Protein 8QLN (pdb70)

InterPro domains:
  IPR007611 Herpesvirus tegument protein U30 [PF04523] (9-924)
  IPR034738 Inner tegument protein [MF_04043] (1-966)

Organism: Human cytomegalovirus (strain AD169) (NCBI:txid10360)

Secondary structure (DSSP, 8-state):
----HHHHHHHHHHTTTSHHHHHHHHHHHHHS-EEGGG--HHHHHHHHHHS-SSSTTHHHHHHTHHHHHHTTEE-TTSSSHHHHHHHHHHHHHHHHHTT----S-STTSHHHHHHHHHHHHHHHHHHHHHHHHT---HHHHHHHHHHHHHHHTGGGTTSHHHHHHHHHHHHHHHHHHTT---HHHH--TT--HHHHHHHHHHHHHH-GGG-TTHHHHHHHHHHHT---TTTSB---TTGGGSHHHHHHHHHT-TT--S-SS---PPBP--HHHHHHHS-GGGGGG-HHHHHHHHHT---TT---HHHHHHHHHHHHHHSS--SS-B-HHHHHHHHHHHHHTT--HHHHHHHHHHHHS----HHHHHHHHHHHHHHHHHHHHHHHHTT--SSHHHHHHHHHHHHS------S-HHHHHHHHHT----S---BS----HHHHHHH-SS--HHHHHHHHHHHHHHHS--

Foldseek 3Di:
DADQLVVLLVVLLVCQVPLVVNVVSCVSCLLAAHELVNLALVSLVSSLVSHHCDDQCNVVCNQQVQLVNQLGYAQVPDPDSLVSL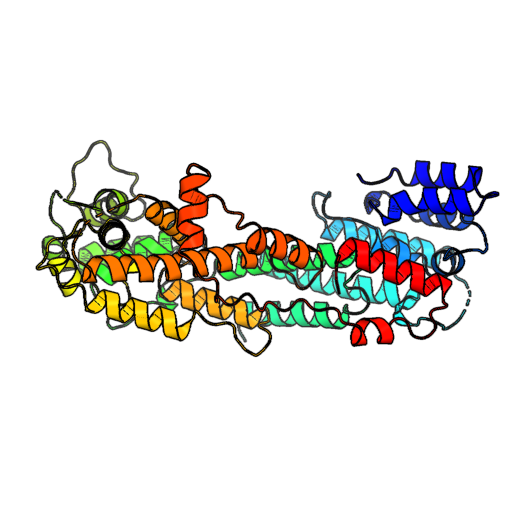VVSLVRLVVNCVVDPDDPQFVCRGSVNVSVLSVVLSVLLVVLVVVVVVLCVDPLVVNQVSLVVNCVSCLLSCSRNSNVVSLLVSQLSSLVSLLLQQELVVLDDPPAFLVSVLLSLLLCCVRNVSRHVVSQVVQLCCLVPPDDCQVLQWDLDALQVVQQLSQQCSQVSGSPDDNDPPDDGITGDLQQVSCVPGPQLLQQLSRRRVLLCLLQVVHDPPRDCVSNVVNLVVLCVPFQAADPDAQEPVNLSVVSNVCVSSVDDQVSLQVSQQSNLDYHDDVVSVVSNLSSLQNSLLSNLSNQLSSSDGLHLSSLVVNCCCPVVVDDDHDDDPVSVVVSVVSYDHRGHPSHNHDDDVVNVCVSNRSPDPSRVVVVVVSVCSRNVDD

Nearest PDB structures (foldseek):
  8qln-assembly1_A  TM=1.002E+00  e=4.188E-65  Human herpesvirus 5 strain AD169
  8tep-assembly1_B  TM=9.445E-01  e=3.075E-45  Human herpesvirus 5 strain AD169
  8tep-assembly1_D  TM=9.243E-01  e=1.851E-41  Human herpesvirus 5 strain AD169
  5vyl-assembly1_A  TM=5.502E-01  e=4.647E-05  Human alphaherpesvirus 1 strain 17
  6w2v-assembly2_B  TM=3.371E-01  e=4.623E+00  synthetic construct

B-factor: mean 73.21, std 14.6, range [46.6, 142.29]

Structure (mmCIF, N/CA/C/O backbone):
data_8QLN
#
_entry.id   8QLN
#
_cell.length_a   64.960
_cell.length_b   64.960
_cell.length_c   265.670
_cell.angle_alpha   90.000
_cell.angle_beta   90.000
_cell.angle_gamma   90.000
#
_symmetry.space_group_name_H-M   'P 43 21 2'
#
loop_
_entity.id
_entity.type
_entity.pdbx_description
1 polymer 'Inner tegument protein'
2 non-polymer 6-tungstotellurate(VI)
3 water water
#
loop_
_atom_site.group_PDB
_atom_site.id
_atom_site.type_symbol
_atom_site.label_atom_id
_atom_site.label_alt_id
_atom_site.label_comp_id
_atom_site.label_asym_id
_atom_site.label_entity_id
_atom_site.label_seq_id
_atom_site.pdbx_PDB_ins_code
_atom_site.Cartn_x
_atom_site.Cartn_y
_atom_site.Cartn_z
_atom_site.occupancy
_atom_site.B_iso_or_equiv
_atom_site.auth_seq_id
_atom_site.auth_comp_id
_atom_site.auth_asym_id
_atom_site.auth_atom_id
_atom_site.pdbx_PDB_model_num
ATOM 1 N N . SER A 1 32 ? 49.73779 -10.94940 64.91568 1.000 74.54263 5 SER A N 1
ATOM 2 C CA . SER A 1 32 ? 50.83774 -11.19745 65.84174 1.000 84.27386 5 SER A CA 1
ATOM 3 C C . SER A 1 32 ? 51.26699 -12.65939 65.80164 1.000 78.31231 5 SER A C 1
ATOM 4 O O . SER A 1 32 ? 52.35907 -13.00830 66.25399 1.000 71.11237 5 SER A O 1
ATOM 7 N N . THR A 1 33 ? 50.39818 -13.51112 65.26253 1.000 72.40346 6 THR A N 1
ATOM 8 C CA . THR A 1 33 ? 50.70664 -14.93031 65.17102 1.000 66.91596 6 THR A CA 1
ATOM 9 C C . THR A 1 33 ? 51.78875 -15.16882 64.12639 1.000 63.07246 6 THR A C 1
ATOM 10 O O . THR A 1 33 ? 51.81153 -14.52949 63.07109 1.000 64.05744 6 THR A O 1
ATOM 14 N N . VAL A 1 34 ? 52.68890 -16.09977 64.42703 1.000 66.15287 7 VAL A N 1
ATOM 15 C CA . VAL A 1 34 ? 53.83076 -16.34441 63.55870 1.000 61.12666 7 VAL A CA 1
ATOM 16 C C . VAL A 1 34 ? 53.39967 -17.14714 62.33612 1.000 66.20235 7 VAL A C 1
ATOM 17 O O . VAL A 1 34 ? 52.37658 -17.83694 62.33049 1.000 66.91028 7 VAL A O 1
ATOM 21 N N . ASP A 1 35 ? 54.19679 -17.03849 61.27765 1.000 69.74558 8 ASP A N 1
ATOM 22 C CA . ASP A 1 35 ? 54.15097 -17.99479 60.17893 1.000 66.43654 8 ASP A CA 1
ATOM 23 C C . ASP A 1 35 ? 54.96812 -19.20615 60.60710 1.000 67.94447 8 ASP A C 1
ATOM 24 O O . ASP A 1 35 ? 56.20212 -19.14710 60.64373 1.000 64.70856 8 ASP A O 1
ATOM 29 N N . PHE A 1 36 ? 54.28071 -20.29787 60.95196 1.000 66.21618 9 PHE A N 1
ATOM 30 C CA . PHE A 1 36 ? 54.95685 -21.43952 61.56085 1.000 64.97136 9 PHE A CA 1
ATOM 31 C C . PHE A 1 36 ? 56.02631 -22.00657 60.63642 1.000 63.57839 9 PHE A C 1
ATOM 32 O O . PHE A 1 36 ? 57.15802 -22.26289 61.06271 1.000 58.64558 9 PHE A O 1
ATOM 40 N N . LYS A 1 37 ? 55.68712 -22.19976 59.35954 1.000 70.32448 10 LYS A N 1
ATOM 41 C CA . LYS A 1 37 ? 56.64395 -22.77868 58.42191 1.000 66.47785 10 LYS A CA 1
ATOM 42 C C . LYS A 1 37 ? 57.83464 -21.85429 58.19867 1.000 69.21163 10 LYS A C 1
ATOM 43 O O . LYS A 1 37 ? 58.97849 -22.31814 58.11916 1.000 70.91865 10 LYS A O 1
ATOM 49 N N . LYS A 1 38 ? 57.59104 -20.54484 58.09922 1.000 70.65410 11 LYS A N 1
ATOM 50 C CA . LYS A 1 38 ? 58.70065 -19.60402 57.98127 1.000 69.73144 11 LYS A CA 1
ATOM 51 C C . LYS A 1 38 ? 59.56154 -19.61490 59.23831 1.000 70.37055 11 LYS A C 1
ATOM 52 O O . LYS A 1 38 ? 60.79340 -19.53782 59.15785 1.000 68.72890 11 LYS A O 1
ATOM 58 N N . LEU A 1 39 ? 58.92878 -19.71814 60.41042 1.000 69.78825 12 LEU A N 1
ATOM 59 C CA . LEU A 1 39 ? 59.68185 -19.80216 61.65789 1.000 65.48848 12 LEU A CA 1
ATOM 60 C C . LEU A 1 39 ? 60.52659 -21.06897 61.70216 1.000 70.01264 12 LEU A C 1
ATOM 61 O O . LEU A 1 39 ? 61.63889 -21.06448 62.24315 1.000 64.26033 12 LEU A O 1
ATOM 66 N N . ILE A 1 40 ? 60.01300 -22.16482 61.13819 1.000 70.18580 13 ILE A N 1
ATOM 67 C CA . ILE A 1 40 ? 60.77521 -23.40886 61.09426 1.000 69.25333 13 ILE A CA 1
ATOM 68 C C . ILE A 1 40 ? 61.96016 -23.27636 60.14463 1.000 68.99689 13 ILE A C 1
ATOM 69 O O . ILE A 1 40 ? 63.05757 -23.77375 60.42631 1.000 70.23209 13 ILE A O 1
ATOM 74 N N . GLU A 1 41 ? 61.76273 -22.59896 59.01076 1.000 68.03944 14 GLU A N 1
ATOM 75 C CA . GLU A 1 41 ? 62.85674 -22.39432 58.06546 1.000 69.09365 14 GLU A CA 1
ATOM 76 C C . GLU A 1 41 ? 63.97197 -21.56715 58.69057 1.000 69.90945 14 GLU A C 1
ATOM 77 O O . GLU A 1 41 ? 65.15345 -21.91677 58.58865 1.000 72.74028 14 GLU A O 1
ATOM 83 N N . GLN A 1 42 ? 63.61202 -20.45765 59.34021 1.000 71.02201 15 GLN A N 1
ATOM 84 C CA . GLN A 1 42 ? 64.60855 -19.64751 60.03111 1.000 71.87547 15 GLN A CA 1
ATOM 85 C C . GLN A 1 42 ? 65.25752 -20.41845 61.17073 1.000 71.75656 15 GLN A C 1
ATOM 86 O O . GLN A 1 42 ? 66.42404 -20.17612 61.50055 1.000 73.15806 15 GLN A O 1
ATOM 92 N N . LEU A 1 43 ? 64.52284 -21.35460 61.77376 1.000 71.71339 16 LEU A N 1
ATOM 93 C CA . LEU A 1 43 ? 65.04751 -22.10153 62.91145 1.000 72.15949 16 LEU A CA 1
ATOM 94 C C . LEU A 1 43 ? 66.19846 -23.01036 62.49441 1.000 76.27307 16 LEU A C 1
ATOM 95 O O . LEU A 1 43 ? 67.24949 -23.03485 63.14512 1.000 74.84673 16 LEU A O 1
ATOM 100 N N . ARG A 1 44 ? 66.02127 -23.76592 61.40707 1.000 76.66645 17 ARG A N 1
ATOM 101 C CA . ARG A 1 44 ? 67.07104 -24.68707 60.98217 1.000 79.50813 17 ARG A CA 1
ATOM 102 C C . ARG A 1 44 ? 68.24001 -23.95579 60.33463 1.000 77.28658 17 ARG A C 1
ATOM 103 O O . ARG A 1 44 ? 69.37781 -24.43529 60.39718 1.000 79.49371 17 ARG A O 1
ATOM 111 N N . ALA A 1 45 ? 67.98689 -22.80271 59.71279 1.000 73.58831 18 ALA A N 1
ATOM 112 C CA . ALA A 1 45 ? 69.07503 -22.00836 59.15738 1.000 68.57165 18 ALA A CA 1
ATOM 113 C C . ALA A 1 45 ? 69.93139 -21.36951 60.24232 1.000 78.63299 18 ALA A C 1
ATOM 114 O O . ALA A 1 45 ? 71.08176 -21.00663 59.97361 1.000 82.49106 18 ALA A O 1
ATOM 116 N N . ARG A 1 46 ? 69.39915 -21.22880 61.45795 1.000 80.81497 19 ARG A N 1
ATOM 117 C CA . ARG A 1 46 ? 70.12648 -20.66074 62.58602 1.000 79.27972 19 ARG A CA 1
ATOM 118 C C . ARG A 1 46 ? 70.37186 -21.68644 63.68724 1.000 78.96200 19 ARG A C 1
ATOM 119 O O . ARG A 1 46 ? 70.69752 -21.31038 64.81745 1.000 79.86725 19 ARG A O 1
ATOM 127 N N . ALA A 1 47 ? 70.22143 -22.97776 63.37839 1.000 79.97286 20 ALA A N 1
ATOM 128 C CA . ALA A 1 47 ? 70.34441 -24.01687 64.39515 1.000 81.56062 20 ALA A CA 1
ATOM 129 C C . ALA A 1 47 ? 71.76130 -24.14401 64.93933 1.000 84.94111 20 ALA A C 1
ATOM 130 O O . ALA A 1 47 ? 71.95076 -24.75621 65.99617 1.000 83.13125 20 ALA A O 1
ATOM 132 N N . THR A 1 48 ? 72.75771 -23.59207 64.24378 1.000 84.41372 21 THR A N 1
ATOM 133 C CA . THR A 1 48 ? 74.12155 -23.61492 64.76318 1.000 86.84095 21 THR A CA 1
ATOM 134 C C . THR A 1 48 ? 74.25100 -22.72552 65.99354 1.000 84.03542 21 THR A C 1
ATOM 135 O O . THR A 1 48 ? 74.82668 -23.13199 67.00979 1.000 86.89552 21 THR A O 1
ATOM 139 N N . ASP A 1 49 ? 73.71904 -21.50778 65.91947 1.000 81.77525 22 ASP A N 1
ATOM 140 C CA . ASP A 1 49 ? 73.72977 -20.57848 67.04682 1.000 80.42245 22 ASP A CA 1
ATOM 141 C C . ASP A 1 49 ? 72.48094 -20.84149 67.87977 1.000 77.34948 22 ASP A C 1
ATOM 142 O O . ASP A 1 49 ? 71.36945 -20.47548 67.48818 1.000 75.23808 22 ASP A O 1
ATOM 147 N N . LYS A 1 50 ? 72.66531 -21.48616 69.03583 1.000 77.19731 23 LYS A N 1
ATOM 148 C CA . LYS A 1 50 ? 71.53000 -21.80696 69.89428 1.000 74.69406 23 LYS A CA 1
ATOM 149 C C . LYS A 1 50 ? 70.87526 -20.55187 70.45790 1.000 75.82507 23 LYS A C 1
ATOM 150 O O . LYS A 1 50 ? 69.67491 -20.56126 70.75483 1.000 72.65923 23 LYS A O 1
ATOM 156 N N . ALA A 1 51 ? 71.64055 -19.46899 70.61164 1.000 77.69850 24 ALA A N 1
ATOM 157 C CA . ALA A 1 51 ? 71.07462 -18.22600 71.12541 1.000 75.95242 24 ALA A CA 1
ATOM 158 C C . ALA A 1 51 ? 70.10349 -17.60977 70.12544 1.000 75.86096 24 ALA A C 1
ATOM 159 O O . ALA A 1 51 ? 68.96292 -17.28179 70.47308 1.000 73.90579 24 ALA A O 1
ATOM 161 N N . GLU A 1 52 ? 70.53851 -17.44225 68.87431 1.000 75.86510 25 GLU A N 1
ATOM 162 C CA . GLU A 1 52 ? 69.65522 -16.89002 67.85485 1.000 77.24780 25 GLU A CA 1
ATOM 163 C C . GLU A 1 52 ? 68.51050 -17.83607 67.51712 1.000 75.10812 25 GLU A C 1
ATOM 164 O O . GLU A 1 52 ? 67.46017 -17.37921 67.05323 1.000 68.83802 25 GLU A O 1
ATOM 170 N N . ALA A 1 53 ? 68.68957 -19.14077 67.73785 1.000 67.22645 26 ALA A N 1
ATOM 171 C CA . ALA A 1 53 ? 67.57508 -20.06955 67.59984 1.000 60.12828 26 ALA A CA 1
ATOM 172 C C . ALA A 1 53 ? 66.58723 -19.92123 68.74884 1.000 71.02680 26 ALA A C 1
ATOM 173 O O . ALA A 1 53 ? 65.39681 -20.21296 68.58555 1.000 63.77079 26 ALA A O 1
ATOM 175 N N . LEU A 1 54 ? 67.06013 -19.47352 69.91420 1.000 69.04987 27 LEU A N 1
ATOM 176 C CA . LEU A 1 54 ? 66.15507 -19.20821 71.02674 1.000 66.51346 27 LEU A CA 1
ATOM 177 C C . LEU A 1 54 ? 65.32370 -17.95698 70.77053 1.000 69.09440 27 LEU A C 1
ATOM 178 O O . LEU A 1 54 ? 64.13199 -17.91852 71.09882 1.000 65.50169 27 LEU A O 1
ATOM 183 N N . ASN A 1 55 ? 65.93332 -16.92482 70.18062 1.000 63.97906 28 ASN A N 1
ATOM 184 C CA . ASN A 1 55 ? 65.18525 -15.71666 69.85046 1.000 70.34752 28 ASN A CA 1
ATOM 185 C C . ASN A 1 55 ? 64.17004 -15.97072 68.74413 1.000 68.28386 28 ASN A C 1
ATOM 186 O O . ASN A 1 55 ? 63.10851 -15.33852 68.72188 1.000 70.19505 28 ASN A O 1
ATOM 191 N N . THR A 1 56 ? 64.47550 -16.88599 67.82218 1.000 71.56784 29 THR A N 1
ATOM 192 C CA . THR A 1 56 ? 63.54290 -17.18937 66.74195 1.000 67.13654 29 THR A CA 1
ATOM 193 C C . THR A 1 56 ? 62.31527 -17.92595 67.26334 1.000 67.55408 29 THR A C 1
ATOM 194 O O . THR A 1 56 ? 61.18379 -17.60921 66.87781 1.000 67.34484 29 THR A O 1
ATOM 198 N N . VAL A 1 57 ? 62.51549 -18.90728 68.14663 1.000 66.28178 30 VAL A N 1
ATOM 199 C CA . VAL A 1 57 ? 61.39358 -19.64558 68.71418 1.000 63.73410 30 VAL A CA 1
ATOM 200 C C . VAL A 1 57 ? 60.63058 -18.83486 69.75105 1.000 70.33196 30 VAL A C 1
ATOM 201 O O . VAL A 1 57 ? 59.51631 -19.21713 70.12794 1.000 67.44993 30 VAL A O 1
ATOM 205 N N . SER A 1 58 ? 61.19609 -17.71697 70.21635 1.000 69.63477 31 SER A N 1
ATOM 206 C CA . SER A 1 58 ? 60.49481 -16.86854 71.17171 1.000 68.14588 31 SER A CA 1
ATOM 207 C C . SER A 1 58 ? 59.36442 -16.08782 70.51857 1.000 68.71168 31 SER A C 1
ATOM 208 O O . SER A 1 58 ? 58.41873 -15.69774 71.21044 1.000 67.32966 31 SER A O 1
ATOM 211 N N . GLN A 1 59 ? 59.44751 -15.83953 69.20797 1.000 68.98933 32 GLN A N 1
ATOM 212 C CA . GLN A 1 59 ? 58.33730 -15.20832 68.50391 1.000 65.37600 32 GLN A CA 1
ATOM 213 C C . GLN A 1 59 ? 57.07778 -16.05593 68.59854 1.000 64.91357 32 GLN A C 1
ATOM 214 O O . GLN A 1 59 ? 55.96555 -15.51782 68.64237 1.000 61.28540 32 GLN A O 1
ATOM 220 N N . LEU A 1 60 ? 57.23579 -17.38074 68.63494 1.000 60.93587 33 LEU A N 1
ATOM 221 C CA . LEU A 1 60 ? 56.09391 -18.26871 68.81837 1.000 62.58837 33 LEU A CA 1
ATOM 222 C C . LEU A 1 60 ? 55.57565 -18.21265 70.25030 1.000 63.60667 33 LEU A C 1
ATOM 223 O O . LEU A 1 60 ? 54.36058 -18.22409 70.47834 1.000 65.99485 33 LEU A O 1
ATOM 228 N N . GLU A 1 61 ? 56.48157 -18.14689 71.22733 1.000 61.70399 34 GLU A N 1
ATOM 229 C CA . GLU A 1 61 ? 56.06530 -18.14761 72.62581 1.000 66.74295 34 GLU A CA 1
ATOM 230 C C . GLU A 1 61 ? 55.47757 -16.80206 73.03169 1.000 65.65145 34 GLU A C 1
ATOM 231 O O . GLU A 1 61 ? 54.48856 -16.74889 73.77214 1.000 68.44498 34 GLU A O 1
ATOM 237 N N . ILE A 1 62 ? 56.07208 -15.70528 72.56156 1.000 67.92266 35 ILE A N 1
ATOM 238 C CA . ILE A 1 62 ? 55.53527 -14.37978 72.85888 1.000 67.37720 35 ILE A CA 1
ATOM 239 C C . ILE A 1 62 ? 54.20797 -14.17767 72.13977 1.000 69.72520 35 ILE A C 1
ATOM 240 O O . ILE A 1 62 ? 53.17834 -13.89065 72.76163 1.000 66.87215 35 ILE A O 1
ATOM 245 N N . GLY A 1 63 ? 54.21406 -14.32644 70.81877 1.000 70.14428 36 GLY A N 1
ATOM 246 C CA . GLY A 1 63 ? 52.98126 -14.31470 70.06174 1.000 65.46397 36 GLY A CA 1
ATOM 247 C C . GLY A 1 63 ? 52.25151 -15.63276 70.20446 1.000 73.02543 36 GLY A C 1
ATOM 248 O O . GLY A 1 63 ? 51.99150 -16.08657 71.32368 1.000 76.63014 36 GLY A O 1
ATOM 249 N N . ALA A 1 64 ? 51.92905 -16.26367 69.08076 1.000 65.45433 37 ALA A N 1
ATOM 250 C CA . ALA A 1 64 ? 51.26408 -17.55967 69.08795 1.000 62.95899 37 ALA A CA 1
ATOM 251 C C . ALA A 1 64 ? 51.36639 -18.14981 67.68994 1.000 58.01602 37 ALA A C 1
ATOM 252 O O . ALA A 1 64 ? 51.83447 -17.49911 66.75231 1.000 59.53008 37 ALA A O 1
ATOM 254 N N . VAL A 1 65 ? 50.92656 -19.39742 67.56399 1.000 52.98197 38 VAL A N 1
ATOM 255 C CA . VAL A 1 65 ? 50.77634 -20.05394 66.27296 1.000 55.58843 38 VAL A CA 1
ATOM 256 C C . VAL A 1 65 ? 49.30689 -20.40411 66.09205 1.000 55.43038 38 VAL A C 1
ATOM 257 O O . VAL A 1 65 ? 48.63934 -20.83057 67.04122 1.000 53.93700 38 VAL A O 1
ATOM 261 N N . ASP A 1 66 ? 48.79368 -20.18764 64.88352 1.000 61.28389 39 ASP A N 1
ATOM 262 C CA . ASP A 1 66 ? 47.43730 -20.61807 64.57730 1.000 63.05260 39 ASP A CA 1
ATOM 263 C C . ASP A 1 66 ? 47.35789 -22.13717 64.62620 1.000 63.25925 39 ASP A C 1
ATOM 264 O O . ASP A 1 66 ? 48.23247 -22.83324 64.10178 1.000 65.56569 39 ASP A O 1
ATOM 269 N N . ALA A 1 67 ? 46.30774 -22.64995 65.27245 1.000 56.75983 40 ALA A N 1
ATOM 270 C CA . ALA A 1 67 ? 46.14482 -24.09507 65.38852 1.000 64.55388 40 ALA A CA 1
ATOM 271 C C . ALA A 1 67 ? 46.04346 -24.76185 64.02310 1.000 65.04225 40 ALA A C 1
ATOM 272 O O . ALA A 1 67 ? 46.40704 -25.93486 63.87865 1.000 68.43319 40 ALA A O 1
ATOM 274 N N . GLN A 1 68 ? 45.55977 -24.03368 63.01147 1.000 66.53659 41 GLN A N 1
ATOM 275 C CA . GLN A 1 68 ? 45.47493 -24.59580 61.66711 1.000 69.56653 41 GLN A CA 1
ATOM 276 C C . GLN A 1 68 ? 46.85501 -24.83249 61.06465 1.000 69.30182 41 GLN A C 1
ATOM 277 O O . GLN A 1 68 ? 47.01259 -25.70888 60.20719 1.000 71.93992 41 GLN A O 1
ATOM 283 N N . ASP A 1 69 ? 47.86101 -24.07097 61.49657 1.000 65.02276 42 ASP A N 1
ATOM 284 C CA . ASP A 1 69 ? 49.21500 -24.22051 60.97895 1.000 66.74196 42 ASP A CA 1
ATOM 285 C C . ASP A 1 69 ? 49.98348 -25.36916 61.62313 1.000 65.47665 42 ASP A C 1
ATOM 286 O O . ASP A 1 69 ? 51.06000 -25.72114 61.12250 1.000 68.59492 42 ASP A O 1
ATOM 291 N N . VAL A 1 70 ? 49.46553 -25.95680 62.70667 1.000 63.20610 43 VAL A N 1
ATOM 292 C CA . VAL A 1 70 ? 50.14878 -27.04509 63.40364 1.000 64.25093 43 VAL A CA 1
ATOM 293 C C . VAL A 1 70 ? 49.71853 -28.39111 62.82136 1.000 68.63243 43 VAL A C 1
ATOM 294 O O . VAL A 1 70 ? 48.91615 -29.11742 63.42366 1.000 70.57925 43 VAL A O 1
ATOM 298 N N . THR A 1 71 ? 50.25710 -28.74075 61.65441 1.000 66.37207 44 THR A N 1
ATOM 299 C CA . THR A 1 71 ? 49.98554 -30.02141 61.01650 1.000 67.87715 44 THR A CA 1
ATOM 300 C C . THR A 1 71 ? 50.99820 -31.06490 61.47970 1.000 70.75074 44 THR A C 1
ATOM 301 O O . THR A 1 71 ? 52.02499 -30.74520 62.08164 1.000 69.53860 44 THR A O 1
ATOM 305 N N . ALA A 1 72 ? 50.69724 -32.33395 61.18733 1.000 66.58469 45 ALA A N 1
ATOM 306 C CA . ALA A 1 72 ? 51.60278 -33.41009 61.57975 1.000 69.19059 45 ALA A CA 1
ATOM 307 C C . ALA A 1 72 ? 52.96716 -33.25201 60.92207 1.000 70.88660 45 ALA A C 1
ATOM 308 O O . ALA A 1 72 ? 54.00182 -33.48207 61.55878 1.000 73.08674 45 ALA A O 1
ATOM 310 N N . SER A 1 73 ? 52.98990 -32.85785 59.64737 1.000 68.19475 46 SER A N 1
ATOM 311 C CA . SER A 1 73 ? 54.26044 -32.64281 58.96242 1.000 75.72348 46 SER A CA 1
ATOM 312 C C . SER A 1 73 ? 55.02049 -31.46365 59.56000 1.000 74.31140 46 SER A C 1
ATOM 313 O O . SER A 1 73 ? 56.24803 -31.51834 59.70674 1.000 71.09771 46 SER A O 1
ATOM 316 N N . ALA A 1 74 ? 54.30800 -30.38983 59.91311 1.000 68.77588 47 ALA A N 1
ATOM 317 C CA . ALA A 1 74 ? 54.96763 -29.21512 60.47331 1.000 74.42599 47 ALA A CA 1
ATOM 318 C C . ALA A 1 74 ? 55.58605 -29.50663 61.83490 1.000 70.02589 47 ALA A C 1
ATOM 319 O O . ALA A 1 74 ? 56.62159 -28.92495 62.17849 1.000 67.49617 47 ALA A O 1
ATOM 321 N N . VAL A 1 75 ? 54.97474 -30.39781 62.61905 1.000 65.83505 48 VAL A N 1
ATOM 322 C CA . VAL A 1 75 ? 55.53148 -30.73702 63.92530 1.000 69.90374 48 VAL A CA 1
ATOM 323 C C . VAL A 1 75 ? 56.83370 -31.51235 63.76699 1.000 72.54567 48 VAL A C 1
ATOM 324 O O . VAL A 1 75 ? 57.79588 -31.29317 64.51345 1.000 74.02368 48 VAL A O 1
ATOM 328 N N . ARG A 1 76 ? 56.89035 -32.42349 62.79057 1.000 76.08744 49 ARG A N 1
ATOM 329 C CA . ARG A 1 76 ? 58.09917 -33.21799 62.58967 1.000 75.67109 49 ARG A CA 1
ATOM 330 C C . ARG A 1 76 ? 59.28936 -32.34071 62.22262 1.000 69.76032 49 ARG A C 1
ATOM 331 O O . ARG A 1 76 ? 60.41082 -32.57863 62.68588 1.000 69.12242 49 ARG A O 1
ATOM 339 N N . ALA A 1 77 ? 59.06823 -31.31956 61.39400 1.000 71.09924 50 ALA A N 1
ATOM 340 C CA . ALA A 1 77 ? 60.16985 -30.45434 60.99078 1.000 69.07436 50 ALA A CA 1
ATOM 341 C C . ALA A 1 77 ? 60.54522 -29.45619 62.07550 1.000 69.42815 50 ALA A C 1
ATOM 342 O O . ALA A 1 77 ? 61.72036 -29.09115 62.19055 1.000 77.07014 50 ALA A O 1
ATOM 344 N N . PHE A 1 78 ? 59.57214 -28.99867 62.86774 1.000 69.93483 51 PHE A N 1
ATOM 345 C CA . PHE A 1 78 ? 59.88659 -28.08857 63.96403 1.000 70.07576 51 PHE A CA 1
ATOM 346 C C . PHE A 1 78 ? 60.80287 -28.75395 64.98201 1.000 69.16278 51 PHE A C 1
ATOM 347 O O . PHE A 1 78 ? 61.73904 -28.12564 65.48946 1.000 70.62794 51 PHE A O 1
ATOM 355 N N . VAL A 1 79 ? 60.55264 -30.02887 65.28823 1.000 68.13171 52 VAL A N 1
ATOM 356 C CA . VAL A 1 79 ? 61.42669 -30.75758 66.20196 1.000 72.10361 52 VAL A CA 1
ATOM 357 C C . VAL A 1 79 ? 62.79105 -30.99093 65.56349 1.000 76.80390 52 VAL A C 1
ATOM 358 O O . VAL A 1 79 ? 63.83085 -30.85903 66.22129 1.000 75.52189 52 VAL A O 1
ATOM 362 N N . GLY A 1 80 ? 62.81193 -31.33500 64.27329 1.000 70.48203 53 GLY A N 1
ATOM 363 C CA . GLY A 1 80 ? 64.07649 -31.56007 63.59485 1.000 76.62834 53 GLY A CA 1
ATOM 364 C C . GLY A 1 80 ? 64.92007 -30.30849 63.46111 1.000 75.51525 53 GLY A C 1
ATOM 365 O O . GLY A 1 80 ? 66.15241 -30.38211 63.48847 1.000 80.34418 53 GLY A O 1
ATOM 366 N N . ALA A 1 81 ? 64.27806 -29.14736 63.31832 1.000 67.10097 54 ALA A N 1
ATOM 367 C CA . ALA A 1 81 ? 65.00604 -27.89064 63.20102 1.000 70.21403 54 ALA A CA 1
ATOM 368 C C . ALA A 1 81 ? 65.53318 -27.38639 64.53796 1.000 70.17260 54 ALA A C 1
ATOM 369 O O . ALA A 1 81 ? 66.44806 -26.55587 64.55394 1.000 68.33150 54 ALA A O 1
ATOM 371 N N . LEU A 1 82 ? 64.98313 -27.86401 65.64905 1.000 70.12393 55 LEU A N 1
ATOM 372 C CA . LEU A 1 82 ? 65.43672 -27.41295 66.95488 1.000 71.23069 55 LEU A CA 1
ATOM 373 C C . LEU A 1 82 ? 66.82378 -27.97366 67.25853 1.000 75.02766 55 LEU A C 1
ATOM 374 O O . LEU A 1 82 ? 67.13006 -29.11085 66.88619 1.000 80.50190 55 LEU A O 1
ATOM 379 N N . PRO A 1 83 ? 67.68434 -27.20136 67.92088 1.000 77.38454 56 PRO A N 1
ATOM 380 C CA . PRO A 1 83 ? 68.94356 -27.76580 68.41548 1.000 76.28541 56 PRO A CA 1
ATOM 381 C C . PRO A 1 83 ? 68.67863 -28.92129 69.36843 1.000 78.92523 56 PRO A C 1
ATOM 382 O O . PRO A 1 83 ? 67.67414 -28.94948 70.08316 1.000 79.48161 56 PRO A O 1
ATOM 386 N N . SER A 1 84 ? 69.59748 -29.88945 69.36541 1.000 84.92833 57 SER A N 1
ATOM 387 C CA . SER A 1 84 ? 69.40426 -31.09240 70.16843 1.000 84.97269 57 SER A CA 1
ATOM 388 C C . SER A 1 84 ? 69.46186 -30.79690 71.66234 1.000 84.16780 57 SER A C 1
ATOM 389 O O . SER A 1 84 ? 68.80046 -31.48107 72.45182 1.000 85.23513 57 SER A O 1
ATOM 392 N N . SER A 1 85 ? 70.23170 -29.78972 72.06933 1.000 79.91885 58 SER A N 1
ATOM 393 C CA . SER A 1 85 ? 70.37423 -29.44660 73.47595 1.000 83.00576 58 SER A CA 1
ATOM 394 C C . SER A 1 85 ? 70.50246 -27.93634 73.61729 1.000 80.08691 58 SER A C 1
ATOM 395 O O . SER A 1 85 ? 70.68785 -27.20926 72.63753 1.000 80.93801 58 SER A O 1
ATOM 398 N N . GLY A 1 86 ? 70.40117 -27.47081 74.85100 1.000 75.37627 59 GLY A N 1
ATOM 399 C CA . GLY A 1 86 ? 70.53019 -26.05579 75.15594 1.000 79.75939 59 GLY A CA 1
ATOM 400 C C . GLY A 1 86 ? 69.19372 -25.44216 75.53517 1.000 77.86681 59 GLY A C 1
ATOM 401 O O . GLY A 1 86 ? 68.16928 -25.67793 74.88206 1.000 75.07316 59 GLY A O 1
ATOM 402 N N . TYR A 1 87 ? 69.20555 -24.64490 76.60429 1.000 74.01049 60 TYR A N 1
ATOM 403 C CA . TYR A 1 87 ? 68.02842 -23.92561 77.11266 1.000 72.03536 60 TYR A CA 1
ATOM 404 C C . TYR A 1 87 ? 66.91625 -24.94686 77.35426 1.000 72.65045 60 TYR A C 1
ATOM 405 O O . TYR A 1 87 ? 67.16216 -25.96728 78.01203 1.000 75.63168 60 TYR A O 1
ATOM 414 N N . HIS A 1 88 ? 65.70299 -24.72349 76.85046 1.000 76.64721 61 HIS A N 1
ATOM 415 C CA . HIS A 1 88 ? 64.59032 -25.64712 77.01631 1.000 76.28886 61 HIS A CA 1
ATOM 416 C C . HIS A 1 88 ? 64.31553 -26.45697 75.75373 1.000 76.76604 61 HIS A C 1
ATOM 417 O O . HIS A 1 88 ? 63.23444 -27.04105 75.62291 1.000 77.24832 61 HIS A O 1
ATOM 424 N N . PHE A 1 89 ? 65.27446 -26.50456 74.82386 1.000 74.32272 62 PHE A N 1
ATOM 425 C CA . PHE A 1 89 ? 65.07377 -27.25239 73.58657 1.000 73.53054 62 PHE A CA 1
ATOM 426 C C . PHE A 1 89 ? 64.86533 -28.73697 73.85291 1.000 76.79223 62 PHE A C 1
ATOM 427 O O . PHE A 1 89 ? 64.11355 -29.39728 73.12608 1.000 74.62571 62 PHE A O 1
ATOM 435 N N . GLY A 1 90 ? 65.51906 -29.27963 74.88159 1.000 73.22819 63 GLY A N 1
ATOM 436 C CA . GLY A 1 90 ? 65.28258 -30.66789 75.23987 1.000 75.62420 63 GLY A CA 1
ATOM 437 C C . GLY A 1 90 ? 63.87219 -30.90035 75.74520 1.000 76.16175 63 GLY A C 1
ATOM 438 O O . GLY A 1 90 ? 63.25533 -31.92618 75.44368 1.000 70.91698 63 GLY A O 1
ATOM 439 N N . PHE A 1 91 ? 63.34158 -29.95043 76.51889 1.000 77.33664 64 PHE A N 1
ATOM 440 C CA . PHE A 1 91 ? 61.95844 -30.04991 76.97176 1.000 78.29336 64 PHE A CA 1
ATOM 441 C C . PHE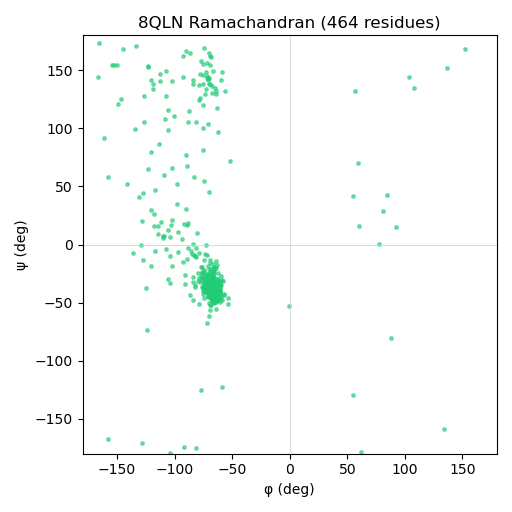 A 1 91 ? 60.98855 -29.95603 75.80134 1.000 76.44464 64 PHE A C 1
ATOM 442 O O . PHE A 1 91 ? 59.99288 -30.68830 75.75219 1.000 74.01608 64 PHE A O 1
ATOM 450 N N . VAL A 1 92 ? 61.26272 -29.06185 74.84942 1.000 71.18713 65 VAL A N 1
ATOM 451 C CA . VAL A 1 92 ? 60.38110 -28.91571 73.69628 1.000 71.77194 65 VAL A CA 1
ATOM 452 C C . VAL A 1 92 ? 60.43820 -30.15900 72.81873 1.000 78.13372 65 VAL A C 1
ATOM 453 O O . VAL A 1 92 ? 59.41495 -30.60741 72.28923 1.000 74.49785 65 VAL A O 1
ATOM 457 N N . ARG A 1 93 ? 61.63009 -30.73701 72.65168 1.000 80.40587 66 ARG A N 1
ATOM 458 C CA . ARG A 1 93 ? 61.76189 -31.94257 71.83918 1.000 79.05343 66 ARG A CA 1
ATOM 459 C C . ARG A 1 93 ? 61.02924 -33.11747 72.47346 1.000 80.20134 66 ARG A C 1
ATOM 460 O O . ARG A 1 93 ? 60.24116 -33.80236 71.81062 1.000 83.40477 66 ARG A O 1
ATOM 468 N N . GLN A 1 94 ? 61.27495 -33.36383 73.76156 1.000 77.29474 67 GLN A N 1
ATOM 469 C CA . GLN A 1 94 ? 60.64990 -34.50078 74.42891 1.000 81.28293 67 GLN A CA 1
ATOM 470 C C . GLN A 1 94 ? 59.14578 -34.30010 74.58428 1.000 80.23184 67 GLN A C 1
ATOM 471 O O . GLN A 1 94 ? 58.36942 -35.25243 74.43815 1.000 79.03935 67 GLN A O 1
ATOM 477 N N . ASN A 1 95 ? 58.71416 -33.07027 74.87284 1.000 79.51599 68 ASN A N 1
ATOM 478 C CA . ASN A 1 95 ? 57.30558 -32.79684 75.13864 1.000 79.15861 68 ASN A CA 1
ATOM 479 C C . ASN A 1 95 ? 56.77074 -31.73140 74.18861 1.000 79.33969 68 ASN A C 1
ATOM 480 O O . ASN A 1 95 ? 56.39346 -30.63559 74.61513 1.000 72.98473 68 ASN A O 1
ATOM 485 N N . VAL A 1 96 ? 56.72709 -32.05330 72.89433 1.000 72.25173 69 VAL A N 1
ATOM 486 C CA . VAL A 1 96 ? 56.33570 -31.06789 71.89341 1.000 73.20174 69 VAL A CA 1
ATOM 487 C C . VAL A 1 96 ? 54.82938 -30.84013 71.90612 1.000 67.68703 69 VAL A C 1
ATOM 488 O O . VAL A 1 96 ? 54.35968 -29.75181 71.55330 1.000 64.83258 69 VAL A O 1
ATOM 492 N N . VAL A 1 97 ? 54.04970 -31.84060 72.32198 1.000 63.11454 70 VAL A N 1
ATOM 493 C CA . VAL A 1 97 ? 52.59616 -31.69459 72.33369 1.000 65.17396 70 VAL A CA 1
ATOM 494 C C . VAL A 1 97 ? 52.18023 -30.62391 73.33379 1.000 66.18193 70 VAL A C 1
ATOM 495 O O . VAL A 1 97 ? 51.37043 -29.74133 73.02660 1.000 67.68462 70 VAL A O 1
ATOM 499 N N . PHE A 1 98 ? 52.72975 -30.68834 74.54835 1.000 67.30227 71 PHE A N 1
ATOM 500 C CA . PHE A 1 98 ? 52.42822 -29.67553 75.55386 1.000 67.04828 71 PHE A CA 1
ATOM 501 C C . PHE A 1 98 ? 52.93786 -28.30592 75.12542 1.000 67.37669 71 PHE A C 1
ATOM 502 O O . PHE A 1 98 ? 52.27529 -27.28753 75.35623 1.000 65.39316 71 PHE A O 1
ATOM 510 N N . TYR A 1 99 ? 54.11430 -28.26268 74.49748 1.000 65.75000 72 TYR A N 1
ATOM 511 C CA . TYR A 1 99 ? 54.70910 -26.98531 74.11987 1.000 61.23969 72 TYR A CA 1
ATOM 512 C C . TYR A 1 99 ? 53.88069 -26.27792 73.05470 1.000 68.58862 72 TYR A C 1
ATOM 513 O O . TYR A 1 99 ? 53.67498 -25.06089 73.12859 1.000 60.68364 72 TYR A O 1
ATOM 522 N N . LEU A 1 100 ? 53.39850 -27.02024 72.05545 1.000 62.44994 73 LEU A N 1
ATOM 523 C CA . LEU A 1 100 ? 52.60019 -26.40088 71.00252 1.000 59.59434 73 LEU A CA 1
ATOM 524 C C . LEU A 1 100 ? 51.19930 -26.05749 71.49544 1.000 64.64862 73 LEU A C 1
ATOM 525 O O . LEU A 1 100 ? 50.62598 -25.04091 71.08769 1.000 63.88236 73 LEU A O 1
ATOM 530 N N . LEU A 1 101 ? 50.62978 -26.89006 72.37114 1.000 67.51671 74 LEU A N 1
ATOM 531 C CA . LEU A 1 101 ? 49.32343 -26.57420 72.94360 1.000 65.70987 74 LEU A CA 1
ATOM 532 C C . LEU A 1 101 ? 49.38052 -25.31015 73.79160 1.000 62.70706 74 LEU A C 1
ATOM 533 O O . LEU A 1 101 ? 48.42168 -24.52967 73.82206 1.000 62.22877 74 LEU A O 1
ATOM 538 N N . SER A 1 102 ? 50.49777 -25.08851 74.48547 1.000 56.80165 75 SER A N 1
ATOM 539 C CA . SER A 1 102 ? 50.62722 -23.91485 75.33912 1.000 60.95015 75 SER A CA 1
ATOM 540 C C . SER A 1 102 ? 50.78055 -22.62192 74.55042 1.000 60.53418 75 SER A C 1
ATOM 541 O O . SER A 1 102 ? 50.72288 -21.54278 75.15123 1.000 58.42130 75 SER A O 1
ATOM 544 N N . HIS A 1 103 ? 50.96627 -22.69971 73.23027 1.000 58.92808 76 HIS A N 1
ATOM 545 C CA . HIS A 1 103 ? 51.13839 -21.51314 72.40724 1.000 56.17648 76 HIS A CA 1
ATOM 546 C C . HIS A 1 103 ? 50.22700 -21.47601 71.18771 1.000 57.46592 76 HIS A C 1
ATOM 547 O O . HIS A 1 103 ? 50.28437 -20.50364 70.42750 1.000 60.22691 76 HIS A O 1
ATOM 554 N N . ALA A 1 104 ? 49.39512 -22.49267 70.97634 1.000 48.64073 77 ALA A N 1
ATOM 555 C CA . ALA A 1 104 ? 48.46923 -22.49140 69.85280 1.000 52.27755 77 ALA A CA 1
ATOM 556 C C . ALA A 1 104 ? 47.19743 -21.73451 70.20946 1.000 60.27802 77 ALA A C 1
ATOM 557 O O . ALA A 1 104 ? 46.66980 -21.86444 71.31732 1.000 65.25181 77 ALA A O 1
ATOM 559 N N . THR A 1 105 ? 46.70816 -20.93912 69.26269 1.000 53.82389 78 THR A N 1
ATOM 560 C CA . THR A 1 105 ? 45.48855 -20.16686 69.43767 1.000 57.17915 78 THR A CA 1
ATOM 561 C C . THR A 1 105 ? 44.39993 -20.69306 68.50993 1.000 58.26998 78 THR A C 1
ATOM 562 O O . THR A 1 105 ? 44.67616 -21.16647 67.40359 1.000 57.88437 78 THR A O 1
ATOM 566 N N . VAL A 1 106 ? 43.15480 -20.61680 68.97841 1.000 59.65763 79 VAL A N 1
ATOM 567 C CA . VAL A 1 106 ? 42.01521 -21.12745 68.22365 1.000 64.46340 79 VAL A CA 1
ATOM 568 C C . VAL A 1 106 ? 40.95208 -20.04534 68.09641 1.000 66.78392 79 VAL A C 1
ATOM 569 O O . VAL A 1 106 ? 40.01559 -20.17511 67.30038 1.000 73.75934 79 VAL A O 1
ATOM 573 N N . GLN A 1 107 ? 41.08709 -18.96981 68.87762 1.000 72.58663 80 GLN A N 1
ATOM 574 C CA . GLN A 1 107 ? 40.06507 -17.92901 68.88346 1.000 77.99856 80 GLN A CA 1
ATOM 575 C C . GLN A 1 107 ? 39.95482 -17.20677 67.54531 1.000 81.16516 80 GLN A C 1
ATOM 576 O O . GLN A 1 107 ? 38.91776 -16.59562 67.27362 1.000 89.59959 80 GLN A O 1
ATOM 582 N N . THR A 1 108 ? 40.98303 -17.26588 66.69927 1.000 75.40485 81 THR A N 1
ATOM 583 C CA . THR A 1 108 ? 40.92793 -16.58290 65.41118 1.000 75.24233 81 THR A CA 1
ATOM 584 C C . THR A 1 108 ? 40.36347 -17.50292 64.33867 1.000 82.78932 81 THR A C 1
ATOM 585 O O . THR A 1 108 ? 40.72619 -17.39827 63.16289 1.000 84.81751 81 THR A O 1
ATOM 589 N N . ALA A 1 109 ? 39.47896 -18.40847 64.73779 1.000 79.41033 82 ALA A N 1
ATOM 590 C CA . ALA A 1 109 ? 38.83560 -19.33710 63.82568 1.000 75.48819 82 ALA A CA 1
ATOM 591 C C . ALA A 1 109 ? 37.32604 -19.17863 63.92795 1.000 78.41403 82 ALA A C 1
ATOM 592 O O . ALA A 1 109 ? 36.79882 -18.74921 64.95915 1.000 80.47183 82 ALA A O 1
ATOM 594 N N . ARG A 1 110 ? 36.63417 -19.52200 62.83972 1.000 83.06415 83 ARG A N 1
ATOM 595 C CA . ARG A 1 110 ? 35.18130 -19.39898 62.82146 1.000 89.79709 83 ARG A CA 1
ATOM 596 C C . ARG A 1 110 ? 34.53102 -20.31740 63.84694 1.000 84.61460 83 ARG A C 1
ATOM 597 O O . ARG A 1 110 ? 33.49811 -19.96625 64.42848 1.000 88.02179 83 ARG A O 1
ATOM 605 N N . ASP A 1 111 ? 35.11683 -21.48924 64.08430 1.000 78.99938 84 ASP A N 1
ATOM 606 C CA . ASP A 1 111 ? 34.68102 -22.39235 65.14742 1.000 79.42133 84 ASP A CA 1
ATOM 607 C C . ASP A 1 111 ? 35.91971 -22.88042 65.88349 1.000 71.86140 84 ASP A C 1
ATOM 608 O O . ASP A 1 111 ? 36.59777 -23.81219 65.41085 1.000 72.24162 84 ASP A O 1
ATOM 613 N N . PRO A 1 112 ? 36.25022 -22.28772 67.03279 1.000 72.87502 85 PRO A N 1
ATOM 614 C CA . PRO A 1 112 ? 37.47710 -22.69138 67.73948 1.000 70.93548 85 PRO A CA 1
ATOM 615 C C . PRO A 1 112 ? 37.45137 -24.12674 68.23172 1.000 67.33878 85 PRO A C 1
ATOM 616 O O . PRO A 1 112 ? 38.50136 -24.78196 68.25316 1.0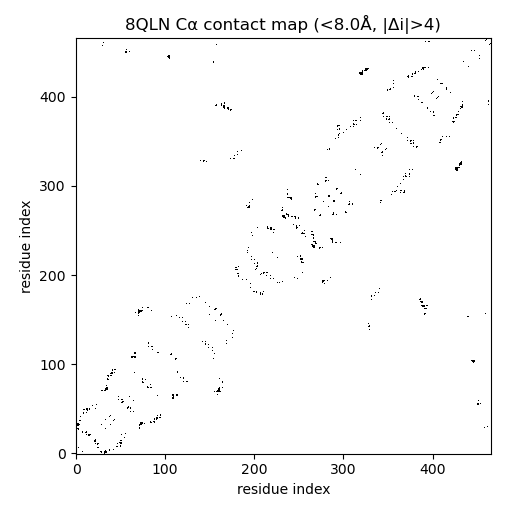00 64.84689 85 PRO A O 1
ATOM 620 N N . LEU A 1 113 ? 36.28423 -24.63712 68.63080 1.000 66.52317 86 LEU A N 1
ATOM 621 C CA . LEU A 1 113 ? 36.21076 -26.00975 69.12028 1.000 66.08706 86 LEU A CA 1
ATOM 622 C C . LEU A 1 113 ? 36.50998 -27.00747 68.00875 1.000 68.38778 86 LEU A C 1
ATOM 623 O O . LEU A 1 113 ? 37.24104 -27.98144 68.22127 1.000 67.17512 86 LEU A O 1
ATOM 628 N N . TYR A 1 114 ? 35.95403 -26.78009 66.81623 1.000 74.95360 87 TYR A N 1
ATOM 629 C CA . TYR A 1 114 ? 36.26807 -27.63047 65.67333 1.000 70.80844 87 TYR A CA 1
ATOM 630 C C . TYR A 1 114 ? 37.72349 -27.47807 65.25028 1.000 69.14213 87 TYR A C 1
ATOM 631 O O . TYR A 1 114 ? 38.33369 -28.44141 64.77291 1.000 74.73654 87 TYR A O 1
ATOM 640 N N . ALA A 1 115 ? 38.29648 -26.28461 65.42417 1.000 69.93977 88 ALA A N 1
ATOM 641 C CA . ALA A 1 115 ? 39.71162 -26.09334 65.12522 1.000 65.78794 88 ALA A CA 1
ATOM 642 C C . ALA A 1 115 ? 40.58978 -26.84032 66.12012 1.000 61.57264 88 ALA A C 1
ATOM 643 O O . ALA A 1 115 ? 41.61415 -27.41921 65.74048 1.000 63.28456 88 ALA A O 1
ATOM 645 N N . ALA A 1 116 ? 40.20473 -26.83985 67.39841 1.000 65.77122 89 ALA A N 1
ATOM 646 C CA . ALA A 1 116 ? 40.97030 -27.57321 68.40009 1.000 64.91796 89 ALA A CA 1
ATOM 647 C C . ALA A 1 116 ? 40.87577 -29.07806 68.18825 1.000 61.26766 89 ALA A C 1
ATOM 648 O O . ALA A 1 116 ? 41.84229 -29.80088 68.45522 1.000 61.78199 89 ALA A O 1
ATOM 650 N N . GLU A 1 117 ? 39.72716 -29.56612 67.71416 1.000 63.85729 90 GLU A N 1
ATOM 651 C CA . GLU A 1 117 ? 39.59259 -30.98809 67.41363 1.000 74.90423 90 GLU A CA 1
ATOM 652 C C . GLU A 1 117 ? 40.54563 -31.40233 66.30033 1.000 72.11029 90 GLU A C 1
ATOM 653 O O . GLU A 1 117 ? 41.21594 -32.43721 66.39313 1.000 72.53909 90 GLU A O 1
ATOM 659 N N . GLN A 1 118 ? 40.61654 -30.60316 65.23260 1.000 70.96064 91 GLN A N 1
ATOM 660 C CA . GLN A 1 118 ? 41.56165 -30.89306 64.15997 1.000 74.09664 91 GLN A CA 1
ATOM 661 C C . GLN A 1 118 ? 43.00226 -30.75423 64.63286 1.000 66.77235 91 GLN A C 1
ATOM 662 O O . GLN A 1 118 ? 43.87716 -31.49776 64.17466 1.000 71.26243 91 GLN A O 1
ATOM 668 N N . LEU A 1 119 ? 43.26690 -29.81448 65.54395 1.000 69.20298 92 LEU A N 1
ATOM 669 C CA . LEU A 1 119 ? 44.59041 -29.72590 66.15194 1.000 65.49499 92 LEU A CA 1
ATOM 670 C C . LEU A 1 119 ? 44.93292 -31.00678 66.90161 1.000 69.87622 92 LEU A C 1
ATOM 671 O O . LEU A 1 119 ? 46.07795 -31.47322 66.86093 1.000 71.10405 92 LEU A O 1
ATOM 676 N N . HIS A 1 120 ? 43.94785 -31.59244 67.58843 1.000 71.01104 93 HIS A N 1
ATOM 677 C CA . HIS A 1 120 ? 44.17470 -32.85441 68.28555 1.000 72.33847 93 HIS A CA 1
ATOM 678 C C . HIS A 1 120 ? 44.47831 -33.98026 67.30525 1.000 67.29408 93 HIS A C 1
ATOM 679 O O . HIS A 1 120 ? 45.31832 -34.84397 67.58286 1.000 70.17789 93 HIS A O 1
ATOM 686 N N . GLU A 1 121 ? 43.80580 -33.98593 66.15097 1.000 70.63335 94 GLU A N 1
ATOM 687 C CA . GLU A 1 121 ? 44.05727 -35.01939 65.15056 1.000 73.25510 94 GLU A CA 1
ATOM 688 C C . GLU A 1 121 ? 45.48239 -34.93911 64.61822 1.000 69.88816 94 GLU A C 1
ATOM 689 O O . GLU A 1 121 ? 46.15614 -35.96521 64.47007 1.000 72.36736 94 GLU A O 1
ATOM 695 N N . GLN A 1 122 ? 45.95836 -33.72641 64.32416 1.000 71.22613 95 GLN A N 1
ATOM 696 C CA . GLN A 1 122 ? 47.31448 -33.56580 63.80820 1.000 71.64385 95 GLN A CA 1
ATOM 697 C C . GLN A 1 122 ? 48.35359 -33.95802 64.85069 1.000 69.78360 95 GLN A C 1
ATOM 698 O O . GLN A 1 122 ? 49.36727 -34.58444 64.51984 1.000 72.36746 95 GLN A O 1
ATOM 704 N N . LEU A 1 123 ? 48.12304 -33.59466 66.11409 1.000 66.37907 96 LEU A N 1
ATOM 705 C CA . LEU A 1 123 ? 49.01727 -34.03359 67.17863 1.000 68.70697 96 LEU A CA 1
ATOM 706 C C . LEU A 1 123 ? 48.90496 -35.53428 67.41527 1.000 73.45039 96 LEU A C 1
ATOM 707 O O . LEU A 1 123 ? 49.87126 -36.16484 67.85973 1.000 73.91314 96 LEU A O 1
ATOM 712 N N . ASP A 1 124 ? 47.74135 -36.12145 67.12443 1.000 70.37900 97 ASP A N 1
ATOM 713 C CA . ASP A 1 124 ? 47.58696 -37.56751 67.23877 1.000 75.93294 97 ASP A CA 1
ATOM 714 C C . ASP A 1 124 ? 48.26590 -38.29132 66.08140 1.000 78.69564 97 ASP A C 1
ATOM 715 O O . ASP A 1 124 ? 48.89472 -39.33628 66.28368 1.000 79.02584 97 ASP A O 1
ATOM 720 N N . ARG A 1 125 ? 48.14897 -37.75194 64.86440 1.000 73.15642 98 ARG A N 1
ATOM 721 C CA . ARG A 1 125 ? 48.85858 -38.33054 63.72773 1.000 74.72088 98 ARG A CA 1
ATOM 722 C C . ARG A 1 125 ? 50.36666 -38.26233 63.92835 1.000 78.26130 98 ARG A C 1
ATOM 723 O O . ARG A 1 125 ? 51.09292 -39.19172 63.55775 1.000 83.08845 98 ARG A O 1
ATOM 731 N N . PHE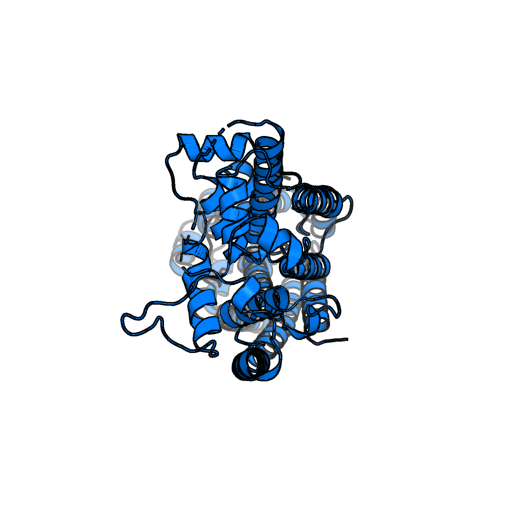 A 1 126 ? 50.85578 -37.16671 64.51373 1.000 74.57784 99 PHE A N 1
ATOM 732 C CA . PHE A 1 126 ? 52.29140 -37.01941 64.72783 1.000 72.58823 99 PHE A CA 1
ATOM 733 C C . PHE A 1 126 ? 52.81714 -38.05960 65.70862 1.000 72.79332 99 PHE A C 1
ATOM 734 O O . PHE A 1 126 ? 53.89760 -38.62547 65.50503 1.000 78.96803 99 PHE A O 1
ATOM 742 N N . LEU A 1 127 ? 52.06936 -38.32294 66.78173 1.000 76.11685 100 LEU A N 1
ATOM 743 C CA . LEU A 1 127 ? 52.53927 -39.26565 67.79139 1.000 79.79320 100 LEU A CA 1
ATOM 744 C C . LEU A 1 127 ? 52.51761 -40.69662 67.26940 1.000 84.90788 100 LEU A C 1
ATOM 745 O O . LEU A 1 127 ? 53.42545 -41.48375 67.56334 1.000 87.75097 100 LEU A O 1
ATOM 750 N N . ARG A 1 128 ? 51.49371 -41.05141 66.49079 1.000 82.48809 101 ARG A N 1
ATOM 751 C CA . ARG A 1 128 ? 51.39733 -42.41124 65.97253 1.000 87.52426 101 ARG A CA 1
ATOM 752 C C . ARG A 1 128 ? 52.38410 -42.65526 64.83645 1.000 93.38990 101 ARG A C 1
ATOM 753 O O . ARG A 1 128 ? 52.95450 -43.74683 64.73267 1.000 101.57831 101 ARG A O 1
ATOM 761 N N . HIS A 1 129 ? 52.60567 -41.66004 63.98063 1.000 91.12728 102 HIS A N 1
ATOM 762 C CA . HIS A 1 129 ? 53.56513 -41.79793 62.89193 1.000 89.92278 102 HIS A CA 1
ATOM 763 C C . HIS A 1 129 ? 55.00369 -41.58258 63.34107 1.000 91.42509 102 HIS A C 1
ATOM 764 O O . HIS A 1 129 ? 55.89612 -41.49304 62.49318 1.000 95.78685 102 HIS A O 1
ATOM 771 N N . GLN A 1 130 ? 55.24722 -41.49571 64.64321 1.000 94.87408 103 GLN A N 1
ATOM 772 C CA . GLN A 1 130 ? 56.58546 -41.31645 65.19192 1.000 102.32286 103 GLN A CA 1
ATOM 773 C C . GLN A 1 130 ? 56.57608 -41.80165 66.64127 1.000 111.97283 103 GLN A C 1
ATOM 774 O O . GLN A 1 130 ? 56.87444 -41.06963 67.58175 1.000 116.88263 103 GLN A O 1
ATOM 780 N N . HIS A 1 131 ? 56.21080 -43.06738 66.82903 1.000 112.71043 104 HIS A N 1
ATOM 781 C CA . HIS A 1 131 ? 56.19100 -43.65612 68.16020 1.000 117.32680 104 HIS A CA 1
ATOM 782 C C . HIS A 1 131 ? 57.60879 -43.95293 68.63133 1.000 122.10347 104 HIS A C 1
ATOM 783 O O . HIS A 1 131 ? 58.44349 -44.44089 67.86472 1.000 116.89254 104 HIS A O 1
ATOM 790 N N . ASP A 1 132 ? 57.87290 -43.65044 69.90188 1.000 127.13568 105 ASP A N 1
ATOM 791 C CA . ASP A 1 132 ? 59.18882 -43.83955 70.51584 1.000 128.53648 105 ASP A CA 1
ATOM 792 C C . ASP A 1 132 ? 60.28473 -43.10205 69.74951 1.000 125.29244 105 ASP A C 1
ATOM 793 O O . ASP A 1 132 ? 60.49613 -41.90410 69.94582 1.000 117.11846 105 ASP A O 1
ATOM 798 N N . GLU A 1 137 ? 61.76129 -40.71765 79.49025 1.000 107.49073 110 GLU A N 1
ATOM 799 C CA . GLU A 1 137 ? 62.06202 -40.07996 80.76665 1.000 116.24001 110 GLU A CA 1
ATOM 800 C C . GLU A 1 137 ? 60.77555 -39.68892 81.49256 1.000 120.19078 110 GLU A C 1
ATOM 801 O O . GLU A 1 137 ? 59.79253 -39.29925 80.86206 1.000 120.50492 110 GLU A O 1
ATOM 807 N N . ASP A 1 138 ? 60.78827 -39.79894 82.82187 1.000 117.45786 111 ASP A N 1
ATOM 808 C CA . ASP A 1 138 ? 59.60099 -39.53081 83.62471 1.000 114.91096 111 ASP A CA 1
ATOM 809 C C . ASP A 1 138 ? 59.82864 -38.35447 84.56891 1.000 111.88983 111 ASP A C 1
ATOM 810 O O . ASP A 1 138 ? 59.51214 -38.43500 85.76060 1.000 106.06187 111 ASP A O 1
ATOM 815 N N . ARG A 1 139 ? 60.37746 -37.25731 84.04756 1.000 109.67763 112 ARG A N 1
ATOM 816 C CA . ARG A 1 139 ? 60.61159 -36.06613 84.85566 1.000 110.97578 112 ARG A CA 1
ATOM 817 C C . ARG A 1 139 ? 59.29971 -35.36853 85.18930 1.000 109.85068 112 ARG A C 1
ATOM 818 O O . ARG A 1 139 ? 58.88430 -35.33248 86.35212 1.000 111.78712 112 ARG A O 1
ATOM 826 N N . LEU A 1 140 ? 58.64550 -34.80818 84.17355 1.000 106.01328 113 LEU A N 1
ATOM 827 C CA . LEU A 1 140 ? 57.38739 -34.08936 84.34619 1.000 101.06369 113 LEU A CA 1
ATOM 828 C C . LEU A 1 140 ? 56.24500 -34.94902 83.82254 1.000 97.23948 113 LEU A C 1
ATOM 829 O O . LEU A 1 140 ? 55.99816 -34.97814 82.60657 1.000 97.40977 113 LEU A O 1
ATOM 834 N N . PRO A 1 141 ? 55.52354 -35.66856 84.68823 1.000 100.48880 114 PRO A N 1
ATOM 835 C CA . PRO A 1 141 ? 54.50379 -36.60237 84.17874 1.000 100.33115 114 PRO A CA 1
ATOM 836 C C . PRO A 1 141 ? 53.34485 -35.91389 83.48155 1.000 97.00366 114 PRO A C 1
ATOM 837 O O . PRO A 1 141 ? 52.88065 -36.40104 82.44272 1.000 91.93022 114 PRO A O 1
ATOM 841 N N . PHE A 1 142 ? 52.85953 -34.79314 84.02365 1.000 93.10092 115 PHE A N 1
ATOM 842 C CA . PHE A 1 142 ? 51.71449 -34.11726 83.42135 1.000 85.38337 115 PHE A CA 1
ATOM 843 C C . PHE A 1 142 ? 52.04585 -33.54456 82.04997 1.000 83.02496 115 PHE A C 1
ATOM 844 O O . PHE A 1 142 ? 51.15663 -33.42903 81.19920 1.000 79.41085 115 PHE A O 1
ATOM 852 N N . TYR A 1 143 ? 53.30561 -33.19024 81.81129 1.000 83.98695 116 TYR A N 1
ATOM 853 C CA . TYR A 1 143 ? 53.69609 -32.50348 80.58818 1.000 82.52303 116 TYR A CA 1
ATOM 854 C C . TYR A 1 143 ? 54.17852 -33.45001 79.49339 1.000 79.61765 116 TYR A C 1
ATOM 855 O O . TYR A 1 143 ? 54.62392 -32.97951 78.44283 1.000 78.94315 116 TYR A O 1
ATOM 864 N N . HIS A 1 144 ? 54.09985 -34.76110 79.70730 1.000 81.69574 117 HIS A N 1
ATOM 865 C CA . HIS A 1 144 ? 54.48024 -35.70584 78.66822 1.000 80.99704 117 HIS A CA 1
ATOM 866 C C . HIS A 1 144 ? 53.47226 -35.67372 77.52205 1.000 77.41545 117 HIS A C 1
ATOM 867 O O . HIS A 1 144 ? 52.34932 -35.18205 77.65791 1.000 80.69092 117 HIS A O 1
ATOM 874 N N . ASN A 1 145 ? 53.89223 -36.21175 76.37476 1.000 73.40887 118 ASN A N 1
ATOM 875 C CA . ASN A 1 145 ? 53.05911 -36.14210 75.17751 1.000 76.20401 118 ASN A CA 1
ATOM 876 C C . ASN A 1 145 ? 51.79023 -36.97142 75.32862 1.000 76.94329 118 ASN A C 1
ATOM 877 O O . ASN A 1 145 ? 50.69834 -36.51416 74.96983 1.000 76.09180 118 ASN A O 1
ATOM 882 N N . GLY A 1 146 ? 51.91207 -38.19055 75.85617 1.000 77.06678 119 GLY A N 1
ATOM 883 C CA . GLY A 1 146 ? 50.74145 -39.03871 76.00720 1.000 72.43882 119 GLY A CA 1
ATOM 884 C C . GLY A 1 146 ? 49.75841 -38.50261 77.02942 1.000 78.03956 119 GLY A C 1
ATOM 885 O O . GLY A 1 146 ? 48.54314 -38.54719 76.81791 1.000 77.70909 119 GLY A O 1
ATOM 886 N N . ALA A 1 147 ? 50.26808 -37.98246 78.14781 1.000 76.63990 120 ALA A N 1
ATOM 887 C CA . ALA A 1 147 ? 49.38828 -37.44615 79.18020 1.000 77.60407 120 ALA A CA 1
ATOM 888 C C . ALA A 1 147 ? 48.71895 -36.15629 78.72264 1.000 76.19159 120 ALA A C 1
ATOM 889 O O . ALA A 1 147 ? 47.55075 -35.90938 79.04478 1.000 74.36640 120 ALA A O 1
ATOM 891 N N . THR A 1 148 ? 49.43960 -35.32539 77.96488 1.000 74.33644 121 THR A N 1
ATOM 892 C CA . THR A 1 148 ? 48.87640 -34.05524 77.51720 1.000 67.78219 121 THR A CA 1
ATOM 893 C C . THR A 1 148 ? 47.79041 -34.26578 76.46901 1.000 67.58470 121 THR A C 1
ATOM 894 O O . THR A 1 148 ? 46.72817 -33.63603 76.53413 1.000 66.11508 121 THR A O 1
ATOM 898 N N . LEU A 1 149 ? 48.03351 -35.15206 75.50018 1.000 70.56789 122 LEU A N 1
ATOM 899 C CA . LEU A 1 149 ? 47.09044 -35.31903 74.39799 1.000 73.73464 122 LEU A CA 1
ATOM 900 C C . LEU A 1 149 ? 45.77566 -35.92882 74.87133 1.000 74.87181 122 LEU A C 1
ATOM 901 O O . LEU A 1 149 ? 44.69703 -35.47472 74.47167 1.000 75.72147 122 LEU A O 1
ATOM 906 N N . THR A 1 150 ? 45.84108 -36.96139 75.71618 1.000 75.06433 123 THR A N 1
ATOM 907 C CA . THR A 1 150 ? 44.61482 -37.57749 76.21380 1.000 75.86798 123 THR A CA 1
ATOM 908 C C . THR A 1 150 ? 43.85944 -36.64777 77.15510 1.000 68.49592 123 THR A C 1
ATOM 909 O O . THR A 1 150 ? 42.62338 -36.65661 77.16960 1.000 73.06915 123 THR A O 1
ATOM 913 N N . ALA A 1 151 ? 44.57532 -35.84267 77.94432 1.000 63.46736 124 ALA A N 1
ATOM 914 C CA . ALA A 1 151 ? 43.90546 -34.83831 78.76292 1.000 67.52321 124 ALA A CA 1
ATOM 915 C C . ALA A 1 151 ? 43.28205 -33.74681 77.90371 1.000 73.06695 124 ALA A C 1
ATOM 916 O O . ALA A 1 151 ? 42.26360 -33.16054 78.28888 1.000 67.28074 124 ALA A O 1
ATOM 918 N N . PHE A 1 152 ? 43.87448 -33.46454 76.74130 1.000 68.49311 125 PHE A N 1
ATOM 919 C CA . PHE A 1 152 ? 43.30808 -32.46962 75.83750 1.000 64.25624 125 PHE A CA 1
ATOM 920 C C . PHE A 1 152 ? 42.02461 -32.98292 75.19626 1.000 69.69117 125 PHE A C 1
ATOM 921 O O . PHE A 1 152 ? 41.02052 -32.26318 75.13088 1.000 68.36857 125 PHE A O 1
ATOM 929 N N . GLN A 1 153 ? 42.03729 -34.23156 74.71856 1.000 70.02190 126 GLN A N 1
ATOM 930 C CA . GLN A 1 153 ? 40.82321 -34.81649 74.15804 1.000 73.18204 126 GLN A CA 1
ATOM 931 C C . GLN A 1 153 ? 39.73593 -34.95957 75.21402 1.000 71.31059 126 GLN A C 1
ATOM 932 O O . GLN A 1 153 ? 38.54645 -34.82438 74.90344 1.000 71.55918 126 GLN A O 1
ATOM 938 N N . LYS A 1 154 ? 40.12284 -35.23284 76.46270 1.000 71.61382 127 LYS A N 1
ATOM 939 C CA . LYS A 1 154 ? 39.14809 -35.29116 77.54686 1.000 72.21317 127 LYS A CA 1
ATOM 940 C C . LYS A 1 154 ? 38.43372 -33.95508 77.70908 1.000 71.26260 127 LYS A C 1
ATOM 941 O O . LYS A 1 154 ? 37.21706 -33.91361 77.92823 1.000 71.19737 127 LYS A O 1
ATOM 947 N N . LEU A 1 155 ? 39.17413 -32.85026 77.59155 1.000 67.02881 128 LEU A N 1
ATOM 948 C CA . LEU A 1 155 ? 38.55554 -31.52971 77.64167 1.000 63.66349 128 LEU A CA 1
ATOM 949 C C . LEU A 1 155 ? 37.66274 -31.29534 76.42920 1.000 68.85283 128 LEU A C 1
ATOM 950 O O . LEU A 1 155 ? 36.54021 -30.79460 76.56062 1.000 73.71667 128 LEU A O 1
ATOM 955 N N . LEU A 1 156 ? 38.14649 -31.65567 75.23680 1.000 71.64773 129 LEU A N 1
ATOM 956 C CA . LEU A 1 156 ? 37.37759 -31.41753 74.01795 1.000 70.51689 129 LEU A CA 1
ATOM 957 C C . LEU A 1 156 ? 36.04979 -32.16399 74.03771 1.000 70.70733 129 LEU A C 1
ATOM 958 O O . LEU A 1 156 ? 35.02705 -31.63526 73.58622 1.000 73.37310 129 LEU A O 1
ATOM 963 N N . GLN A 1 157 ? 36.04439 -33.39587 74.55258 1.000 72.66415 130 GLN A N 1
ATOM 964 C CA . GLN A 1 157 ? 34.80562 -34.16647 74.59607 1.000 76.73425 130 GLN A CA 1
ATOM 965 C C . GLN A 1 157 ? 33.78911 -33.52695 75.53304 1.000 75.36627 130 GLN A C 1
ATOM 966 O O . GLN A 1 157 ? 32.59595 -33.46448 75.21334 1.000 73.58149 130 GLN A O 1
ATOM 972 N N . THR A 1 158 ? 34.24118 -33.04221 76.69169 1.000 78.27840 131 THR A N 1
ATOM 973 C CA . THR A 1 158 ? 33.33252 -32.35608 77.60351 1.000 72.27264 131 THR A CA 1
ATOM 974 C C . THR A 1 158 ? 32.82308 -31.05608 76.99420 1.000 76.91317 131 THR A C 1
ATOM 975 O O . THR A 1 158 ? 31.62932 -30.74543 77.08380 1.000 77.79846 131 THR A O 1
ATOM 979 N N . LEU A 1 159 ? 33.71202 -30.28914 76.35698 1.000 73.51160 132 LEU A N 1
ATOM 980 C CA . LEU A 1 159 ? 33.30469 -29.01509 75.77274 1.000 69.53444 132 LEU A CA 1
ATOM 981 C C . LEU A 1 159 ? 32.36171 -29.21825 74.59308 1.000 70.55835 132 LEU A C 1
ATOM 982 O O . LEU A 1 159 ? 31.42191 -28.43693 74.40353 1.000 73.32256 132 LEU A O 1
ATOM 987 N N . ARG A 1 160 ? 32.59600 -30.25728 73.78645 1.000 73.71856 133 ARG A N 1
ATOM 988 C CA . ARG A 1 160 ? 31.70788 -30.52385 72.65864 1.000 77.52085 133 ARG A CA 1
ATOM 989 C C . ARG A 1 160 ? 30.32199 -30.93891 73.13636 1.000 73.34854 133 ARG A C 1
ATOM 990 O O . ARG A 1 160 ? 29.30996 -30.51664 72.56500 1.000 72.35115 133 ARG A O 1
ATOM 998 N N . GLU A 1 161 ? 30.25558 -31.76268 74.18447 1.000 71.32985 134 GLU A N 1
ATOM 999 C CA . GLU A 1 161 ? 28.96197 -32.13729 74.74512 1.000 73.28086 134 GLU A CA 1
ATOM 1000 C C . GLU A 1 161 ? 28.27124 -30.93638 75.37971 1.000 77.48588 134 GLU A C 1
ATOM 1001 O O . GLU A 1 161 ? 27.04426 -30.80466 75.29893 1.000 77.20724 134 GLU A O 1
ATOM 1007 N N . ILE A 1 162 ? 29.04277 -30.04790 76.01064 1.000 70.86653 135 ILE A N 1
ATOM 1008 C CA . ILE A 1 162 ? 28.46575 -28.83240 76.57673 1.000 70.10657 135 ILE A CA 1
ATOM 1009 C C . ILE A 1 162 ? 27.98541 -27.90338 75.46881 1.000 77.27091 135 ILE A C 1
ATOM 1010 O O . ILE A 1 162 ? 26.89625 -27.32254 75.55573 1.000 77.37592 135 ILE A O 1
ATOM 1015 N N . GLN A 1 163 ? 28.78550 -27.74949 74.40973 1.000 77.42425 136 GLN A N 1
ATOM 1016 C CA . GLN A 1 163 ? 28.36371 -26.93332 73.27520 1.000 78.81647 136 GLN A CA 1
ATOM 1017 C C . GLN A 1 163 ? 27.10325 -27.49755 72.63266 1.000 81.47254 136 GLN A C 1
ATOM 1018 O O . GLN A 1 163 ? 26.24239 -26.74248 72.16487 1.000 82.99150 136 GLN A O 1
ATOM 1024 N N . THR A 1 164 ? 26.97592 -28.82620 72.60595 1.000 80.17164 137 THR A N 1
ATOM 1025 C CA . THR A 1 164 ? 25.78108 -29.44688 72.04452 1.000 82.67278 137 THR A CA 1
ATOM 1026 C C . THR A 1 164 ? 24.54889 -29.13418 72.88516 1.000 85.52169 137 THR A C 1
ATOM 1027 O O . THR A 1 164 ? 23.49122 -28.79491 72.34170 1.000 88.87514 137 THR A O 1
ATOM 1031 N N . VAL A 1 165 ? 24.67102 -29.22800 74.21176 1.000 83.09221 138 VAL A N 1
ATOM 1032 C CA . VAL A 1 165 ? 23.52680 -28.99021 75.09044 1.000 84.17068 138 VAL A CA 1
ATOM 1033 C C . VAL A 1 165 ? 23.05098 -27.54687 74.97054 1.000 85.90725 138 VAL A C 1
ATOM 1034 O O . VAL A 1 165 ? 21.84861 -27.27697 74.86263 1.000 89.39650 138 VAL A O 1
ATOM 1038 N N . ILE A 1 166 ? 23.98914 -26.59704 74.98454 1.000 84.13923 139 ILE A N 1
ATOM 1039 C CA . ILE A 1 166 ? 23.61771 -25.18847 74.89242 1.000 85.33662 139 ILE A CA 1
ATOM 1040 C C . ILE A 1 166 ? 23.00269 -24.87506 73.53314 1.000 89.94980 139 ILE A C 1
ATOM 1041 O O . ILE A 1 166 ? 22.08847 -24.04606 73.43355 1.000 87.74754 139 ILE A O 1
ATOM 1046 N N . ALA A 1 167 ? 23.47511 -25.53318 72.47107 1.000 88.62382 140 ALA A N 1
ATOM 1047 C CA . ALA A 1 167 ? 22.92684 -25.28115 71.14173 1.000 90.78362 140 ALA A CA 1
ATOM 1048 C C . ALA A 1 167 ? 21.50239 -25.80913 71.01829 1.000 89.89645 140 ALA A C 1
ATOM 1049 O O . ALA A 1 167 ? 20.66686 -25.20219 70.33779 1.000 88.99973 140 ALA A O 1
ATOM 1051 N N . GLU A 1 168 ? 21.20707 -26.93987 71.66415 1.000 89.39448 141 GLU A N 1
ATOM 1052 C CA . GLU A 1 168 ? 19.84776 -27.47078 71.63668 1.000 93.37579 141 GLU A CA 1
ATOM 1053 C C . GLU A 1 168 ? 18.88298 -26.55179 72.37495 1.000 95.98273 141 GLU A C 1
ATOM 1054 O O . GLU A 1 168 ? 17.73118 -26.38434 71.95678 1.000 93.51028 141 GLU A O 1
ATOM 1060 N N . GLN A 1 169 ? 19.33470 -25.94855 73.46787 1.000 97.54594 142 GLN A N 1
ATOM 1061 C CA . GLN A 1 169 ? 18.51369 -25.04905 74.27961 1.000 94.53015 142 GLN A CA 1
ATOM 1062 C C . GLN A 1 169 ? 18.78763 -23.59078 73.93153 1.000 90.51898 142 GLN A C 1
ATOM 1063 O O . GLN A 1 169 ? 19.07093 -22.76901 74.80206 1.000 92.40047 142 GLN A O 1
ATOM 1069 N N . SER A 1 170 ? 18.71116 -23.25406 72.64802 1.000 93.59677 143 SER A N 1
ATOM 1070 C CA . SER A 1 170 ? 18.97687 -21.89166 72.19725 1.000 93.48594 143 SER A CA 1
ATOM 1071 C C . SER A 1 170 ? 17.87683 -20.93239 72.64325 1.000 95.70974 143 SER A C 1
ATOM 1072 O O . SER A 1 170 ? 16.69154 -21.18487 72.42590 1.000 96.94861 143 SER A O 1
ATOM 1075 N N . GLN A 1 202 ? 20.17515 -30.53114 89.85115 1.000 89.58515 175 GLN A N 1
ATOM 1076 C CA . GLN A 1 202 ? 19.07859 -31.23728 89.19236 1.000 95.19466 175 GLN A CA 1
ATOM 1077 C C . GLN A 1 202 ? 18.70522 -30.63753 87.82151 1.000 95.98803 175 GLN A C 1
ATOM 1078 O O . GLN A 1 202 ? 18.66803 -31.37325 86.83442 1.000 90.41689 175 GLN A O 1
ATOM 1084 N N . PRO A 1 203 ? 18.43294 -29.33050 87.73626 1.000 93.82756 176 PRO A N 1
ATOM 1085 C CA . PRO A 1 203 ? 18.08297 -28.75477 86.43368 1.000 86.04622 176 PRO A CA 1
ATOM 1086 C C . PRO A 1 203 ? 19.28675 -28.71332 85.50638 1.000 82.36489 176 PRO A C 1
ATOM 1087 O O . PRO A 1 203 ? 20.43883 -28.85351 85.92328 1.000 86.34299 176 PRO A O 1
ATOM 1091 N N . LEU A 1 204 ? 18.99489 -28.51258 84.21921 1.000 78.49862 177 LEU A N 1
ATOM 1092 C CA . LEU A 1 204 ? 20.04237 -28.56064 83.20515 1.000 75.70589 177 LEU A CA 1
ATOM 1093 C C . LEU A 1 204 ? 21.08648 -27.47228 83.41695 1.000 77.89919 177 LEU A C 1
ATOM 1094 O O . LEU A 1 204 ? 22.27240 -27.69063 83.14403 1.000 75.49840 177 LEU A O 1
ATOM 1099 N N . VAL A 1 205 ? 20.67144 -26.30296 83.90832 1.000 76.11028 178 VAL A N 1
ATOM 1100 C CA . VAL A 1 205 ? 21.60683 -25.19529 84.08902 1.000 70.54855 178 VAL A CA 1
ATOM 1101 C C . VAL A 1 205 ? 22.67106 -25.56161 85.11571 1.000 73.40340 178 VAL A C 1
ATOM 1102 O O . VAL A 1 205 ? 23.87032 -25.35939 84.89356 1.000 72.61943 178 VAL A O 1
ATOM 1106 N N . ARG A 1 206 ? 22.24641 -26.11424 86.25478 1.000 76.12158 179 ARG A N 1
ATOM 1107 C CA . ARG A 1 206 ? 23.19476 -26.47840 87.30189 1.000 73.68531 179 ARG A CA 1
ATOM 1108 C C . ARG A 1 206 ? 24.08067 -27.64556 86.88330 1.000 70.71944 179 ARG A C 1
ATOM 1109 O O . ARG A 1 206 ? 25.25142 -27.70488 87.27746 1.000 69.38371 179 ARG A O 1
ATOM 1117 N N . ARG A 1 207 ? 23.54709 -28.57867 86.09062 1.000 75.26145 180 ARG A N 1
ATOM 1118 C CA . ARG A 1 207 ? 24.31503 -29.75953 85.71101 1.000 78.72311 180 ARG A CA 1
ATOM 1119 C C . ARG A 1 207 ? 25.38169 -29.44671 84.66742 1.000 72.34407 180 ARG A C 1
ATOM 1120 O O . ARG A 1 207 ? 26.44740 -30.07258 84.67554 1.000 70.05002 180 ARG A O 1
ATOM 1128 N N . VAL A 1 208 ? 25.12584 -28.49104 83.77151 1.000 65.70169 181 VAL A N 1
ATOM 1129 C CA . VAL A 1 208 ? 26.14796 -28.09932 82.80576 1.000 67.81030 181 VAL A CA 1
ATOM 1130 C C . VAL A 1 208 ? 27.21624 -27.24696 83.48065 1.000 68.94253 181 VAL A C 1
ATOM 1131 O O . VAL A 1 208 ? 28.40543 -27.34105 83.15248 1.000 69.88004 181 VAL A O 1
ATOM 1135 N N . ILE A 1 209 ? 26.81216 -26.40421 84.43440 1.000 69.95487 182 ILE A N 1
ATOM 1136 C CA . ILE A 1 209 ? 27.77779 -25.60941 85.18951 1.000 64.94670 182 ILE A CA 1
ATOM 1137 C C . ILE A 1 209 ? 28.72513 -26.51717 85.96391 1.000 67.79820 182 ILE A C 1
ATOM 1138 O O . ILE A 1 209 ? 29.93997 -26.28403 86.00482 1.000 72.12534 182 ILE A O 1
ATOM 1143 N N . THR A 1 210 ? 28.18751 -27.57132 86.58209 1.000 65.80621 183 THR A N 1
ATOM 1144 C CA . THR A 1 210 ? 29.02877 -28.49740 87.33373 1.000 66.72081 183 THR A CA 1
ATOM 1145 C C . THR A 1 210 ? 29.95398 -29.27950 86.40890 1.000 65.42575 183 THR A C 1
ATOM 1146 O O . THR A 1 210 ? 31.12146 -29.51451 86.74329 1.000 68.25897 183 THR A O 1
ATOM 1150 N N . GLN A 1 211 ? 29.45434 -29.68349 85.23843 1.000 64.31309 184 GLN A N 1
ATOM 1151 C CA . GLN A 1 211 ? 30.28066 -30.44565 84.30790 1.000 67.00728 184 GLN A CA 1
ATOM 1152 C C . GLN A 1 211 ? 31.44115 -29.60806 83.78486 1.000 65.45791 184 GLN A C 1
ATOM 1153 O O . GLN A 1 211 ? 32.55413 -30.11858 83.61336 1.000 64.99750 184 GLN A O 1
ATOM 1159 N N . LEU A 1 212 ? 31.20390 -28.31860 83.53282 1.000 61.96567 185 LEU A N 1
ATOM 1160 C CA . LEU A 1 212 ? 32.27213 -27.45619 83.03910 1.000 60.52577 185 LEU A CA 1
ATOM 1161 C C . LEU A 1 212 ? 33.32968 -27.21659 84.10875 1.000 62.72627 185 LEU A C 1
ATOM 1162 O O . LEU A 1 212 ? 34.53170 -27.26190 83.82139 1.000 67.36806 185 LEU A O 1
ATOM 1167 N N . GLU A 1 213 ? 32.90481 -26.96532 85.34919 1.000 65.68701 186 GLU A N 1
ATOM 1168 C CA . GLU A 1 213 ? 33.86630 -26.67084 86.40624 1.000 67.40373 186 GLU A CA 1
ATOM 1169 C C . GLU A 1 213 ? 34.65475 -27.90766 86.81637 1.000 63.35310 186 GLU A C 1
ATOM 1170 O O . GLU A 1 213 ? 35.78571 -27.78445 87.30006 1.000 67.79740 186 GLU A O 1
ATOM 1176 N N . THR A 1 214 ? 34.08330 -29.10042 86.63664 1.000 62.38134 187 THR A N 1
ATOM 1177 C CA . THR A 1 214 ? 34.85775 -30.32008 86.84393 1.000 69.26324 187 THR A CA 1
ATOM 1178 C C . THR A 1 214 ? 35.89956 -30.49433 85.74519 1.000 68.32202 187 THR A C 1
ATOM 1179 O O . THR A 1 214 ? 37.04483 -30.87400 86.01969 1.000 70.40388 187 THR A O 1
ATOM 1183 N N . ALA A 1 215 ? 35.52336 -30.20672 84.49608 1.000 65.48938 188 ALA A N 1
ATOM 1184 C CA . ALA A 1 215 ? 36.48136 -30.27731 83.39765 1.000 65.92681 188 ALA A CA 1
ATOM 1185 C C . ALA A 1 215 ? 37.59761 -29.25572 83.57388 1.000 69.06907 188 ALA A C 1
ATOM 1186 O O . ALA A 1 215 ? 38.76405 -29.54154 83.27891 1.000 68.58119 188 ALA A O 1
ATOM 1188 N N . ALA A 1 216 ? 37.26033 -28.05694 84.05508 1.000 62.46925 189 ALA A N 1
ATOM 1189 C CA . ALA A 1 216 ? 38.28776 -27.05555 84.31599 1.000 63.13809 189 ALA A CA 1
ATOM 1190 C C . ALA A 1 216 ? 39.19926 -27.47337 85.46206 1.000 67.69450 189 ALA A C 1
ATOM 1191 O O . ALA A 1 216 ? 40.39011 -27.14196 85.45738 1.000 70.56003 189 ALA A O 1
ATOM 1193 N N . THR A 1 217 ? 38.66323 -28.19904 86.44627 1.000 69.29342 190 THR A N 1
ATOM 1194 C CA . THR A 1 217 ? 39.48379 -28.65134 87.56494 1.000 67.32745 190 THR A CA 1
ATOM 1195 C C . THR A 1 217 ? 40.43124 -29.76776 87.13976 1.000 68.77315 190 THR A C 1
ATOM 1196 O O . THR A 1 217 ? 41.59788 -29.78871 87.54942 1.000 68.10643 190 THR A O 1
ATOM 1200 N N . GLU A 1 218 ? 39.95223 -30.70288 86.31502 1.000 69.48988 191 GLU A N 1
ATOM 1201 C CA . GLU A 1 218 ? 40.81748 -31.78278 85.85169 1.000 74.59707 191 GLU A CA 1
ATOM 1202 C C . GLU A 1 218 ? 41.88411 -31.27674 84.88895 1.000 76.47979 191 GLU A C 1
ATOM 1203 O O . GLU A 1 218 ? 42.95989 -31.87764 84.78778 1.000 77.38885 191 GLU A O 1
ATOM 1209 N N . ALA A 1 219 ? 41.61028 -30.18275 84.17826 1.000 74.23113 192 ALA A N 1
ATOM 1210 C CA . ALA A 1 219 ? 42.56694 -29.58310 83.25938 1.000 74.62394 192 ALA A CA 1
ATOM 1211 C C . ALA A 1 219 ? 43.46097 -28.54832 83.93528 1.000 68.84628 192 ALA A C 1
ATOM 1212 O O . ALA A 1 219 ? 44.09625 -27.74590 83.24190 1.000 68.76437 192 ALA A O 1
ATOM 1214 N N . ARG A 1 220 ? 43.52142 -28.55369 85.26743 1.000 71.58709 193 ARG A N 1
ATOM 1215 C CA . ARG A 1 220 ? 44.33363 -27.58966 86.01037 1.000 70.85418 193 ARG A CA 1
ATOM 1216 C C . ARG A 1 220 ? 45.79608 -27.54798 85.57759 1.000 69.87125 193 ARG A C 1
ATOM 1217 O O . ARG A 1 220 ? 46.32929 -26.43931 85.41264 1.000 68.14003 193 ARG A O 1
ATOM 1225 N N . PRO A 1 221 ? 46.50023 -28.67079 85.38554 1.000 71.73202 194 PRO A N 1
ATOM 1226 C CA . PRO A 1 221 ? 47.90789 -28.57168 84.96196 1.000 73.17288 194 PRO A CA 1
ATOM 1227 C C . PRO A 1 221 ? 48.09018 -27.95238 83.58894 1.000 69.92688 194 PRO A C 1
ATOM 1228 O O . PRO A 1 221 ? 49.18974 -27.47408 83.28321 1.000 70.02451 194 PRO A O 1
ATOM 1232 N N . TYR A 1 222 ? 47.05190 -27.93791 82.75534 1.000 64.44577 195 TYR A N 1
ATOM 1233 C CA . TYR A 1 222 ? 47.13904 -27.40497 81.40332 1.000 64.33171 195 TYR A CA 1
ATOM 1234 C C . TYR A 1 222 ? 46.38182 -26.09339 81.24128 1.000 61.97171 195 TYR A C 1
ATOM 1235 O O . TYR A 1 222 ? 46.26972 -25.59102 80.11904 1.000 57.93602 195 TYR A O 1
ATOM 1244 N N . VAL A 1 223 ? 45.87378 -25.51966 82.33606 1.000 63.53775 196 VAL A N 1
ATOM 1245 C CA . VAL A 1 223 ? 45.02453 -24.33659 82.24410 1.000 68.08344 196 VAL A CA 1
ATOM 1246 C C . VAL A 1 223 ? 45.78344 -23.12553 81.71299 1.000 59.40237 196 VAL A C 1
ATOM 1247 O O . VAL A 1 223 ? 45.16947 -22.21713 81.14231 1.000 54.27350 196 VAL A O 1
ATOM 1251 N N . ASN A 1 224 ? 47.10621 -23.08768 81.87367 1.000 65.76973 197 ASN A N 1
ATOM 1252 C CA . ASN A 1 224 ? 47.89629 -21.98248 81.34799 1.000 61.80426 197 ASN A CA 1
ATOM 1253 C C . ASN A 1 224 ? 48.23909 -22.15167 79.87440 1.000 64.09161 197 ASN A C 1
ATOM 1254 O O . ASN A 1 224 ? 48.76024 -21.21131 79.26452 1.000 61.81271 197 ASN A O 1
ATOM 1259 N N . CYS A 1 225 ? 47.96583 -23.31745 79.29437 1.000 58.70989 198 CYS A N 1
ATOM 1260 C CA . CYS A 1 225 ? 48.14012 -23.50030 77.86121 1.000 57.86016 198 CYS A CA 1
ATOM 1261 C C . CYS A 1 225 ? 47.13065 -22.64571 77.10868 1.000 61.01911 198 CYS A C 1
ATOM 1262 O O . CYS A 1 225 ? 45.93249 -22.68591 77.40166 1.000 61.16355 198 CYS A O 1
ATOM 1265 N N . ARG A 1 226 ? 47.61845 -21.87569 76.13186 1.000 59.06282 199 ARG A N 1
ATOM 1266 C CA . ARG A 1 226 ? 46.75662 -20.92760 75.43143 1.000 56.98592 199 ARG A CA 1
ATOM 1267 C C . ARG A 1 226 ? 45.58822 -21.62961 74.75008 1.000 61.28301 199 ARG A C 1
ATOM 1268 O O . ARG A 1 226 ? 44.47835 -21.08789 74.69378 1.000 62.80571 199 ARG A O 1
ATOM 1276 N N . ALA A 1 227 ? 45.81312 -22.84093 74.23797 1.000 59.97304 200 ALA A N 1
ATOM 1277 C CA . ALA A 1 227 ? 44.74895 -23.55954 73.54449 1.000 57.20592 200 ALA A CA 1
ATOM 1278 C C . ALA A 1 227 ? 43.60310 -23.89747 74.49125 1.000 62.39793 200 ALA A C 1
ATOM 1279 O O . ALA A 1 227 ? 42.43360 -23.63856 74.18517 1.000 64.14288 200 ALA A O 1
ATOM 1281 N N . VAL A 1 228 ? 43.91842 -24.47463 75.65191 1.000 59.14316 201 VAL A N 1
ATOM 1282 C CA . VAL A 1 228 ? 42.85727 -24.84657 76.58202 1.000 62.72328 201 VAL A CA 1
ATOM 1283 C C . VAL A 1 228 ? 42.36098 -23.62980 77.35740 1.000 62.09650 201 VAL A C 1
ATOM 1284 O O . VAL A 1 228 ? 41.19063 -23.58158 77.75588 1.000 66.49531 201 VAL A O 1
ATOM 1288 N N . ALA A 1 229 ? 43.21889 -22.62797 77.57183 1.000 55.47970 202 ALA A N 1
ATOM 1289 C CA . ALA A 1 229 ? 42.76711 -21.40796 78.23226 1.000 52.63894 202 ALA A CA 1
ATOM 1290 C C . ALA A 1 229 ? 41.75238 -20.66456 77.37417 1.000 57.44820 202 ALA A C 1
ATOM 1291 O O . ALA A 1 229 ? 40.76203 -20.13560 77.89063 1.000 62.58685 202 ALA A O 1
ATOM 1293 N N . GLU A 1 230 ? 41.97955 -20.61630 76.05891 1.000 54.32346 203 GLU A N 1
ATOM 1294 C CA . GLU A 1 230 ? 41.02300 -19.96589 75.16800 1.000 60.78850 203 GLU A CA 1
ATOM 1295 C C . GLU A 1 230 ? 39.72218 -20.75455 75.08115 1.000 56.72472 203 GLU A C 1
ATOM 1296 O O . GLU A 1 230 ? 38.63803 -20.16616 75.00379 1.000 55.47727 203 GLU A O 1
ATOM 1302 N N . LEU A 1 231 ? 39.80913 -22.08681 75.08794 1.000 60.45481 204 LEU A N 1
ATOM 1303 C CA . LEU A 1 231 ? 38.60408 -22.90573 75.00090 1.000 62.15059 204 LEU A CA 1
ATOM 1304 C C . LEU A 1 231 ? 37.77133 -22.80343 76.27172 1.000 60.26710 204 LEU A C 1
ATOM 1305 O O . LEU A 1 231 ? 36.54398 -22.66676 76.20486 1.000 58.16735 204 LEU A O 1
ATOM 1310 N N . LEU A 1 232 ? 38.41714 -22.88061 77.43849 1.000 60.92442 205 LEU A N 1
ATOM 1311 C CA . LEU A 1 232 ? 37.70204 -22.64611 78.68827 1.000 60.58654 205 LEU A CA 1
ATOM 1312 C C . LEU A 1 232 ? 37.12176 -21.23901 78.72405 1.000 60.68975 205 LEU A C 1
ATOM 1313 O O . LEU A 1 232 ? 35.98507 -21.03781 79.16602 1.000 62.33997 205 LEU A O 1
ATOM 1318 N N . ASP A 1 233 ? 37.88488 -20.25349 78.24702 1.000 61.31841 206 ASP A N 1
ATOM 1319 C CA . ASP A 1 233 ? 37.37530 -18.88852 78.17694 1.000 61.06027 206 ASP A CA 1
ATOM 1320 C C . ASP A 1 233 ? 36.18448 -18.79455 77.23079 1.000 63.17011 206 ASP A C 1
ATOM 1321 O O . ASP A 1 233 ? 35.19036 -18.12482 77.53423 1.000 63.47855 206 ASP A O 1
ATOM 1326 N N . LEU A 1 234 ? 36.26315 -19.46932 76.08222 1.000 60.76383 207 LEU A N 1
ATOM 1327 C CA . LEU A 1 234 ? 35.15888 -19.44241 75.12944 1.000 62.15038 207 LEU A CA 1
ATOM 1328 C C . LE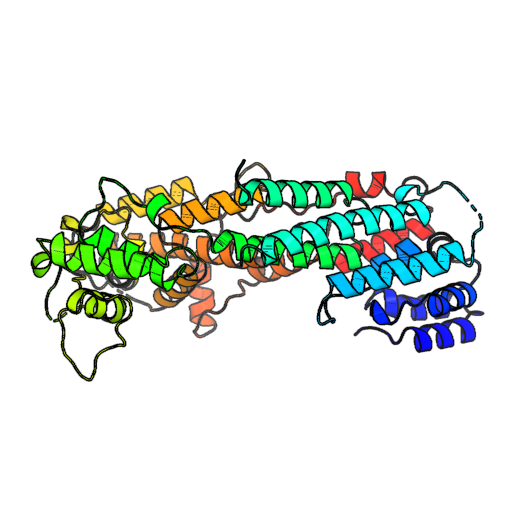U A 1 234 ? 33.91768 -20.11651 75.70073 1.000 65.75073 207 LEU A C 1
ATOM 1329 O O . LEU A 1 234 ? 32.80179 -19.60233 75.55988 1.000 68.60817 207 LEU A O 1
ATOM 1334 N N . THR A 1 235 ? 34.09172 -21.26716 76.35424 1.000 64.14009 208 THR A N 1
ATOM 133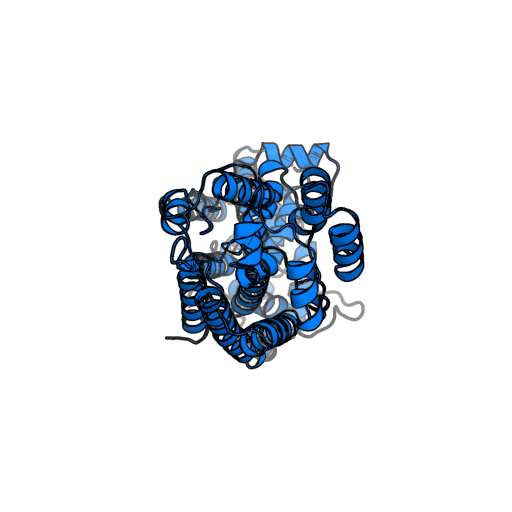5 C CA . THR A 1 235 ? 32.94128 -22.00573 76.86491 1.000 60.41932 208 THR A CA 1
ATOM 1336 C C . THR A 1 235 ? 32.32450 -21.30959 78.07216 1.000 59.75527 208 THR A C 1
ATOM 1337 O O . THR A 1 235 ? 31.09574 -21.25279 78.20020 1.000 68.23021 208 THR A O 1
ATOM 1341 N N . TYR A 1 236 ? 33.15834 -20.77384 78.96677 1.000 61.43918 209 TYR A N 1
ATOM 1342 C CA . TYR A 1 236 ? 32.63848 -20.07895 80.14083 1.000 57.87507 209 TYR A CA 1
ATOM 1343 C C . TYR A 1 236 ? 31.78937 -18.87920 79.73899 1.000 60.04118 209 TYR A C 1
ATOM 1344 O O . TYR A 1 236 ? 30.66200 -18.71636 80.21881 1.000 64.01981 209 TYR A O 1
ATOM 1353 N N . GLN A 1 237 ? 32.31338 -18.02848 78.85100 1.000 62.38946 210 GLN A N 1
ATOM 1354 C CA . GLN A 1 237 ? 31.55306 -16.86131 78.41176 1.000 58.25490 210 GLN A CA 1
ATOM 1355 C C . GLN A 1 237 ? 30.28570 -17.27279 77.67330 1.000 62.55240 210 GLN A C 1
ATOM 1356 O O . GLN A 1 237 ? 29.24634 -16.61392 77.79350 1.000 63.42618 210 GLN A O 1
ATOM 1362 N N . ARG A 1 238 ? 30.35269 -18.35995 76.90237 1.000 62.48136 211 ARG A N 1
ATOM 1363 C CA . ARG A 1 238 ? 29.16746 -18.84616 76.20398 1.000 60.34493 211 ARG A CA 1
ATOM 1364 C C . ARG A 1 238 ? 28.13502 -19.39069 77.18401 1.000 67.78714 211 ARG A C 1
ATOM 1365 O O . ARG A 1 238 ? 26.93524 -19.12534 77.04209 1.000 67.44003 211 ARG A O 1
ATOM 1373 N N . LEU A 1 239 ? 28.58201 -20.15315 78.18534 1.000 61.44874 212 LEU A N 1
ATOM 1374 C CA . LEU A 1 239 ? 27.65803 -20.67472 79.18750 1.000 62.43481 212 LEU A CA 1
ATOM 1375 C C . LEU A 1 239 ? 27.07719 -19.55349 80.04038 1.000 65.75355 212 LEU A C 1
ATOM 1376 O O . LEU A 1 239 ? 25.88457 -19.56985 80.36856 1.000 66.40363 212 LEU A O 1
ATOM 1381 N N . ILE A 1 240 ? 27.90446 -18.57123 80.40690 1.000 57.43197 213 ILE A N 1
ATOM 1382 C CA . ILE A 1 240 ? 27.42471 -17.45418 81.21600 1.000 61.11485 213 ILE A CA 1
ATOM 1383 C C . ILE A 1 240 ? 26.38225 -16.64845 80.45099 1.000 62.35332 213 ILE A C 1
ATOM 1384 O O . ILE A 1 240 ? 25.35294 -16.24870 81.00893 1.000 62.62603 213 ILE A O 1
ATOM 1389 N N . TYR A 1 241 ? 26.62465 -16.40420 79.16124 1.000 59.25709 214 TYR A N 1
ATOM 1390 C CA . TYR A 1 241 ? 25.65893 -15.65772 78.36105 1.000 64.90877 214 TYR A CA 1
ATOM 1391 C C . TYR A 1 241 ? 24.33645 -16.40584 78.25387 1.000 63.76836 214 TYR A C 1
ATOM 1392 O O . TYR A 1 241 ? 23.26323 -15.79991 78.34614 1.000 60.91281 214 TYR A O 1
ATOM 1401 N N . TRP A 1 242 ? 24.39343 -17.72480 78.06163 1.000 61.11356 215 TRP A N 1
ATOM 1402 C CA . TRP A 1 242 ? 23.17071 -18.50873 77.91909 1.000 61.93461 215 TRP A CA 1
ATOM 1403 C C . TRP A 1 242 ? 22.39133 -18.56098 79.22792 1.000 62.93738 215 TRP A C 1
ATOM 1404 O O . TRP A 1 242 ? 21.17043 -18.36456 79.24282 1.000 66.82575 215 TRP A O 1
ATOM 1415 N N . ALA A 1 243 ? 23.08332 -18.81832 80.34074 1.000 56.66340 216 ALA A N 1
ATOM 1416 C CA . ALA A 1 243 ? 22.40258 -18.93492 81.62631 1.000 63.08287 216 ALA A CA 1
ATOM 1417 C C . ALA A 1 243 ? 21.78290 -17.61343 82.06415 1.000 61.05097 216 ALA A C 1
ATOM 1418 O O . ALA A 1 243 ? 20.73576 -17.60839 82.72150 1.000 61.25560 216 ALA A O 1
ATOM 1420 N N . CYS A 1 244 ? 22.40272 -16.48636 81.70899 1.000 60.06222 217 CYS A N 1
ATOM 1421 C CA . CYS A 1 244 ? 21.86708 -15.18702 82.09886 1.000 62.23496 217 CYS A CA 1
ATOM 1422 C C . CYS A 1 244 ? 20.62225 -14.79563 81.31360 1.000 63.77387 217 CYS A C 1
ATOM 1423 O O . CYS A 1 244 ? 19.99429 -13.78628 81.65107 1.000 63.91645 217 CYS A O 1
ATOM 1426 N N . THR A 1 245 ? 20.25341 -15.55619 80.28363 1.000 54.69100 218 THR A N 1
ATOM 1427 C CA . THR A 1 245 ? 18.99868 -15.33954 79.57702 1.000 63.27628 218 THR A CA 1
ATOM 1428 C C . THR A 1 245 ? 17.83852 -16.11936 80.18023 1.000 58.52634 218 THR A C 1
ATOM 1429 O O . THR A 1 245 ? 16.68425 -15.84912 79.83202 1.000 62.40835 218 THR A O 1
ATOM 1433 N N . LEU A 1 246 ? 18.11587 -17.06941 81.07357 1.000 55.71893 219 LEU A N 1
ATOM 1434 C CA . LEU A 1 246 ? 17.09308 -17.96984 81.60858 1.000 57.12574 219 LEU A CA 1
ATOM 1435 C C . LEU A 1 246 ? 16.45649 -17.34961 82.85308 1.000 63.55907 219 LEU A C 1
ATOM 1436 O O . LEU A 1 246 ? 16.59785 -17.82831 83.97980 1.000 64.13953 219 LEU A O 1
ATOM 1441 N N . MET A 1 247 ? 15.72998 -16.25435 82.62265 1.000 60.60703 220 MET A N 1
ATOM 1442 C CA . MET A 1 247 ? 15.05063 -15.50738 83.67910 1.000 58.70333 220 MET A CA 1
ATOM 1443 C C . MET A 1 247 ? 13.55620 -15.48781 83.37668 1.000 54.75224 220 MET A C 1
ATOM 1444 O O . MET A 1 247 ? 13.03031 -14.49301 82.85415 1.000 53.07960 220 MET A O 1
ATOM 1449 N N . PRO A 1 248 ? 12.84077 -16.56772 83.68790 1.000 58.48633 221 PRO A N 1
ATOM 1450 C CA . PRO A 1 248 ? 11.39635 -16.58987 83.43372 1.000 61.19859 221 PRO A CA 1
ATOM 1451 C C . PRO A 1 248 ? 10.64194 -15.76041 84.46007 1.000 53.65407 221 PRO A C 1
ATOM 1452 O O . PRO A 1 248 ? 11.01873 -15.69016 85.63258 1.000 65.28926 221 PRO A O 1
ATOM 1456 N N . TYR A 1 249 ? 9.55526 -15.13356 84.00212 1.000 52.29617 222 TYR A N 1
ATOM 1457 C CA . TYR A 1 249 ? 8.81430 -14.20447 84.85117 1.000 57.08710 222 TYR A CA 1
ATOM 1458 C C . TYR A 1 249 ? 8.18874 -14.90746 86.05022 1.000 59.67216 222 TYR A C 1
ATOM 1459 O O . TYR A 1 249 ? 8.11589 -14.33378 87.14316 1.000 65.40879 222 TYR A O 1
ATOM 1468 N N . VAL A 1 250 ? 7.73903 -16.15248 85.87030 1.000 54.47492 223 VAL A N 1
ATOM 1469 C CA . VAL A 1 250 ? 7.01241 -16.84289 86.93074 1.000 63.21629 223 VAL A CA 1
ATOM 1470 C C . VAL A 1 250 ? 7.88695 -17.13179 88.14505 1.000 64.97976 223 VAL A C 1
ATOM 1471 O O . VAL A 1 250 ? 7.35861 -17.35526 89.24022 1.000 63.08638 223 VAL A O 1
ATOM 1475 N N . LEU A 1 251 ? 9.21247 -17.13632 87.98779 1.000 65.37436 224 LEU A N 1
ATOM 1476 C CA . LEU A 1 251 ? 10.09657 -17.34258 89.12846 1.000 60.73028 224 LEU A CA 1
ATOM 1477 C C . LEU A 1 251 ? 10.21598 -16.10901 90.01197 1.000 61.49592 224 LEU A C 1
ATOM 1478 O O . LEU A 1 251 ? 10.52574 -16.24311 91.20047 1.000 65.39349 224 LEU A O 1
ATOM 1483 N N . PHE A 1 252 ? 9.98019 -14.91798 89.46400 1.000 59.26012 225 PHE A N 1
ATOM 1484 C CA . PHE A 1 252 ? 10.14090 -13.67600 90.20567 1.000 64.36806 225 PHE A CA 1
ATOM 1485 C C . PHE A 1 252 ? 8.81650 -13.05947 90.63196 1.000 59.08248 225 PHE A C 1
ATOM 1486 O O . PHE A 1 252 ? 8.82011 -12.10847 91.42177 1.000 56.26985 225 PHE A O 1
ATOM 1494 N N . ARG A 1 253 ? 7.69507 -13.57532 90.13453 1.000 63.86654 226 ARG A N 1
ATOM 1495 C CA . ARG A 1 253 ? 6.38977 -13.06805 90.53304 1.000 62.60830 226 ARG A CA 1
ATOM 1496 C C . ARG A 1 253 ? 6.15315 -13.32656 92.01560 1.000 68.03537 226 ARG A C 1
ATOM 1497 O O . ARG A 1 253 ? 6.33508 -14.44738 92.50063 1.000 66.33145 226 ARG A O 1
ATOM 1505 N N . ARG A 1 254 ? 5.76146 -12.28191 92.73817 1.000 67.99442 227 ARG A N 1
ATOM 1506 C CA . ARG A 1 254 ? 5.38151 -12.39582 94.13688 1.000 66.24391 227 ARG A CA 1
ATOM 1507 C C . ARG A 1 254 ? 3.87210 -12.24955 94.27231 1.000 73.52397 227 ARG A C 1
ATOM 1508 O O . ARG A 1 254 ? 3.22655 -11.54771 93.48797 1.000 69.17576 227 ARG A O 1
ATOM 1516 N N . ASP A 1 255 ? 3.31095 -12.92278 95.27913 1.000 72.71369 228 ASP A N 1
ATOM 1517 C CA . ASP A 1 255 ? 1.88569 -12.78161 95.54971 1.000 73.98337 228 ASP A CA 1
ATOM 1518 C C . ASP A 1 255 ? 1.52922 -11.37986 96.02375 1.000 68.82416 228 ASP A C 1
ATOM 1519 O O . ASP A 1 255 ? 0.37868 -10.95959 95.86442 1.000 68.78164 228 ASP A O 1
ATOM 1524 N N . THR A 1 256 ? 2.48721 -10.64796 96.59051 1.000 64.48174 229 THR A N 1
ATOM 1525 C CA . THR A 1 256 ? 2.25890 -9.27940 97.03493 1.000 63.16220 229 THR A CA 1
ATOM 1526 C C . THR A 1 256 ? 2.41016 -8.25544 95.91646 1.000 66.05860 229 THR A C 1
ATOM 1527 O O . THR A 1 256 ? 2.25329 -7.05733 96.17675 1.000 68.31322 229 THR A O 1
ATOM 1531 N N . ASP A 1 257 ? 2.71054 -8.68883 94.69204 1.000 59.96153 230 ASP A N 1
ATOM 1532 C CA . ASP A 1 257 ? 2.89005 -7.75372 93.58814 1.000 63.32829 230 ASP A CA 1
ATOM 1533 C C . ASP A 1 257 ? 1.59287 -7.01026 93.29552 1.000 63.07803 230 ASP A C 1
ATOM 1534 O O . ASP A 1 257 ? 0.52262 -7.61630 93.18554 1.000 59.23049 230 ASP A O 1
ATOM 1539 N N . THR A 1 258 ? 1.69426 -5.69021 93.17005 1.000 56.76058 231 THR A N 1
ATOM 1540 C CA . THR A 1 258 ? 0.53883 -4.85958 92.87894 1.000 53.30342 231 THR A CA 1
ATOM 1541 C C . THR A 1 258 ? 0.24205 -4.88068 91.38158 1.000 60.13739 231 THR A C 1
ATOM 1542 O O . THR A 1 258 ? 0.87335 -5.59981 90.60227 1.000 65.10579 231 THR A O 1
ATOM 1546 N N . GLU A 1 259 ? -0.73618 -4.07279 90.96922 1.000 59.74736 232 GLU A N 1
ATOM 1547 C CA . GLU A 1 259 ? -1.07634 -4.00445 89.55259 1.000 60.33245 232 GLU A CA 1
ATOM 1548 C C . GLU A 1 259 ? 0.01098 -3.29231 88.75799 1.000 54.36478 232 GLU A C 1
ATOM 1549 O O . GLU A 1 259 ? 0.33231 -3.69902 87.63529 1.000 52.92251 232 GLU A O 1
ATOM 1555 N N . LEU A 1 260 ? 0.59136 -2.23009 89.32260 1.000 55.77752 233 LEU A N 1
ATOM 1556 C CA . LEU A 1 260 ? 1.69594 -1.55366 88.64958 1.000 51.24218 233 LEU A CA 1
ATOM 1557 C C . LEU A 1 260 ? 2.95865 -2.40656 88.67155 1.000 53.79397 233 LEU A C 1
ATOM 1558 O O . LEU A 1 260 ? 3.71955 -2.41866 87.69671 1.000 57.90606 233 LEU A O 1
ATOM 1563 N N . ASP A 1 261 ? 3.19977 -3.12030 89.77662 1.000 48.06803 234 ASP A N 1
ATOM 1564 C CA . ASP A 1 261 ? 4.31232 -4.06499 89.83310 1.000 56.29546 234 ASP A CA 1
ATOM 1565 C C . ASP A 1 261 ? 4.25468 -5.04509 88.66895 1.000 59.45011 234 ASP A C 1
ATOM 1566 O O . ASP A 1 261 ? 5.23918 -5.23220 87.94537 1.000 59.71656 234 ASP A O 1
ATOM 1571 N N . THR A 1 262 ? 3.09264 -5.67236 88.47097 1.000 60.90673 235 THR A N 1
ATOM 1572 C CA . THR A 1 262 ? 2.95477 -6.69123 87.43552 1.000 53.07425 235 THR A CA 1
ATOM 1573 C C . THR A 1 262 ? 3.16059 -6.10310 86.04476 1.000 56.67981 235 THR A C 1
ATOM 1574 O O . THR A 1 262 ? 3.78933 -6.73097 85.18443 1.000 56.96292 235 THR A O 1
ATOM 1578 N N . VAL A 1 263 ? 2.64195 -4.89648 85.80707 1.000 54.56544 236 VAL A N 1
ATOM 1579 C CA . VAL A 1 263 ? 2.79969 -4.26041 84.50120 1.000 53.98901 236 VAL A CA 1
ATOM 1580 C C . VAL A 1 263 ? 4.27406 -4.01823 84.20314 1.000 55.87639 236 VAL A C 1
ATOM 1581 O O . VAL A 1 263 ? 4.76894 -4.34085 83.11645 1.000 56.01033 236 VAL A O 1
ATOM 1585 N N . LEU A 1 264 ? 4.99903 -3.45011 85.16884 1.000 57.83025 237 LEU A N 1
ATOM 1586 C CA . LEU A 1 264 ? 6.41382 -3.16339 84.95882 1.000 51.49900 237 LEU A CA 1
ATOM 1587 C C . LEU A 1 264 ? 7.23476 -4.44396 84.88836 1.000 55.30116 237 LEU A C 1
ATOM 1588 O O . LEU A 1 264 ? 8.20411 -4.52278 84.12499 1.000 57.76646 237 LEU A O 1
ATOM 1593 N N . LEU A 1 265 ? 6.86130 -5.45791 85.67256 1.000 55.76856 238 LEU A N 1
ATOM 1594 C CA . LEU A 1 265 ? 7.59309 -6.72088 85.65097 1.000 54.98916 238 LEU A CA 1
ATOM 1595 C C . LEU A 1 265 ? 7.42621 -7.43248 84.31344 1.000 51.82368 238 LEU A C 1
ATOM 1596 O O . LEU A 1 265 ? 8.40927 -7.88125 83.71182 1.000 53.26435 238 LEU A O 1
ATOM 1601 N N . MET A 1 266 ? 6.18475 -7.54939 83.83433 1.000 49.32812 239 MET A N 1
ATOM 1602 C CA . MET A 1 266 ? 5.94412 -8.22065 82.56024 1.000 56.35839 239 MET A CA 1
ATOM 1603 C C . MET A 1 266 ? 6.65489 -7.50795 81.41725 1.000 56.29581 239 MET A C 1
ATOM 1604 O O . MET A 1 266 ? 7.25915 -8.15428 80.55361 1.000 55.18759 239 MET A O 1
ATOM 1609 N N . HIS A 1 267 ? 6.59429 -6.17420 81.39477 1.000 52.49683 240 HIS A N 1
ATOM 1610 C CA . HIS A 1 267 ? 7.31434 -5.42384 80.37290 1.000 52.72488 240 HIS A CA 1
ATOM 1611 C C . HIS A 1 267 ? 8.82055 -5.59399 80.51455 1.000 58.57601 240 HIS A C 1
ATOM 1612 O O . HIS A 1 267 ? 9.53876 -5.62164 79.50987 1.000 62.49716 240 HIS A O 1
ATOM 1619 N N . PHE A 1 268 ? 9.31437 -5.71720 81.74713 1.000 55.82042 241 PHE A N 1
ATOM 1620 C CA . PHE A 1 268 ? 10.74592 -5.89721 81.96090 1.000 55.64421 241 PHE A CA 1
ATOM 1621 C C . PHE A 1 268 ? 11.22525 -7.22684 81.39080 1.000 53.85726 241 PHE A C 1
ATOM 1622 O O . PHE A 1 268 ? 12.21995 -7.27695 80.65875 1.000 63.97316 241 PHE A O 1
ATOM 1630 N N . PHE A 1 269 ? 10.52917 -8.31748 81.71410 1.000 50.52527 242 PHE A N 1
ATOM 1631 C CA . PHE A 1 269 ? 10.99443 -9.63754 81.30470 1.000 55.24275 242 PHE A CA 1
ATOM 1632 C C . PHE A 1 269 ? 10.73055 -9.91228 79.83153 1.000 60.25257 242 PHE A C 1
ATOM 1633 O O . PHE A 1 269 ? 11.49781 -10.64527 79.19885 1.000 56.18833 242 PHE A O 1
ATOM 1641 N N . TYR A 1 270 ? 9.66583 -9.34153 79.26620 1.000 57.11156 243 TYR A N 1
ATOM 1642 C CA . TYR A 1 270 ? 9.39998 -9.56176 77.85020 1.000 57.08191 243 TYR A CA 1
ATOM 1643 C C . TYR A 1 270 ? 10.39944 -8.82082 76.97240 1.000 60.54572 243 TYR A C 1
ATOM 1644 O O . TYR A 1 270 ? 10.74666 -9.30422 75.88935 1.000 64.46818 243 TYR A O 1
ATOM 1653 N N . THR A 1 271 ? 10.88243 -7.66118 77.42221 1.000 57.50770 244 THR A N 1
ATOM 1654 C CA . THR A 1 271 ? 11.82819 -6.89276 76.62090 1.000 61.67897 244 THR A CA 1
ATOM 1655 C C . THR A 1 271 ? 13.26422 -7.36983 76.79940 1.000 59.80662 244 THR A C 1
ATOM 1656 O O . THR A 1 271 ? 14.05403 -7.30044 75.85157 1.000 66.84804 244 THR A O 1
ATOM 1660 N N . HIS A 1 272 ? 13.62300 -7.85353 77.98937 1.000 54.88038 245 HIS A N 1
ATOM 1661 C CA . HIS A 1 272 ? 14.99548 -8.25793 78.26436 1.000 53.24199 245 HIS A CA 1
ATOM 1662 C C . HIS A 1 272 ? 15.20964 -9.76475 78.22397 1.000 56.15061 245 HIS A C 1
ATOM 1663 O O . HIS A 1 272 ? 16.35858 -10.20410 78.10511 1.000 57.26011 245 HIS A O 1
ATOM 1670 N N . TYR A 1 273 ? 14.14818 -10.56155 78.32014 1.000 56.43223 246 TYR A N 1
ATOM 1671 C CA . TYR A 1 273 ? 14.26033 -12.01888 78.34221 1.000 57.94263 246 TYR A CA 1
ATOM 1672 C C . TYR A 1 273 ? 13.11703 -12.64321 77.54814 1.000 56.27517 246 TYR A C 1
ATOM 1673 O O . TYR A 1 273 ? 12.39536 -13.51632 78.03126 1.000 60.84619 246 TYR A O 1
ATOM 1682 N N . ARG A 1 274 ? 12.94267 -12.19364 76.30337 1.000 59.61850 247 ARG A N 1
ATOM 1683 C CA . ARG A 1 274 ? 11.84454 -12.68721 75.48002 1.000 63.75395 247 ARG A CA 1
ATOM 1684 C C . ARG A 1 274 ? 12.00341 -14.15892 75.11640 1.000 65.26693 247 ARG A C 1
ATOM 1685 O O . ARG A 1 274 ? 11.00040 -14.82685 74.84179 1.000 65.38593 247 ARG A O 1
ATOM 1693 N N . SER A 1 275 ? 13.23324 -14.68053 75.12527 1.000 63.31832 248 SER A N 1
ATOM 1694 C CA . SER A 1 275 ? 13.45296 -16.07657 74.75861 1.000 61.69001 248 SER A CA 1
ATOM 1695 C C . SER A 1 275 ? 12.70282 -17.02266 75.68840 1.000 67.31003 248 SER A C 1
ATOM 1696 O O . SER A 1 275 ? 12.17730 -18.05170 75.24689 1.000 69.29120 248 SER A O 1
ATOM 1699 N N . VAL A 1 276 ? 12.63797 -16.69123 76.97658 1.000 64.75144 249 VAL A N 1
ATOM 1700 C CA . VAL A 1 276 ? 12.01780 -17.54908 77.97726 1.000 68.13457 249 VAL A CA 1
ATOM 1701 C C . VAL A 1 276 ? 10.71226 -16.96273 78.49837 1.000 64.96356 249 VAL A C 1
ATOM 1702 O O . VAL A 1 276 ? 10.12844 -17.50404 79.44312 1.000 63.22101 249 VAL A O 1
ATOM 1706 N N . ASN A 1 277 ? 10.23501 -15.87090 77.90583 1.000 63.74612 250 ASN A N 1
ATOM 1707 C CA . ASN A 1 277 ? 9.00223 -15.21429 78.32611 1.000 62.35174 250 ASN A CA 1
ATOM 1708 C C . ASN A 1 277 ? 8.09562 -14.95481 77.13290 1.000 64.06510 250 ASN A C 1
ATOM 1709 O O . ASN A 1 277 ? 7.46813 -13.89809 77.02380 1.000 67.12227 250 ASN A O 1
ATOM 1714 N N . GLY A 1 278 ? 8.00915 -15.92266 76.21781 1.000 66.76188 251 GLY A N 1
ATOM 1715 C CA . GLY A 1 278 ? 7.16335 -15.76929 75.04735 1.000 64.30915 251 GLY A CA 1
ATOM 1716 C C . GLY A 1 278 ? 5.68301 -15.68904 75.35798 1.000 69.28356 251 GLY A C 1
ATOM 1717 O O . GLY A 1 278 ? 4.91681 -15.17007 74.53992 1.000 69.07323 251 GLY A O 1
ATOM 1718 N N . ASP A 1 279 ? 5.26300 -16.18895 76.52056 1.000 69.74049 252 ASP A N 1
ATOM 1719 C CA . ASP A 1 279 ? 3.85866 -16.15840 76.90642 1.000 67.54230 252 ASP A CA 1
ATOM 1720 C C . ASP A 1 279 ? 3.43132 -14.82805 77.51010 1.000 69.87208 252 ASP A C 1
ATOM 1721 O O . ASP A 1 279 ? 2.22988 -14.61389 77.69826 1.000 69.84054 252 ASP A O 1
ATOM 1726 N N . LEU A 1 280 ? 4.37313 -13.93347 77.81777 1.000 70.37481 253 LEU A N 1
ATOM 1727 C CA . LEU A 1 280 ? 4.01228 -12.67568 78.46006 1.000 67.73114 253 LEU A CA 1
ATOM 1728 C C . LEU A 1 280 ? 3.19648 -11.76671 77.55203 1.000 67.25466 253 LEU A C 1
ATOM 1729 O O . LEU A 1 280 ? 2.45742 -10.91649 78.05803 1.000 67.06410 253 LEU A O 1
ATOM 1734 N N . ALA A 1 281 ? 3.30855 -11.92472 76.23095 1.000 66.69975 254 ALA A N 1
ATOM 1735 C CA . ALA A 1 281 ? 2.52897 -11.08975 75.32246 1.000 65.49830 254 ALA A CA 1
ATOM 1736 C C . ALA A 1 281 ? 1.03408 -11.32183 75.50486 1.000 66.77549 254 ALA A C 1
ATOM 1737 O O . ALA A 1 281 ? 0.24704 -10.36759 75.51336 1.000 65.21211 254 ALA A O 1
ATOM 1739 N N . VAL A 1 282 ? 0.62337 -12.58226 75.65949 1.000 63.82430 255 VAL A N 1
ATOM 1740 C CA . VAL A 1 282 ? -0.79094 -12.86859 75.87671 1.000 73.30664 255 VAL A CA 1
ATOM 1741 C C . VAL A 1 282 ? -1.15856 -12.72532 77.34948 1.000 66.65194 255 VAL A C 1
ATOM 1742 O O . VAL A 1 282 ? -2.31208 -12.42304 77.67597 1.000 69.54600 255 VAL A O 1
ATOM 1746 N N . GLU A 1 283 ? -0.20206 -12.93794 78.25689 1.000 66.28813 256 GLU A N 1
ATOM 1747 C CA . GLU A 1 283 ? -0.46799 -12.71601 79.67420 1.000 66.67765 256 GLU A CA 1
ATOM 1748 C C . GLU A 1 283 ? -0.66228 -11.23452 79.96819 1.000 62.91725 256 GLU A C 1
ATOM 1749 O O . GLU A 1 283 ? -1.56290 -10.85927 80.72672 1.000 68.18178 256 GLU A O 1
ATOM 1755 N N . PHE A 1 284 ? 0.16957 -10.37888 79.37030 1.000 63.93904 257 PHE A N 1
ATOM 1756 C CA . PHE A 1 284 ? 0.02722 -8.93987 79.56557 1.000 61.93195 257 PHE A CA 1
ATOM 1757 C C . PHE A 1 284 ? -1.28714 -8.43302 78.98739 1.000 63.11729 257 PHE A C 1
ATOM 1758 O O . PHE A 1 284 ? -1.95911 -7.59708 79.60062 1.000 67.29956 257 PHE A O 1
ATOM 1766 N N . GLN A 1 285 ? -1.67066 -8.92743 77.80888 1.000 64.06532 258 GLN A N 1
ATOM 1767 C CA . GLN A 1 285 ? -2.92641 -8.49835 77.20251 1.000 65.17117 258 GLN A CA 1
ATOM 1768 C C . GLN A 1 285 ? -4.12172 -8.93773 78.03938 1.000 63.78622 258 GLN A C 1
ATOM 1769 O O . GLN A 1 285 ? -5.06302 -8.16270 78.24089 1.000 70.65742 258 GLN A O 1
ATOM 1775 N N . ASN A 1 286 ? -4.09798 -10.17324 78.54351 1.000 61.27197 259 ASN A N 1
ATOM 1776 C CA . ASN A 1 286 ? -5.20040 -10.65840 79.36758 1.000 64.77674 259 ASN A CA 1
ATOM 1777 C C . ASN A 1 286 ? -5.23663 -9.95371 80.71911 1.000 67.75181 259 ASN A C 1
ATOM 1778 O O . ASN A 1 286 ? -6.31549 -9.62006 81.22239 1.000 70.30506 259 ASN A O 1
ATOM 1783 N N . TYR A 1 287 ? -4.06814 -9.71790 81.32015 1.000 62.70754 260 TYR A N 1
ATOM 1784 C CA . TYR A 1 287 ? -4.02137 -9.10880 82.64604 1.000 64.93554 260 TYR A CA 1
ATOM 1785 C C . TYR A 1 287 ? -4.45604 -7.64836 82.60438 1.000 65.52388 260 TYR A C 1
ATOM 1786 O O . TYR A 1 287 ? -5.18003 -7.18485 83.49312 1.000 67.13124 260 TYR A O 1
ATOM 1795 N N . VAL A 1 288 ? -4.02957 -6.90957 81.57884 1.000 63.31027 261 VAL A N 1
ATOM 1796 C CA . VAL A 1 288 ? -4.36018 -5.49013 81.49718 1.000 64.70744 261 VAL A CA 1
ATOM 1797 C C . VAL A 1 288 ? -5.84215 -5.29595 81.19486 1.000 64.52384 261 VAL A C 1
ATOM 1798 O O . VAL A 1 288 ? -6.47822 -4.36710 81.70731 1.000 65.02460 261 VAL A O 1
ATOM 1802 N N . LYS A 1 289 ? -6.42209 -6.16986 80.37260 1.000 68.97430 262 LYS A N 1
ATOM 1803 C CA . LYS A 1 289 ? -7.81358 -5.97854 79.97946 1.000 66.42659 262 LYS A CA 1
ATOM 1804 C C . LYS A 1 289 ? -8.78626 -6.49750 81.03236 1.000 68.94604 262 LYS A C 1
ATOM 1805 O O . LYS A 1 289 ? -9.85308 -5.90747 81.23391 1.000 77.15413 262 LYS A O 1
ATOM 1811 N N . ASN A 1 290 ? -8.44143 -7.58641 81.71830 1.000 68.49684 263 ASN A N 1
ATOM 1812 C CA . ASN A 1 290 ? -9.40661 -8.30497 82.53670 1.000 68.27693 263 ASN A CA 1
ATOM 1813 C C . ASN A 1 290 ? -9.08978 -8.32605 84.02694 1.000 72.71244 263 ASN A C 1
ATOM 1814 O O . ASN A 1 290 ? -9.91540 -8.81708 84.80442 1.000 72.90923 263 ASN A O 1
ATOM 1819 N N . SER A 1 291 ? -7.94159 -7.80954 84.45598 1.000 74.99334 264 SER A N 1
ATOM 1820 C CA . SER A 1 291 ? -7.55048 -7.91627 85.85860 1.000 65.50331 264 SER A CA 1
ATOM 1821 C C . SER A 1 291 ? -7.23984 -6.58480 86.52196 1.000 60.80218 264 SER A C 1
ATOM 1822 O O . SER A 1 291 ? -7.56279 -6.40814 87.69890 1.000 72.06049 264 SER A O 1
ATOM 1825 N N . VAL A 1 292 ? -6.60912 -5.64351 85.81748 1.000 64.79928 265 VAL A N 1
ATOM 1826 C CA . VAL A 1 292 ? -6.28247 -4.36734 86.44167 1.000 74.27931 265 VAL A CA 1
ATOM 1827 C C . VAL A 1 292 ? -7.56010 -3.56633 86.65025 1.000 72.22426 265 VAL A C 1
ATOM 1828 O O . VAL A 1 292 ? -8.49770 -3.62412 85.84095 1.000 72.59181 265 VAL A O 1
ATOM 1832 N N . ARG A 1 293 ? -7.61617 -2.83542 87.76380 1.000 70.22953 266 ARG A N 1
ATOM 1833 C CA . ARG A 1 293 ? -8.79007 -2.05286 88.11963 1.000 78.73214 266 ARG A CA 1
ATOM 1834 C C . ARG A 1 293 ? -8.46326 -0.65865 88.63065 1.000 80.38415 266 ARG A C 1
ATOM 1835 O O . ARG A 1 293 ? -9.38969 0.13619 88.82715 1.000 80.86961 266 ARG A O 1
ATOM 1843 N N . HIS A 1 294 ? -7.18876 -0.33553 88.85116 1.000 76.28445 267 HIS A N 1
ATOM 1844 C CA . HIS A 1 294 ? -6.77403 0.96016 89.37505 1.000 75.88653 267 HIS A CA 1
ATOM 1845 C C . HIS A 1 294 ? -5.83520 1.67559 88.40886 1.000 72.01139 267 HIS A C 1
ATOM 1846 O O . HIS A 1 294 ? -4.97769 2.45330 88.83153 1.000 77.19962 267 HIS A O 1
ATOM 1853 N N . MET A 1 295 ? -5.98740 1.42120 87.10588 1.000 70.59493 268 MET A N 1
ATOM 1854 C CA . MET A 1 295 ? -5.05409 1.98082 86.13197 1.000 67.44732 268 MET A CA 1
ATOM 1855 C C . MET A 1 295 ? -5.11784 3.50253 86.10664 1.000 69.90552 268 MET A C 1
ATOM 1856 O O . MET A 1 295 ? -4.08001 4.17275 86.04564 1.000 72.47300 268 MET A O 1
ATOM 1861 N N . SER A 1 296 ? -6.32498 4.06845 86.16166 1.000 65.21218 269 SER A N 1
ATOM 1862 C CA . SER A 1 296 ? -6.46737 5.51951 86.15495 1.000 71.02010 269 SER A CA 1
ATOM 1863 C C . SER A 1 296 ? -5.84709 6.17659 87.38102 1.000 70.81827 269 SER A C 1
ATOM 1864 O O . SER A 1 296 ? -5.66201 7.39894 87.38052 1.000 70.40607 269 SER A O 1
ATOM 1867 N N . SER A 1 297 ? -5.51860 5.40315 88.41735 1.000 68.45526 270 SER A N 1
ATOM 1868 C CA . SER A 1 297 ? -4.88498 5.97177 89.60092 1.000 71.11302 270 SER A CA 1
ATOM 1869 C C . SER A 1 297 ? -3.39427 6.20612 89.37771 1.000 70.66502 270 SER A C 1
ATOM 1870 O O . SER A 1 297 ? -2.89047 7.30690 89.62614 1.000 73.13785 270 SER A O 1
ATOM 1873 N N . PHE A 1 298 ? -2.66973 5.18792 88.90864 1.000 64.17270 271 PHE A N 1
ATOM 1874 C CA . PHE A 1 298 ? -1.24051 5.32212 88.66159 1.000 66.66984 271 PHE A CA 1
ATOM 1875 C C . PHE A 1 298 ? -0.92597 5.75946 87.23327 1.000 68.27390 271 PHE A C 1
ATOM 1876 O O . PHE A 1 298 ? 0.21394 5.60029 86.78132 1.000 67.44304 271 PHE A O 1
ATOM 1884 N N . VAL A 1 299 ? -1.90669 6.30488 86.51873 1.000 72.03876 272 VAL A N 1
ATOM 1885 C CA . VAL A 1 299 ? -1.68625 6.92646 85.22040 1.000 69.88933 272 VAL A CA 1
ATOM 1886 C C . VAL A 1 299 ? -2.19479 8.35932 85.30223 1.000 72.46596 272 VAL A C 1
ATOM 1887 O O . VAL A 1 299 ? -3.08556 8.67527 86.09857 1.000 78.15759 272 VAL A O 1
ATOM 1891 N N . SER A 1 300 ? -1.61087 9.23793 84.48356 1.000 73.57572 273 SER A N 1
ATOM 1892 C CA . SER A 1 300 ? -1.80199 10.67657 84.65627 1.000 83.27752 273 SER A CA 1
ATOM 1893 C C . SER A 1 300 ? -2.35010 11.34570 83.40159 1.000 85.51448 273 SER A C 1
ATOM 1894 O O . SER A 1 300 ? -3.52511 11.72182 83.38418 1.000 88.85299 273 SER A O 1
ATOM 1897 N N . SER A 1 301 ? -1.53669 11.51573 82.35979 1.000 85.01022 274 SER A N 1
ATOM 1898 C CA . SER A 1 301 ? -1.86186 12.35955 81.20382 1.000 93.20284 274 SER A CA 1
ATOM 1899 C C . SER A 1 301 ? -2.11540 13.79980 81.63989 1.000 91.63062 274 SER A C 1
ATOM 1900 O O . SER A 1 301 ? -1.30843 14.69123 81.37150 1.000 88.25540 274 SER A O 1
ATOM 1903 N N . SER A 1 308 ? 5.85785 15.59024 83.71785 1.000 83.88111 281 SER A N 1
ATOM 1904 C CA . SER A 1 308 ? 6.49980 15.34065 85.00304 1.000 88.95101 281 SER A CA 1
ATOM 1905 C C . SER A 1 308 ? 7.89798 14.75835 84.80441 1.000 86.95145 281 SER A C 1
ATOM 1906 O O . SER A 1 308 ? 8.15865 14.10051 83.79665 1.000 84.71063 281 SER A O 1
ATOM 1909 N N . PRO A 1 309 ? 8.79660 15.01177 85.75692 1.000 81.04335 282 PRO A N 1
ATOM 1910 C CA . PRO A 1 309 ? 10.16375 14.48915 85.63652 1.000 77.84889 282 PRO A CA 1
ATOM 1911 C C . PRO A 1 309 ? 10.18386 12.96943 85.55187 1.000 76.65110 282 PRO A C 1
ATOM 1912 O O . PRO A 1 309 ? 9.41385 12.27787 86.22179 1.000 74.05481 282 PRO A O 1
ATOM 1916 N N . GLY A 1 310 ? 11.07950 12.45404 84.71187 1.000 75.60809 283 GLY A N 1
ATOM 1917 C CA . GLY A 1 310 ? 11.23841 11.02704 84.53811 1.000 71.93986 283 GLY A CA 1
ATOM 1918 C C . GLY A 1 310 ? 10.18767 10.35520 83.68330 1.000 65.62882 283 GLY A C 1
ATOM 1919 O O . GLY A 1 310 ? 10.25652 9.13370 83.49770 1.000 67.29889 283 GLY A O 1
ATOM 1920 N N . ALA A 1 311 ? 9.21910 11.10533 83.15304 1.000 68.11008 284 ALA A N 1
ATOM 1921 C CA . ALA A 1 311 ? 8.17629 10.49099 82.33903 1.000 64.33146 284 ALA A CA 1
ATOM 1922 C C . ALA A 1 311 ? 8.71425 10.00852 80.99810 1.000 70.65197 284 ALA A C 1
ATOM 1923 O O . ALA A 1 311 ? 8.13808 9.09544 80.39508 1.000 72.43392 284 ALA A O 1
ATOM 1925 N N . GLU A 1 312 ? 9.81069 10.60051 80.51662 1.000 69.91481 285 GLU A N 1
ATOM 1926 C CA . GLU A 1 312 ? 10.36851 10.19805 79.23078 1.000 67.24077 285 GLU A CA 1
ATOM 1927 C C . GLU A 1 312 ? 10.92388 8.78061 79.26071 1.000 74.40727 285 GLU A C 1
ATOM 1928 O O . GLU A 1 312 ? 11.03866 8.15150 78.20321 1.000 75.51593 285 GLU A O 1
ATOM 1934 N N . HIS A 1 313 ? 11.26861 8.26645 80.44134 1.000 67.37888 286 HIS A N 1
ATOM 1935 C CA . HIS A 1 313 ? 11.73597 6.89573 80.58526 1.000 64.72921 286 HIS A CA 1
ATOM 1936 C C . HIS A 1 313 ? 10.60002 5.89374 80.73772 1.000 62.94515 286 HIS A C 1
ATOM 1937 O O . HIS A 1 313 ? 10.86143 4.68683 80.76932 1.000 64.38268 286 HIS A O 1
ATOM 1944 N N . MET A 1 314 ? 9.35532 6.35974 80.83524 1.000 64.98539 287 MET A N 1
ATOM 1945 C CA . MET A 1 314 ? 8.19556 5.49234 80.99565 1.000 65.52427 287 MET A CA 1
ATOM 1946 C C . MET A 1 314 ? 7.31888 5.45630 79.75163 1.000 65.89181 287 MET A C 1
ATOM 1947 O O . MET A 1 314 ? 6.24711 4.84350 79.77881 1.000 64.09290 287 MET A O 1
ATOM 1952 N N . ARG A 1 315 ? 7.75332 6.08990 78.66013 1.000 69.39896 288 ARG A N 1
ATOM 1953 C CA . ARG A 1 315 ? 6.87946 6.26840 77.50500 1.000 67.20726 288 ARG A CA 1
ATOM 1954 C C . ARG A 1 315 ? 6.59318 4.94613 76.80300 1.000 68.64831 288 ARG A C 1
ATOM 1955 O O . ARG A 1 315 ? 5.47093 4.71739 76.33593 1.000 67.48382 288 ARG A O 1
ATOM 1963 N N . ASP A 1 316 ? 7.58903 4.06225 76.71995 1.000 70.50636 289 ASP A N 1
ATOM 1964 C CA . ASP A 1 316 ? 7.40173 2.80942 75.99429 1.000 71.80084 289 ASP A CA 1
ATOM 1965 C C . ASP A 1 316 ? 6.42493 1.89017 76.71840 1.000 69.92613 289 ASP A C 1
ATOM 1966 O O . ASP A 1 316 ? 5.53280 1.30314 76.09539 1.000 72.63885 289 ASP A O 1
ATOM 1971 N N . VAL A 1 317 ? 6.57639 1.75122 78.03753 1.000 66.15982 290 VAL A N 1
ATOM 1972 C CA . VAL A 1 317 ? 5.68207 0.87276 78.78490 1.000 69.70482 290 VAL A CA 1
ATOM 1973 C C . VAL A 1 317 ? 4.30054 1.50185 78.92857 1.000 63.53792 290 VAL A C 1
ATOM 1974 O O . VAL A 1 317 ? 3.29002 0.78917 78.98207 1.000 59.66126 290 VAL A O 1
ATOM 1978 N N . SER A 1 318 ? 4.22441 2.83524 78.97573 1.000 61.24952 291 SER A N 1
ATOM 1979 C CA . SER A 1 318 ? 2.92795 3.49465 79.09968 1.000 66.03879 291 SER A CA 1
ATOM 1980 C C . SER A 1 318 ? 2.08575 3.29562 77.84675 1.000 68.70230 291 SER A C 1
ATOM 1981 O O . SER A 1 318 ? 0.86290 3.13373 77.93307 1.000 70.12094 291 SER A O 1
ATOM 1984 N N . TYR A 1 319 ? 2.72119 3.30575 76.67327 1.000 69.93747 292 TYR A N 1
ATOM 1985 C CA . TYR A 1 319 ? 1.98180 3.08478 75.43590 1.000 73.51423 292 TYR A CA 1
ATOM 1986 C C . TYR A 1 319 ? 1.47934 1.65031 75.34158 1.000 67.16389 292 TYR A C 1
ATOM 1987 O O . TYR A 1 319 ? 0.33205 1.41359 74.94616 1.000 69.73526 292 TYR A O 1
ATOM 1996 N N . LYS A 1 320 ? 2.32391 0.67977 75.69781 1.000 68.00240 293 LYS A N 1
ATOM 1997 C CA . LYS A 1 320 ? 1.91300 -0.71816 75.62692 1.000 66.18091 293 LYS A CA 1
ATOM 1998 C C . LYS A 1 320 ? 0.84496 -1.04273 76.66285 1.000 69.31196 293 LYS A C 1
ATOM 1999 O O . LYS A 1 320 ? -0.00606 -1.90682 76.42297 1.000 70.39024 293 LYS A O 1
ATOM 2005 N N . LEU A 1 321 ? 0.87183 -0.36720 77.81332 1.000 68.94460 294 LEU A N 1
ATOM 2006 C CA . LEU A 1 321 ? -0.21000 -0.50910 78.78151 1.000 60.77450 294 LEU A CA 1
ATOM 2007 C C . LEU A 1 321 ? -1.49634 0.11343 78.25215 1.000 66.34828 294 LEU A C 1
ATOM 2008 O O . LEU A 1 321 ? -2.57768 -0.47642 78.36268 1.000 65.38645 294 LEU A O 1
ATOM 2013 N N . PHE A 1 322 ? -1.39307 1.30759 77.66362 1.000 66.57368 295 PHE A N 1
ATOM 2014 C CA . PHE A 1 322 ? -2.57149 1.99543 77.14659 1.000 68.46503 295 PHE A CA 1
ATOM 2015 C C . PHE A 1 322 ? -3.20091 1.24458 75.97916 1.000 74.07702 295 PHE A C 1
ATOM 2016 O O . PHE A 1 322 ? -4.41607 1.33340 75.76882 1.000 73.39314 295 PHE A O 1
ATOM 2024 N N . VAL A 1 323 ? -2.40008 0.50809 75.21400 1.000 72.99690 296 VAL A N 1
ATOM 2025 C CA . VAL A 1 323 ? -2.93552 -0.29546 74.12210 1.000 69.42326 296 VAL A CA 1
ATOM 2026 C C . VAL A 1 323 ? -3.27676 -1.71183 74.58396 1.000 70.81614 296 VAL A C 1
ATOM 2027 O O . VAL A 1 323 ? -4.16843 -2.35141 74.01538 1.000 73.62315 296 VAL A O 1
ATOM 2031 N N . GLY A 1 324 ? -2.61284 -2.20415 75.62652 1.000 65.40419 297 GLY A N 1
ATOM 2032 C CA . GLY A 1 324 ? -2.85521 -3.55503 76.08982 1.000 60.66887 297 GLY A CA 1
ATOM 2033 C C . GLY A 1 324 ? -2.13377 -4.61377 75.29248 1.000 67.14716 297 GLY A C 1
ATOM 2034 O O . GLY A 1 324 ? -2.61437 -5.74741 75.19994 1.000 65.88424 297 GLY A O 1
ATOM 2035 N N . ASN A 1 325 ? -0.98599 -4.27558 74.71138 1.000 67.17785 298 ASN A N 1
ATOM 2036 C CA . ASN A 1 325 ? -0.25576 -5.19376 73.84602 1.000 67.59868 298 ASN A CA 1
ATOM 2037 C C . ASN A 1 325 ? 1.22582 -4.87812 73.96552 1.000 66.97472 298 ASN A C 1
ATOM 2038 O O . ASN A 1 325 ? 1.64369 -3.75143 73.68073 1.000 62.86725 298 ASN A O 1
ATOM 2043 N N . LEU A 1 326 ? 2.01507 -5.86850 74.38813 1.000 66.29683 299 LEU A N 1
ATOM 2044 C CA . LEU A 1 326 ? 3.45637 -5.67520 74.49248 1.000 67.05632 299 LEU A CA 1
ATOM 2045 C C . LEU A 1 326 ? 4.13134 -5.58060 73.13164 1.000 68.94184 299 LEU A C 1
ATOM 2046 O O . LEU A 1 326 ? 5.25678 -5.07903 73.04742 1.000 75.45265 299 LEU A O 1
ATOM 2051 N N . GLN A 1 327 ? 3.47567 -6.04529 72.07042 1.000 75.18527 300 GLN A N 1
ATOM 2052 C CA . GLN A 1 327 ? 4.06236 -6.07741 70.73858 1.000 75.45218 300 GLN A CA 1
ATOM 2053 C C . GLN A 1 327 ? 3.65814 -4.88284 69.88431 1.000 78.76216 300 GLN A C 1
ATOM 2054 O O . GLN A 1 327 ? 3.92183 -4.87997 68.67786 1.000 83.97824 300 GLN A O 1
ATOM 2060 N N . ALA A 1 328 ? 3.03214 -3.87047 70.47688 1.000 76.70836 301 ALA A N 1
ATOM 2061 C CA . ALA A 1 328 ? 2.57148 -2.71282 69.72190 1.000 82.71591 301 ALA A CA 1
ATOM 2062 C C . ALA A 1 328 ? 3.74142 -1.77546 69.44577 1.000 91.20326 301 ALA A C 1
ATOM 2063 O O . ALA A 1 328 ? 4.42923 -1.33981 70.37572 1.000 87.85971 301 ALA A O 1
ATOM 2065 N N . ARG A 1 329 ? 3.96999 -1.47112 68.17054 1.000 93.36869 302 ARG A N 1
ATOM 2066 C CA . ARG A 1 329 ? 4.99278 -0.50074 67.80742 1.000 98.18520 302 ARG A CA 1
ATOM 2067 C C . ARG A 1 329 ? 4.53345 0.90187 68.18949 1.000 101.07899 302 ARG A C 1
ATOM 2068 O O . ARG A 1 329 ? 3.34523 1.22543 68.10358 1.000 100.02063 302 ARG A O 1
ATOM 2076 N N . ASP A 1 330 ? 5.48887 1.73562 68.61091 1.000 100.80593 303 ASP A N 1
ATOM 2077 C CA . ASP A 1 330 ? 5.21017 3.02816 69.23357 1.000 104.33380 303 ASP A CA 1
ATOM 2078 C C . ASP A 1 330 ? 4.25758 3.90793 68.43102 1.000 108.18933 303 ASP A C 1
ATOM 2079 O O . ASP A 1 330 ? 4.67326 4.91149 67.84136 1.000 108.47790 303 ASP A O 1
ATOM 2084 N N . ALA A 1 331 ? 2.97868 3.52654 68.41022 1.000 106.15895 304 ALA A N 1
ATOM 2085 C CA . ALA A 1 331 ? 1.88308 4.36573 67.93552 1.000 109.59403 304 ALA A CA 1
ATOM 2086 C C . ALA A 1 331 ? 1.99806 4.75744 66.46826 1.000 113.13610 304 ALA A C 1
ATOM 2087 O O . ALA A 1 331 ? 2.92520 4.34276 65.76461 1.000 111.65761 304 ALA A O 1
ATOM 2089 N N . SER A 1 332 ? 1.03469 5.54839 66.00563 1.000 115.25487 305 SER A N 1
ATOM 2090 C CA . SER A 1 332 ? 1.03453 6.17016 64.68906 1.000 118.48417 305 SER A CA 1
ATOM 2091 C C . SER A 1 332 ? 0.81447 7.66792 64.83047 1.000 120.85614 305 SER A C 1
ATOM 2092 O O . SER A 1 332 ? 0.03508 8.27858 64.09252 1.000 124.46942 305 SER A O 1
ATOM 2095 N N . GLY A 1 333 ? 1.50086 8.27872 65.79058 1.000 119.42613 306 GLY A N 1
ATOM 2096 C CA . GLY A 1 333 ? 1.24486 9.66422 66.13168 1.000 118.99045 306 GLY A CA 1
ATOM 2097 C C . GLY A 1 333 ? 0.10495 9.83788 67.10949 1.000 119.39805 306 GLY A C 1
ATOM 2098 O O . GLY A 1 333 ? -0.71946 10.74542 66.94227 1.000 116.40823 306 GLY A O 1
ATOM 2099 N N . LEU A 1 334 ? 0.03428 8.98923 68.13181 1.000 115.67242 307 LEU A N 1
ATOM 2100 C CA . LEU A 1 334 ? -1.07684 8.96519 69.07148 1.000 109.09502 307 LEU A CA 1
ATOM 2101 C C . LEU A 1 334 ? -0.61300 9.40515 70.45394 1.000 104.88738 307 LEU A C 1
ATOM 2102 O O . LEU A 1 334 ? 0.48356 9.04706 70.89620 1.000 99.89121 307 LEU A O 1
ATOM 2107 N N . MET A 1 335 ? -1.45419 10.18325 71.12949 1.000 102.34680 308 MET A N 1
ATOM 2108 C CA . MET A 1 335 ? -1.18809 10.62171 72.49029 1.000 101.91729 308 MET A CA 1
ATOM 2109 C C . MET A 1 335 ? -1.82628 9.65657 73.48259 1.000 99.30113 308 MET A C 1
ATOM 2110 O O . MET A 1 335 ? -2.90510 9.10794 73.24055 1.000 95.65043 308 MET A O 1
ATOM 2115 N N . PHE A 1 336 ? -1.14396 9.44861 74.60623 1.000 96.03977 309 PHE A N 1
ATOM 2116 C CA . PHE A 1 336 ? -1.55868 8.45300 75.58283 1.000 88.46520 309 PHE A CA 1
ATOM 2117 C C . PHE A 1 336 ? -1.07573 8.87215 76.96343 1.000 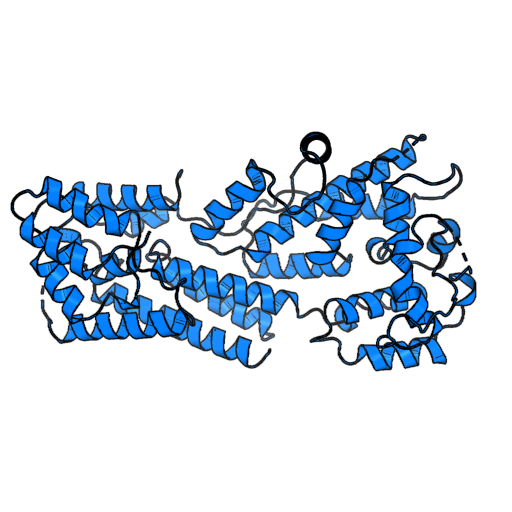82.76331 309 PHE A C 1
ATOM 2118 O O . PHE A 1 336 ? -0.08807 9.60932 77.07317 1.000 79.98213 309 PHE A O 1
ATOM 2126 N N . PRO A 1 337 ? -1.74507 8.43002 78.02458 1.000 80.34568 310 PRO A N 1
ATOM 2127 C CA . PRO A 1 337 ? -1.28809 8.76633 79.37723 1.000 76.96259 310 PRO A CA 1
ATOM 2128 C C . PRO A 1 337 ? -0.03349 7.99574 79.75891 1.000 73.87239 310 PRO A C 1
ATOM 2129 O O . PRO A 1 337 ? 0.17886 6.85481 79.34190 1.000 72.84268 310 PRO A O 1
ATOM 2133 N N . ILE A 1 338 ? 0.79875 8.63727 80.57631 1.000 69.45242 311 ILE A N 1
ATOM 2134 C CA . ILE A 1 338 ? 2.07514 8.08178 81.01392 1.000 68.58090 311 ILE A CA 1
ATOM 2135 C C . ILE A 1 338 ? 1.92886 7.55901 82.43622 1.000 71.93138 311 ILE A C 1
ATOM 2136 O O . ILE A 1 338 ? 1.24864 8.17349 83.26998 1.000 71.13585 311 ILE A O 1
ATOM 2141 N N . ILE A 1 339 ? 2.55672 6.41069 82.71082 1.000 68.10233 312 ILE A N 1
ATOM 2142 C CA . ILE A 1 339 ? 2.61707 5.89087 84.07084 1.000 62.29730 312 ILE A CA 1
ATOM 2143 C C . ILE A 1 339 ? 3.23052 6.94440 84.97866 1.000 66.74547 312 ILE A C 1
ATOM 2144 O O . ILE A 1 339 ? 4.26369 7.54058 84.65360 1.000 67.73801 312 ILE A O 1
ATOM 2149 N N . SER A 1 340 ? 2.58869 7.18326 86.11923 1.000 61.09485 313 SER A N 1
ATOM 2150 C CA . SER A 1 340 ? 2.94150 8.31989 86.95776 1.000 64.54004 313 SER A CA 1
ATOM 2151 C C . SER A 1 340 ? 4.30664 8.13227 87.60752 1.000 65.99317 313 SER A C 1
ATOM 2152 O O . SER A 1 340 ? 4.65205 7.04201 88.07206 1.000 63.03093 313 SER A O 1
ATOM 2155 N N . THR A 1 341 ? 5.08632 9.21267 87.63099 1.000 62.31978 314 THR A N 1
ATOM 2156 C CA . THR A 1 341 ? 6.33670 9.27020 88.37493 1.000 67.78027 314 THR A CA 1
ATOM 2157 C C . THR A 1 341 ? 6.20968 10.11764 89.63368 1.000 68.30145 314 THR A C 1
ATOM 2158 O O . THR A 1 341 ? 7.22668 10.46871 90.24101 1.000 63.22423 314 THR A O 1
ATOM 2162 N N . ARG A 1 342 ? 4.98600 10.45945 90.03200 1.000 64.20820 315 ARG A N 1
ATOM 2163 C CA . ARG A 1 342 ? 4.77359 11.22592 91.25158 1.000 65.64093 315 ARG A CA 1
ATOM 2164 C C . ARG A 1 342 ? 5.02754 10.34587 92.46911 1.000 63.58563 315 ARG A C 1
ATOM 2165 O O . ARG A 1 342 ? 4.55208 9.20909 92.53490 1.000 63.56816 315 ARG A O 1
ATOM 2173 N N . ILE A 1 343 ? 5.77148 10.88304 93.43934 1.000 70.12147 316 ILE A N 1
ATOM 2174 C CA . ILE A 1 343 ? 6.28022 10.06635 94.54026 1.000 55.61198 316 ILE A CA 1
ATOM 2175 C C . ILE A 1 343 ? 5.13335 9.48775 95.36099 1.000 61.50525 316 ILE A C 1
ATOM 2176 O O . ILE A 1 343 ? 5.13412 8.30133 95.70935 1.000 65.10573 316 ILE A O 1
ATOM 2181 N N . SER A 1 344 ? 4.13754 10.31561 95.68475 1.000 67.09052 317 SER A N 1
ATOM 2182 C CA . SER A 1 344 ? 3.01797 9.83031 96.48586 1.000 69.23020 317 SER A CA 1
ATOM 2183 C C . SER A 1 344 ? 2.19986 8.78431 95.73952 1.000 64.08387 317 SER A C 1
ATOM 2184 O O . SER A 1 344 ? 1.66685 7.85860 96.36176 1.000 63.64082 317 SER A O 1
ATOM 2187 N N . THR A 1 345 ? 2.08601 8.91270 94.41560 1.000 62.02805 318 THR A N 1
ATOM 2188 C CA . THR A 1 345 ? 1.39101 7.89432 93.63548 1.000 59.51699 318 THR A CA 1
ATOM 2189 C C . THR A 1 345 ? 2.18695 6.59577 93.60037 1.000 61.97793 318 THR A C 1
ATOM 2190 O O . THR A 1 345 ? 1.61794 5.50637 93.73864 1.000 63.02124 318 THR A O 1
ATOM 2194 N N . VAL A 1 346 ? 3.50710 6.69268 93.42908 1.000 56.34312 319 VAL A N 1
ATOM 2195 C CA . VAL A 1 346 ? 4.34018 5.49585 93.40297 1.000 60.77326 319 VAL A CA 1
ATOM 2196 C C . VAL A 1 346 ? 4.40837 4.85345 94.78427 1.000 58.07201 319 VAL A C 1
ATOM 2197 O O . VAL A 1 346 ? 4.50506 3.62518 94.90036 1.000 63.07459 319 VAL A O 1
ATOM 2201 N N . ASN A 1 347 ? 4.34258 5.65777 95.84981 1.000 59.34211 320 ASN A N 1
ATOM 2202 C CA . ASN A 1 347 ? 4.34735 5.09880 97.19914 1.000 59.96168 320 ASN A CA 1
ATOM 2203 C C . ASN A 1 347 ? 3.13872 4.20561 97.44735 1.000 58.91499 320 ASN A C 1
ATOM 2204 O O . ASN A 1 347 ? 3.22067 3.25840 98.23734 1.000 60.55039 320 ASN A O 1
ATOM 2209 N N . LEU A 1 348 ? 2.01632 4.48540 96.78424 1.000 63.11071 321 LEU A N 1
ATOM 2210 C CA . LEU A 1 348 ? 0.77783 3.74572 96.99764 1.000 62.61696 321 LEU A CA 1
ATOM 2211 C C . LEU A 1 348 ? 0.67512 2.49364 96.13448 1.000 58.19614 321 LEU A C 1
ATOM 2212 O O . LEU A 1 348 ? 0.26790 1.43668 96.62791 1.000 63.00375 321 LEU A O 1
ATOM 2217 N N . TYR A 1 349 ? 1.03536 2.58462 94.85527 1.000 62.57480 322 TYR A N 1
ATOM 2218 C CA . TYR A 1 349 ? 0.75191 1.52387 93.89881 1.000 56.06820 322 TYR A CA 1
ATOM 2219 C C . TYR A 1 349 ? 1.97825 0.72825 93.47637 1.000 58.92060 322 TYR A C 1
ATOM 2220 O O . TYR A 1 349 ? 1.83615 -0.24017 92.72237 1.000 61.57938 322 TYR A O 1
ATOM 2229 N N . LEU A 1 350 ? 3.17041 1.09492 93.93763 1.000 59.39387 323 LEU A N 1
ATOM 2230 C CA . LEU A 1 350 ? 4.38306 0.34311 93.64702 1.000 60.18533 323 LEU A CA 1
ATOM 2231 C C . LEU A 1 350 ? 4.97996 -0.16406 94.95007 1.000 56.93036 323 LEU A C 1
ATOM 2232 O O . LEU A 1 350 ? 5.07377 0.58596 95.92737 1.000 63.61444 323 LEU A O 1
ATOM 2237 N N . SER A 1 351 ? 5.37057 -1.43291 94.96497 1.000 55.96421 324 SER A N 1
ATOM 2238 C CA . SER A 1 351 ? 6.11014 -1.95491 96.10095 1.000 59.88339 324 SER A CA 1
ATOM 2239 C C . SER A 1 351 ? 7.51056 -1.34720 96.11793 1.000 63.02320 324 SER A C 1
ATOM 2240 O O . SER A 1 351 ? 8.14071 -1.21425 95.06353 1.000 56.69781 324 SER A O 1
ATOM 2243 N N . PRO A 1 352 ? 8.01787 -0.95708 97.29016 1.000 59.57361 325 PRO A N 1
ATOM 2244 C CA . PRO A 1 352 ? 9.36367 -0.36307 97.33735 1.000 51.86766 325 PRO A CA 1
ATOM 2245 C C . PRO A 1 352 ? 10.44204 -1.28319 96.79740 1.000 56.27144 325 PRO A C 1
ATOM 2246 O O . PRO A 1 352 ? 11.43637 -0.80007 96.24101 1.000 51.42568 325 PRO A O 1
ATOM 2250 N N . GLU A 1 353 ? 10.26887 -2.59965 96.93231 1.000 55.48724 326 GLU A N 1
ATOM 2251 C CA . GLU A 1 353 ? 11.25456 -3.55141 96.43725 1.000 56.95949 326 GLU A CA 1
ATOM 2252 C C . GLU A 1 353 ? 11.31457 -3.60622 94.91608 1.000 59.17232 326 GLU A C 1
ATOM 2253 O O . GLU A 1 353 ? 12.26423 -4.18206 94.37423 1.000 58.11873 326 GLU A O 1
ATOM 2259 N N . ARG A 1 354 ? 10.33211 -3.03393 94.21869 1.000 55.02646 327 ARG A N 1
ATOM 2260 C CA . ARG A 1 354 ? 10.32334 -2.98246 92.76322 1.000 54.58656 327 ARG A CA 1
ATOM 2261 C C . ARG A 1 354 ? 10.72178 -1.61083 92.23267 1.000 52.25514 327 ARG A C 1
ATOM 2262 O O . ARG A 1 354 ? 10.39553 -1.27771 91.08815 1.000 57.58387 327 ARG A O 1
ATOM 2270 N N . MET A 1 355 ? 11.42218 -0.81210 93.04224 1.000 54.81794 328 MET A N 1
ATOM 2271 C CA . MET A 1 355 ? 11.70362 0.57076 92.66699 1.000 52.49809 328 MET A CA 1
ATOM 2272 C C . MET A 1 355 ? 12.55140 0.65164 91.40252 1.000 49.93728 328 MET A C 1
ATOM 2273 O O . MET A 1 355 ? 12.36951 1.56035 90.58457 1.000 52.43754 328 MET A O 1
ATOM 2278 N N . PHE A 1 356 ? 13.47725 -0.29044 91.21767 1.000 51.20988 329 PHE A N 1
ATOM 22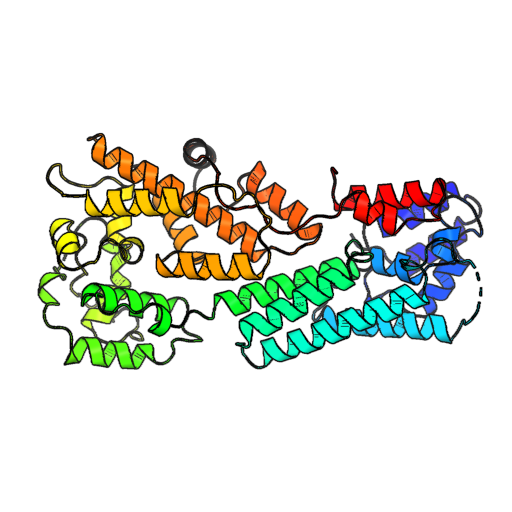79 C CA . PHE A 1 356 ? 14.36267 -0.24777 90.06107 1.000 56.09859 329 PHE A CA 1
ATOM 2280 C C . PHE A 1 356 ? 13.70080 -0.75504 88.78672 1.000 57.67215 329 PHE A C 1
ATOM 2281 O O . PHE A 1 356 ? 14.29938 -0.64351 87.71108 1.000 50.78636 329 PHE A O 1
ATOM 2289 N N . PHE A 1 357 ? 12.48957 -1.30078 88.87638 1.000 54.77037 330 PHE A N 1
ATOM 2290 C CA . PHE A 1 357 ? 11.68374 -1.56123 87.69090 1.000 54.51120 330 PHE A CA 1
ATOM 2291 C C . PHE A 1 357 ? 10.95563 -0.31746 87.20432 1.000 55.51804 330 PHE A C 1
ATOM 2292 O O . PHE A 1 357 ? 10.27557 -0.37759 86.17420 1.000 57.05395 330 PHE A O 1
ATOM 2300 N N . HIS A 1 358 ? 11.08143 0.79957 87.92377 1.000 60.71524 331 HIS A N 1
ATOM 2301 C CA . HIS A 1 358 ? 10.44460 2.06907 87.58631 1.000 53.71682 331 HIS A CA 1
ATOM 2302 C C . HIS A 1 358 ? 11.53812 3.06531 87.22272 1.000 54.67571 331 HIS A C 1
ATOM 2303 O O . HIS A 1 358 ? 12.02138 3.80875 88.08997 1.000 57.91378 331 HIS A O 1
ATOM 2310 N N . PRO A 1 359 ? 11.97535 3.11122 85.96139 1.000 57.74192 332 PRO A N 1
ATOM 2311 C CA . PRO A 1 359 ? 13.07838 4.01857 85.60156 1.000 56.44804 332 PRO A CA 1
ATOM 2312 C C . PRO A 1 359 ? 12.76138 5.48412 85.83435 1.000 56.88553 332 PRO A C 1
ATOM 2313 O O . PRO A 1 359 ? 13.67129 6.26053 86.15340 1.000 52.06244 332 PRO A O 1
ATOM 2317 N N . GLY A 1 360 ? 11.49929 5.88864 85.67976 1.000 52.60440 333 GLY A N 1
ATOM 2318 C CA . GLY A 1 360 ? 11.14342 7.27385 85.93689 1.000 56.54508 333 GLY A CA 1
ATOM 2319 C C . GLY A 1 360 ? 11.33877 7.66463 87.38874 1.000 59.96712 333 GLY A C 1
ATOM 2320 O O . GLY A 1 360 ? 11.72039 8.79884 87.68905 1.000 63.65954 333 GLY A O 1
ATOM 2321 N N . LEU A 1 361 ? 11.08097 6.73195 88.30829 1.000 52.32817 334 LEU A N 1
ATOM 2322 C CA . LEU A 1 361 ? 11.32211 6.99447 89.72308 1.000 57.23311 334 LEU A CA 1
ATOM 2323 C C . LEU A 1 361 ? 12.81105 7.15677 90.00030 1.000 53.98175 334 LEU A C 1
ATOM 2324 O O . LEU A 1 361 ? 13.23261 8.11431 90.66016 1.000 56.14261 334 LEU A O 1
ATOM 2329 N N . ILE A 1 362 ? 13.62418 6.22183 89.50207 1.000 55.76830 335 ILE A N 1
ATOM 2330 C CA . ILE A 1 362 ? 15.06929 6.30408 89.69562 1.000 54.97351 335 ILE A CA 1
ATOM 2331 C C . ILE A 1 362 ? 15.61728 7.57804 89.06653 1.000 57.02125 335 ILE A C 1
ATOM 2332 O O . ILE A 1 362 ? 16.55082 8.19726 89.59240 1.000 55.76584 335 ILE A O 1
ATOM 2337 N N . SER A 1 363 ? 15.03737 7.99451 87.93747 1.000 57.49546 336 SER A N 1
ATOM 2338 C CA . SER A 1 363 ? 15.45094 9.23880 87.29623 1.000 52.91222 336 SER A CA 1
ATOM 2339 C C . SER A 1 363 ? 15.25255 10.43198 88.22418 1.000 60.29631 336 SER A C 1
ATOM 2340 O O . SER A 1 363 ? 16.13663 11.28709 88.35212 1.000 57.02203 336 SER A O 1
ATOM 2343 N N . ARG A 1 364 ? 14.09247 10.50578 88.88322 1.000 60.15755 337 ARG A N 1
ATOM 2344 C CA . ARG A 1 364 ? 13.82019 11.63023 89.77392 1.000 58.38961 337 ARG A CA 1
ATOM 2345 C C . ARG A 1 364 ? 14.74304 11.61695 90.98607 1.000 61.44637 337 ARG A C 1
ATOM 2346 O O . ARG A 1 364 ? 15.17713 12.67657 91.45262 1.000 64.84495 337 ARG A O 1
ATOM 2354 N N . LEU A 1 365 ? 15.05146 10.42907 91.51229 1.000 61.81131 338 LEU A N 1
ATOM 2355 C CA . LEU A 1 365 ? 15.92143 10.34536 92.68123 1.000 59.22411 338 LEU A CA 1
ATOM 2356 C C . LEU A 1 365 ? 17.35620 10.72548 92.33365 1.000 59.95867 338 LEU A C 1
ATOM 2357 O O . LEU A 1 365 ? 18.03134 11.40206 93.11786 1.000 65.35800 338 LEU A O 1
ATOM 2362 N N . LEU A 1 366 ? 17.84048 10.29926 91.16432 1.000 60.10416 339 LEU A N 1
ATOM 2363 C CA . LEU A 1 366 ? 19.20386 10.63442 90.76470 1.000 56.41889 339 LEU A CA 1
ATOM 2364 C C . LEU A 1 366 ? 19.34787 12.12264 90.47145 1.000 62.23319 339 LEU A C 1
ATOM 2365 O O . LEU A 1 366 ? 20.36729 12.73172 90.81540 1.000 60.73469 339 LEU A O 1
ATOM 2370 N N . SER A 1 367 ? 18.34200 12.72595 89.83815 1.000 53.73596 340 SER A N 1
ATOM 2371 C CA . SER A 1 367 ? 18.39977 14.14505 89.51410 1.000 57.95299 340 SER A CA 1
ATOM 2372 C C . SER A 1 367 ? 17.94946 15.03713 90.66312 1.000 64.31395 340 SER A C 1
ATOM 2373 O O . SER A 1 367 ? 18.09177 16.26072 90.56312 1.000 60.88837 340 SER A O 1
ATOM 2376 N N . GLU A 1 368 ? 17.40686 14.45822 91.73560 1.000 64.44301 341 GLU A N 1
ATOM 2377 C CA . GLU A 1 368 ? 16.93195 15.18675 92.91177 1.000 64.51744 341 GLU A CA 1
ATOM 2378 C C . GLU A 1 368 ? 15.81745 16.17858 92.58253 1.000 70.68370 341 GLU A C 1
ATOM 2379 O O . GLU A 1 368 ? 15.51243 17.06254 93.39099 1.000 67.01154 341 GLU A O 1
ATOM 2385 N N . GLU A 1 369 ? 15.19194 16.05438 91.41026 1.000 62.98934 342 GLU A N 1
ATOM 2386 C CA . GLU A 1 369 ? 14.06128 16.90857 91.04668 1.000 69.95819 342 GLU A CA 1
ATOM 2387 C C . GLU A 1 369 ? 12.83939 16.42647 91.82347 1.000 75.01243 342 GLU A C 1
ATOM 2388 O O . GLU A 1 369 ? 11.98591 15.68484 91.32859 1.000 68.12727 342 GLU A O 1
ATOM 2394 N N . VAL A 1 370 ? 12.76382 16.86674 93.07755 1.000 70.23113 343 VAL A N 1
ATOM 2395 C CA . VAL A 1 370 ? 11.73953 16.40811 94.00447 1.000 70.71913 343 VAL A CA 1
ATOM 2396 C C . VAL A 1 370 ? 11.44167 17.54128 94.97666 1.000 75.17015 343 VAL A C 1
ATOM 2397 O O . VAL A 1 370 ? 12.27846 18.41844 95.20894 1.000 72.70457 343 VAL A O 1
ATOM 2401 N N . SER A 1 371 ? 10.22982 17.53109 95.53381 1.000 69.87775 344 SER A N 1
ATOM 2402 C CA . SER A 1 371 ? 9.81660 18.58303 96.44962 1.000 65.95606 344 SER A CA 1
ATOM 2403 C C . SER A 1 371 ? 10.11546 18.18958 97.88963 1.000 66.34793 344 SER A C 1
ATOM 2404 O O . SER A 1 371 ? 10.33302 17.01236 98.19209 1.000 66.74431 344 SER A O 1
ATOM 2407 N N . PRO A 1 372 ? 10.14134 19.15999 98.80805 1.000 65.76085 345 PRO A N 1
ATOM 2408 C CA . PRO A 1 372 ? 10.48516 18.83735 100.20273 1.000 62.19487 345 PRO A CA 1
ATOM 2409 C C . PRO A 1 372 ? 9.50511 17.90324 100.89542 1.000 69.86150 345 PRO A C 1
ATOM 2410 O O . PRO A 1 372 ? 9.86598 17.31752 101.92374 1.000 74.59806 345 PRO A O 1
ATOM 2414 N N . ARG A 1 373 ? 8.28541 17.73842 100.38335 1.000 64.94295 346 ARG A N 1
ATOM 2415 C CA . ARG A 1 373 ? 7.27543 16.94040 101.06847 1.000 71.50177 346 ARG A CA 1
ATOM 2416 C C . ARG A 1 373 ? 7.06360 15.57157 100.43201 1.000 65.25887 346 ARG A C 1
ATOM 2417 O O . ARG A 1 373 ? 6.15416 14.84294 100.84304 1.000 61.65672 346 ARG A O 1
ATOM 2425 N N . ALA A 1 374 ? 7.87722 15.20130 99.44701 1.000 63.02126 347 ALA A N 1
ATOM 2426 C CA . ALA A 1 374 ? 7.83206 13.84633 98.91602 1.000 62.77297 347 ALA A CA 1
ATOM 2427 C C . ALA A 1 374 ? 8.46232 12.87800 99.90917 1.000 65.49731 347 ALA A C 1
ATOM 2428 O O . ALA A 1 374 ? 9.57788 13.10282 100.38925 1.000 59.70095 347 ALA A O 1
ATOM 2430 N N . ASN A 1 375 ? 7.74639 11.80095 100.21994 1.000 65.52715 348 ASN A N 1
ATOM 2431 C CA . ASN A 1 375 ? 8.21736 10.80960 101.17805 1.000 63.51225 348 ASN A CA 1
ATOM 2432 C C . ASN A 1 375 ? 9.07286 9.77923 100.45115 1.000 64.79854 348 ASN A C 1
ATOM 2433 O O . ASN A 1 375 ? 8.57097 9.03150 99.60526 1.000 63.64090 348 ASN A O 1
ATOM 2438 N N . LEU A 1 376 ? 10.36070 9.73819 100.78597 1.000 63.36822 349 LEU A N 1
ATOM 2439 C CA . LEU A 1 376 ? 11.31658 8.85886 100.12636 1.000 60.06029 349 LEU A CA 1
ATOM 2440 C C . LEU A 1 376 ? 11.87451 7.78817 101.05605 1.000 59.07195 349 LEU A C 1
ATOM 2441 O O . LEU A 1 376 ? 12.80974 7.07798 100.67087 1.000 55.19938 349 LEU A O 1
ATOM 2446 N N . ASP A 1 377 ? 11.32042 7.64905 102.26484 1.000 59.20569 350 ASP A N 1
ATOM 2447 C CA . ASP A 1 377 ? 11.89534 6.73216 103.24644 1.000 66.15877 350 ASP A CA 1
ATOM 2448 C C . ASP A 1 377 ? 11.82925 5.28615 102.77183 1.000 55.66501 350 ASP A C 1
ATOM 2449 O O . ASP A 1 377 ? 12.73226 4.49110 103.05853 1.000 59.51920 350 ASP A O 1
ATOM 2454 N N . ALA A 1 378 ? 10.76602 4.92405 102.04974 1.000 53.80874 351 ALA A N 1
ATOM 2455 C CA . ALA A 1 378 ? 10.62960 3.54850 101.57892 1.000 63.27649 351 ALA A CA 1
ATOM 2456 C C . ALA A 1 378 ? 11.75264 3.17449 100.61901 1.000 57.87705 351 ALA A C 1
ATOM 2457 O O . ALA A 1 378 ? 12.26187 2.04787 100.65576 1.000 60.24033 351 ALA A O 1
ATOM 2459 N N . TYR A 1 379 ? 12.15632 4.10735 99.75458 1.000 50.91854 352 TYR A N 1
ATOM 2460 C CA . TYR A 1 379 ? 13.21037 3.81815 98.78880 1.000 53.11886 352 TYR A CA 1
ATOM 2461 C C . TYR A 1 379 ? 14.59669 3.91203 99.40999 1.000 51.94565 352 TYR A C 1
ATOM 2462 O O . TYR A 1 379 ? 15.50548 3.18427 98.99546 1.000 56.45434 352 TYR A O 1
ATOM 2471 N N . ALA A 1 380 ? 14.77905 4.78827 100.39949 1.000 52.77050 353 ALA A N 1
ATOM 2472 C CA . ALA A 1 380 ? 16.03414 4.80011 101.14192 1.000 54.33431 353 ALA A CA 1
ATOM 2473 C C . ALA A 1 380 ? 16.20585 3.51160 101.93460 1.000 59.98711 353 ALA A C 1
ATOM 2474 O O . ALA A 1 380 ? 17.32392 3.00161 102.07409 1.000 60.09088 353 ALA A O 1
ATOM 2476 N N . ARG A 1 381 ? 15.10344 2.96672 102.45565 1.000 61.49665 354 ARG A N 1
ATOM 2477 C CA . ARG A 1 381 ? 15.17289 1.70978 103.19266 1.000 59.27456 354 ARG A CA 1
ATOM 2478 C C . ARG A 1 381 ? 15.58934 0.56272 102.28043 1.000 60.91153 354 ARG A C 1
ATOM 2479 O O . ARG A 1 381 ? 16.36961 -0.30887 102.68253 1.000 59.52590 354 ARG A O 1
ATOM 2487 N N . VAL A 1 382 ? 15.08523 0.55143 101.04356 1.000 56.02669 355 VAL A N 1
ATOM 2488 C CA . VAL A 1 382 ? 15.45474 -0.49852 100.09862 1.000 59.13638 355 VAL A CA 1
ATOM 2489 C C . VAL A 1 382 ? 16.92506 -0.38190 99.71362 1.000 56.85335 355 VAL A C 1
ATOM 2490 O O . VAL A 1 382 ? 17.63535 -1.38959 99.61498 1.000 62.60714 355 VAL A O 1
ATOM 2494 N N . CYS A 1 383 ? 17.40724 0.84508 99.49634 1.000 60.80863 356 CYS A N 1
ATOM 2495 C CA . CYS A 1 383 ? 18.81152 1.03926 99.14460 1.000 56.78738 356 CYS A CA 1
ATOM 2496 C C . CYS A 1 383 ? 19.73597 0.54601 100.25089 1.000 58.59768 356 CYS A C 1
ATOM 2497 O O . CYS A 1 383 ? 20.77113 -0.07109 99.97371 1.000 58.84637 356 CYS A O 1
ATOM 2500 N N . ASP A 1 384 ? 19.38285 0.81288 101.51150 1.000 60.48809 357 ASP A N 1
ATOM 2501 C CA . ASP A 1 384 ? 20.19419 0.32585 102.62356 1.000 61.65255 357 ASP A CA 1
ATOM 2502 C C . ASP A 1 384 ? 20.21736 -1.19585 102.66333 1.000 59.23854 357 ASP A C 1
ATOM 2503 O O . ASP A 1 384 ? 21.26245 -1.80138 102.92655 1.000 63.70941 357 ASP A O 1
ATOM 2508 N N . ARG A 1 385 ? 19.07225 -1.83076 102.40485 1.000 62.02031 358 ARG A N 1
ATOM 2509 C CA . ARG A 1 385 ? 19.02341 -3.28840 102.37017 1.000 62.49658 358 ARG A CA 1
ATOM 2510 C C . ARG A 1 385 ? 19.93678 -3.84385 101.28416 1.000 63.24544 358 ARG A C 1
ATOM 2511 O O . ARG A 1 385 ? 20.63011 -4.84526 101.49770 1.000 63.94653 358 ARG A O 1
ATOM 2519 N N . VAL A 1 386 ? 19.95603 -3.20189 100.11357 1.000 54.52639 359 VAL A N 1
ATOM 2520 C CA . VAL A 1 386 ? 20.82196 -3.65632 99.02966 1.000 56.50630 359 VAL A CA 1
ATOM 2521 C C . VAL A 1 386 ? 22.28720 -3.43572 99.38494 1.000 60.33546 359 VAL A C 1
ATOM 2522 O O . VAL A 1 386 ? 23.13788 -4.29619 99.12792 1.000 62.47307 359 VAL A O 1
ATOM 2526 N N . LEU A 1 387 ? 22.60530 -2.28337 99.98171 1.000 61.73819 360 LEU A N 1
ATOM 2527 C CA . LEU A 1 387 ? 23.98792 -1.99234 100.35026 1.000 64.48295 360 LEU A CA 1
ATOM 2528 C C . LEU A 1 387 ? 24.52188 -3.00706 101.35461 1.000 65.66151 360 LEU A C 1
ATOM 2529 O O . LEU A 1 387 ? 25.68627 -3.41536 101.27646 1.000 69.67628 360 LEU A O 1
ATOM 2534 N N . GLU A 1 388 ? 23.68492 -3.43004 102.30309 1.000 65.64015 361 GLU A N 1
ATOM 2535 C CA . GLU A 1 388 ? 24.12482 -4.35853 103.33675 1.000 68.47238 361 GLU A CA 1
ATOM 2536 C C . GLU A 1 388 ? 24.15976 -5.80483 102.86140 1.000 67.39483 361 GLU A C 1
ATOM 2537 O O . GLU A 1 388 ? 24.90707 -6.60845 103.42927 1.000 71.45212 361 GLU A O 1
ATOM 2543 N N . ASP A 1 389 ? 23.37865 -6.15380 101.83797 1.000 69.22104 362 ASP A N 1
ATOM 2544 C CA . ASP A 1 389 ? 23.26920 -7.54080 101.40232 1.000 67.04150 362 ASP A CA 1
ATOM 2545 C C . ASP A 1 389 ? 24.27380 -7.91915 100.32489 1.000 67.59978 362 ASP A C 1
ATOM 2546 O O . ASP A 1 389 ? 24.73425 -9.06611 100.29992 1.000 72.35078 362 ASP A O 1
ATOM 2551 N N . HIS A 1 390 ? 24.62307 -6.99439 99.42848 1.000 72.97600 363 HIS A N 1
ATOM 2552 C CA . HIS A 1 390 ? 25.41911 -7.33594 98.25948 1.000 64.45386 363 HIS A CA 1
ATOM 2553 C C . HIS A 1 390 ? 26.74081 -6.59209 98.14402 1.000 69.16450 363 HIS A C 1
ATOM 2554 O O . HIS A 1 390 ? 27.61585 -7.05553 97.40530 1.000 73.75892 363 HIS A O 1
ATOM 2561 N N . LEU A 1 391 ? 26.92190 -5.47182 98.83524 1.000 68.71202 364 LEU A N 1
ATOM 2562 C CA . LEU A 1 391 ? 28.08766 -4.61888 98.59406 1.000 75.96608 364 LEU A CA 1
ATOM 2563 C C . LEU A 1 391 ? 29.15218 -4.79717 99.67694 1.000 79.24917 364 LEU A C 1
ATOM 2564 O O . LEU A 1 391 ? 29.46675 -3.88472 100.44031 1.000 85.82876 364 LEU A O 1
ATOM 2569 N N . HIS A 1 392 ? 29.72410 -5.99848 99.72197 1.000 79.14961 365 HIS A N 1
ATOM 2570 C CA . HIS A 1 392 ? 30.97399 -6.22306 100.43521 1.000 84.77467 365 HIS A CA 1
ATOM 2571 C C . HIS A 1 392 ? 31.68002 -7.41887 99.81327 1.000 77.60352 365 HIS A C 1
ATOM 2572 O O . HIS A 1 392 ? 31.05409 -8.28390 99.19518 1.000 75.49654 365 HIS A O 1
ATOM 2579 N N . THR A 1 393 ? 32.99930 -7.44174 99.96508 1.000 76.50066 366 THR A N 1
ATOM 2580 C CA . THR A 1 393 ? 33.81206 -8.50144 99.38192 1.000 70.09022 366 THR A CA 1
ATOM 2581 C C . THR A 1 393 ? 33.66386 -9.77708 100.20104 1.000 74.71117 366 THR A C 1
ATOM 2582 O O . THR A 1 393 ? 33.98218 -9.77282 101.39572 1.000 78.05560 366 THR A O 1
ATOM 2586 N N . PRO A 1 394 ? 33.19236 -10.87381 99.61452 1.000 68.11846 367 PRO A N 1
ATOM 2587 C CA . PRO A 1 394 ? 33.03867 -12.11014 100.38690 1.000 75.74186 367 PRO A CA 1
ATOM 2588 C C . PRO A 1 394 ? 34.38538 -12.70158 100.77057 1.000 75.19426 367 PRO A C 1
ATOM 2589 O O . PRO A 1 394 ? 35.40422 -12.47291 100.11442 1.000 72.43093 367 PRO A O 1
ATOM 2593 N N . ARG A 1 395 ? 34.37750 -13.47235 101.85972 1.000 74.25674 368 ARG A N 1
ATOM 2594 C CA . ARG A 1 395 ? 35.60385 -14.10494 102.33375 1.000 73.72498 368 ARG A CA 1
ATOM 2595 C C . ARG A 1 395 ? 35.99558 -15.29413 101.46571 1.000 74.60734 368 ARG A C 1
ATOM 2596 O O . ARG A 1 395 ? 37.17625 -15.46811 101.14480 1.000 81.82752 368 ARG A O 1
ATOM 2604 N N . ARG A 1 396 ? 35.02757 -16.11754 101.07867 1.000 76.29650 369 ARG A N 1
ATOM 2605 C CA . ARG A 1 396 ? 35.30267 -17.30484 100.28632 1.000 76.82764 369 ARG A CA 1
ATOM 2606 C C . ARG A 1 396 ? 35.32400 -16.97126 98.79853 1.000 75.35573 369 ARG A C 1
ATOM 2607 O O . ARG A 1 396 ? 34.86105 -15.91472 98.36140 1.000 72.48332 369 ARG A O 1
ATOM 2615 N N . VAL A 1 397 ? 35.86487 -17.90000 98.02058 1.000 70.19326 370 VAL A N 1
ATOM 2616 C CA . VAL A 1 397 ? 35.96010 -17.72977 96.57696 1.000 76.60359 370 VAL A CA 1
ATOM 2617 C C . VAL A 1 397 ? 34.60586 -18.02808 95.94656 1.000 71.33046 370 VAL A C 1
ATOM 2618 O O . VAL A 1 397 ? 33.91404 -18.97863 96.33301 1.000 71.32234 370 VAL A O 1
ATOM 2622 N N . GLN A 1 398 ? 34.21226 -17.19885 94.98227 1.000 66.34321 371 GLN A N 1
ATOM 2623 C CA . GLN A 1 398 ? 32.90868 -17.29860 94.33468 1.000 70.41896 371 GLN A CA 1
ATOM 2624 C C . GLN A 1 398 ? 33.08169 -17.99262 92.98887 1.000 71.03579 371 GLN A C 1
ATOM 2625 O O . GLN A 1 398 ? 33.66907 -17.42663 92.06123 1.000 72.26854 371 GLN A O 1
ATOM 2631 N N . ARG A 1 399 ? 32.56314 -19.21163 92.88204 1.000 64.33629 372 ARG A N 1
ATOM 2632 C CA . ARG A 1 399 ? 32.70700 -20.00357 91.67162 1.000 69.46851 372 ARG A CA 1
ATOM 2633 C C . ARG A 1 399 ? 31.51809 -19.74583 90.74499 1.000 69.73009 372 ARG A C 1
ATOM 2634 O O . ARG A 1 399 ? 30.67089 -18.88809 91.00904 1.000 68.66288 372 ARG A O 1
ATOM 2642 N N . LEU A 1 400 ? 31.44646 -20.49746 89.64250 1.000 67.22556 373 LEU A N 1
ATOM 2643 C CA . LEU A 1 400 ? 30.47244 -20.19813 88.59623 1.000 65.00713 373 LEU A CA 1
ATOM 2644 C C . LEU A 1 400 ? 29.04040 -20.33336 89.10061 1.000 69.72100 373 LEU A C 1
ATOM 2645 O O . LEU A 1 400 ? 28.16656 -19.54245 88.72471 1.000 68.75018 373 LEU A O 1
ATOM 2650 N N . LEU A 1 401 ? 28.77681 -21.32893 89.95032 1.000 69.53228 374 LEU A N 1
ATOM 2651 C CA . LEU A 1 401 ? 27.42567 -21.49905 90.47368 1.000 67.29838 374 LEU A CA 1
ATOM 2652 C C . LEU A 1 401 ? 27.04671 -20.36333 91.41557 1.000 64.85975 374 LEU A C 1
ATOM 2653 O O . LEU A 1 401 ? 25.86378 -20.02429 91.53179 1.000 66.44971 374 LEU A O 1
ATOM 2658 N N . ASP A 1 402 ? 28.03134 -19.75851 92.08308 1.000 66.47946 375 ASP A N 1
ATOM 2659 C CA . ASP A 1 402 ? 27.74717 -18.62008 92.94959 1.000 63.26417 375 ASP A CA 1
ATOM 2660 C C . ASP A 1 402 ? 27.44235 -17.36922 92.13372 1.000 66.59636 375 ASP A C 1
ATOM 2661 O O . ASP A 1 402 ? 26.55417 -16.58663 92.49381 1.000 68.38306 375 ASP A O 1
ATOM 2666 N N . LEU A 1 403 ? 28.16969 -17.16479 91.03143 1.000 66.85716 376 LEU A N 1
ATOM 2667 C CA . LEU A 1 403 ? 27.93085 -15.99926 90.18748 1.000 62.69477 376 LEU A CA 1
ATOM 2668 C C . LEU A 1 403 ? 26.57023 -16.06578 89.50659 1.000 67.13662 376 LEU A C 1
ATOM 2669 O O . LEU A 1 403 ? 25.92459 -15.02896 89.31731 1.000 60.68901 376 LEU A O 1
ATOM 2674 N N . THR A 1 404 ? 26.12290 -17.26630 89.12836 1.000 63.74233 377 THR A N 1
ATOM 2675 C CA . THR A 1 404 ? 24.80192 -17.40893 88.52520 1.000 60.90093 377 THR A CA 1
ATOM 2676 C C . THR A 1 404 ? 23.70478 -17.05003 89.51932 1.000 65.93672 377 THR A C 1
ATOM 2677 O O . THR A 1 404 ? 22.71213 -16.40982 89.15376 1.000 63.42685 377 THR A O 1
ATOM 2681 N N . GLN A 1 405 ? 23.87400 -17.44092 90.78472 1.000 67.60124 378 GLN A N 1
ATOM 2682 C CA . GLN A 1 405 ? 22.88412 -17.10470 91.80172 1.000 61.42636 378 GLN A CA 1
ATOM 2683 C C . GLN A 1 405 ? 22.82312 -15.60120 92.03866 1.000 62.99674 378 GLN A C 1
ATOM 2684 O O . GLN A 1 405 ? 21.73537 -15.04038 92.21680 1.000 66.77335 378 GLN A O 1
ATOM 2690 N N . MET A 1 406 ? 23.97801 -14.93014 92.03621 1.000 59.45581 379 MET A N 1
ATOM 2691 C CA . MET A 1 406 ? 23.98904 -13.48918 92.26567 1.000 59.41249 379 MET A CA 1
ATOM 2692 C C . MET A 1 406 ? 23.26122 -12.74753 91.15081 1.000 61.14773 379 MET A C 1
ATOM 2693 O O . MET A 1 406 ? 22.55933 -11.76275 91.40790 1.000 61.83113 379 MET A O 1
ATOM 2698 N N . VAL A 1 407 ? 23.40792 -13.21134 89.90719 1.000 51.90316 380 VAL A N 1
ATOM 2699 C CA . VAL A 1 407 ? 22.67676 -12.60886 88.79395 1.000 59.10480 380 VAL A CA 1
ATOM 2700 C C . VAL A 1 407 ? 21.17608 -12.68669 89.04255 1.000 56.96066 380 VAL A C 1
ATOM 2701 O O . VAL A 1 407 ? 20.45145 -11.69596 88.89381 1.000 56.39391 380 VAL A O 1
ATOM 2705 N N . MET A 1 408 ? 20.68949 -13.86766 89.43276 1.000 56.23718 381 MET A N 1
ATOM 2706 C CA . MET A 1 408 ? 19.26472 -14.02615 89.70610 1.000 61.56238 381 MET A CA 1
ATOM 2707 C C . MET A 1 408 ? 18.82928 -13.16113 90.88177 1.000 55.81828 381 MET A C 1
ATOM 2708 O O . MET A 1 408 ? 17.70556 -12.64421 90.89904 1.000 59.76366 381 MET A O 1
ATOM 2713 N N . ARG A 1 409 ? 19.70439 -12.99275 91.87626 1.000 54.69056 382 ARG A N 1
ATOM 2714 C CA . ARG A 1 409 ? 19.40163 -12.07681 92.97100 1.000 54.23181 382 ARG A CA 1
ATOM 2715 C C . ARG A 1 409 ? 19.32295 -10.63866 92.47396 1.000 57.14915 382 ARG A C 1
ATOM 2716 O O . ARG A 1 409 ? 18.45021 -9.87318 92.90029 1.000 64.12625 382 ARG A O 1
ATOM 2724 N N . LEU A 1 410 ? 20.22546 -10.25470 91.56571 1.000 60.50289 383 LEU A N 1
ATOM 2725 C CA . LEU A 1 410 ? 20.20929 -8.89515 91.03404 1.000 59.60908 383 LEU A CA 1
ATOM 2726 C C . LEU A 1 410 ? 19.05753 -8.69462 90.05680 1.000 56.02224 383 LEU A C 1
ATOM 2727 O O . LEU A 1 410 ? 18.43918 -7.62367 90.03108 1.000 53.36320 383 LEU A O 1
ATOM 2732 N N . VAL A 1 411 ? 18.76219 -9.70745 89.23798 1.000 49.98220 384 VAL A N 1
ATOM 2733 C CA . VAL A 1 411 ? 17.61687 -9.62476 88.33472 1.000 50.27612 384 VAL A CA 1
ATOM 2734 C C . VAL A 1 411 ? 16.32609 -9.46044 89.12805 1.000 58.80279 384 VAL A C 1
ATOM 2735 O O . VAL A 1 411 ? 15.40777 -8.74269 88.70954 1.000 57.29966 384 VAL A O 1
ATOM 2739 N N . GLU A 1 412 ? 16.24340 -10.10911 90.29417 1.000 52.13737 385 GLU A N 1
ATOM 2740 C CA . GLU A 1 412 ? 15.07367 -9.95984 91.15423 1.000 57.52891 385 GLU A CA 1
ATOM 2741 C C . GLU A 1 412 ? 14.84698 -8.50469 91.54732 1.000 56.63338 385 GLU A C 1
ATOM 2742 O O . GLU A 1 412 ? 13.69947 -8.08048 91.72813 1.000 55.93453 385 GLU A O 1
ATOM 2748 N N . LEU A 1 413 ? 15.91867 -7.72721 91.67393 1.000 52.99444 386 LEU A N 1
ATOM 2749 C CA . LEU A 1 413 ? 15.82628 -6.30559 91.97268 1.000 51.38949 386 LEU A CA 1
ATOM 2750 C C . LEU A 1 413 ? 15.70701 -5.44421 90.72185 1.000 54.11201 386 LEU A C 1
ATOM 2751 O O . LEU A 1 413 ? 15.56752 -4.22276 90.83981 1.000 50.73923 386 LEU A O 1
ATOM 2756 N N . GLY A 1 414 ? 15.75785 -6.04338 89.53558 1.000 51.84639 387 GLY A N 1
ATOM 2757 C CA . GLY A 1 414 ? 15.70453 -5.28648 88.30178 1.000 50.15706 387 GLY A CA 1
ATOM 2758 C C . GLY A 1 414 ? 17.04588 -4.89448 87.72807 1.000 52.00648 387 GLY A C 1
ATOM 2759 O O . GLY A 1 414 ? 17.09709 -4.01851 86.85809 1.000 51.24872 387 GLY A O 1
ATOM 2760 N N . PHE A 1 415 ? 18.13324 -5.50903 88.18379 1.000 51.57279 388 PHE A N 1
ATOM 2761 C CA . PHE A 1 415 ? 19.47703 -5.19316 87.71793 1.000 52.94391 388 PHE A CA 1
ATOM 2762 C C . PHE A 1 415 ? 19.97109 -6.30716 86.80610 1.000 54.62307 388 PHE A C 1
ATOM 2763 O O . PHE A 1 415 ? 20.13256 -7.44910 87.24884 1.000 56.04359 388 PHE A O 1
ATOM 2771 N N . ASN A 1 416 ? 20.20299 -5.97573 85.53730 1.000 53.12109 389 ASN A N 1
ATOM 2772 C CA . ASN A 1 416 ? 20.97164 -6.84524 84.65608 1.000 57.49373 389 ASN A CA 1
ATOM 2773 C C . ASN A 1 416 ? 22.07709 -6.02447 84.00617 1.000 58.17975 389 ASN A C 1
ATOM 2774 O O . ASN A 1 416 ? 22.29851 -4.87226 84.39158 1.000 59.44891 389 ASN A O 1
ATOM 2779 N N . HIS A 1 417 ? 22.77489 -6.59881 83.02468 1.000 59.37060 390 HIS A N 1
ATOM 2780 C CA . HIS A 1 417 ? 23.85172 -5.86373 82.36826 1.000 60.36406 390 HIS A CA 1
ATOM 2781 C C . HIS A 1 417 ? 23.32640 -4.61736 81.66477 1.000 59.58455 390 HIS A C 1
ATOM 2782 O O . HIS A 1 417 ? 23.97422 -3.56432 81.68554 1.000 61.53375 390 HIS A O 1
ATOM 2789 N N . ASP A 1 418 ? 22.14901 -4.71315 81.04437 1.000 59.90313 391 ASP A N 1
ATOM 2790 C CA . ASP A 1 418 ? 21.62989 -3.59238 80.26592 1.000 63.00457 391 ASP A CA 1
ATOM 2791 C C . ASP A 1 418 ? 21.10644 -2.47973 81.16798 1.000 56.79798 391 ASP A C 1
ATOM 2792 O O . ASP A 1 418 ? 21.39713 -1.29894 80.94334 1.000 56.63414 391 ASP A O 1
ATOM 2797 N N . THR A 1 419 ? 20.32758 -2.83366 82.19445 1.000 51.97826 392 THR A N 1
ATOM 2798 C CA . THR A 1 419 ? 19.74598 -1.80552 83.05234 1.000 56.58561 392 THR A CA 1
ATOM 2799 C C . THR A 1 419 ? 20.79687 -1.14873 83.93682 1.000 56.96966 392 THR A C 1
ATOM 2800 O O . THR A 1 419 ? 20.64839 0.02211 84.30440 1.000 56.48313 392 THR A O 1
ATOM 2804 N N . CYS A 1 420 ? 21.85855 -1.87622 84.28997 1.000 52.16126 393 CYS A N 1
ATOM 2805 C CA . CYS A 1 420 ? 22.94019 -1.25961 85.05002 1.000 56.89786 393 CYS A CA 1
ATOM 2806 C C . CYS A 1 420 ? 23.66983 -0.21647 84.21510 1.000 54.65498 393 CYS A C 1
ATOM 2807 O O . CYS A 1 420 ? 24.03880 0.84677 84.72577 1.000 56.60419 393 CYS A O 1
ATOM 2810 N N . ALA A 1 421 ? 23.88163 -0.49999 82.92848 1.000 55.70547 394 ALA A N 1
ATOM 2811 C CA . ALA A 1 421 ? 24.53519 0.46816 82.05400 1.000 61.73008 394 ALA A CA 1
ATOM 2812 C C . ALA A 1 421 ? 23.67986 1.71784 81.88560 1.000 55.34680 394 ALA A C 1
ATOM 2813 O O . ALA A 1 421 ? 24.18156 2.84447 81.97510 1.000 56.99205 394 ALA A O 1
ATOM 2815 N N . ALA A 1 422 ? 22.37861 1.53642 81.64341 1.000 53.42150 395 ALA A N 1
ATOM 2816 C CA . ALA A 1 422 ? 21.49074 2.68372 81.48215 1.000 56.15148 395 ALA A CA 1
ATOM 2817 C C . ALA A 1 422 ? 21.41790 3.51090 82.76005 1.000 53.91005 395 ALA A C 1
ATOM 2818 O O . ALA A 1 422 ? 21.45878 4.74616 82.71288 1.000 53.17769 395 ALA A O 1
ATOM 2820 N N . TYR A 1 423 ? 21.31543 2.84709 83.91374 1.000 54.67299 396 TYR A N 1
ATOM 2821 C CA . TYR A 1 423 ? 21.27991 3.56892 85.18162 1.000 54.09761 396 TYR A CA 1
ATOM 2822 C C . TYR A 1 423 ? 22.61539 4.24394 85.47365 1.000 54.36500 396 TYR A C 1
ATOM 2823 O O . TYR A 1 423 ? 22.64923 5.34669 86.03279 1.000 53.03046 396 TYR A O 1
ATOM 2832 N N . ALA A 1 424 ? 23.72612 3.59989 85.10388 1.000 51.06750 397 ALA A N 1
ATOM 2833 C CA . ALA A 1 424 ? 25.03232 4.22412 85.28897 1.000 56.28503 397 ALA A CA 1
ATOM 2834 C C . ALA A 1 424 ? 25.17649 5.46237 84.41500 1.000 57.34133 397 ALA A C 1
ATOM 2835 O O . ALA A 1 424 ? 25.78900 6.45500 84.82572 1.000 55.55165 397 ALA A O 1
ATOM 2837 N N . GLN A 1 425 ? 24.61644 5.42367 83.20485 1.000 54.30911 398 GLN A N 1
ATOM 2838 C CA . GLN A 1 425 ? 24.62926 6.60635 82.35207 1.000 59.87771 398 GLN A CA 1
ATOM 2839 C C . GLN A 1 425 ? 23.65720 7.66069 82.86474 1.000 60.26795 398 GLN A C 1
ATOM 2840 O O . GLN A 1 425 ? 23.96177 8.85895 82.84527 1.000 61.31273 398 GLN A O 1
ATOM 2846 N N . MET A 1 426 ? 22.48242 7.22848 83.32821 1.000 55.46123 399 MET A N 1
ATOM 2847 C CA . MET A 1 426 ? 21.50049 8.15474 83.88115 1.000 61.59212 399 MET A CA 1
ATOM 2848 C C . MET A 1 426 ? 22.04571 8.89705 85.09504 1.000 60.44941 399 MET A C 1
ATOM 2849 O O . MET A 1 426 ? 21.67589 10.05200 85.33356 1.000 68.31673 399 MET A O 1
ATOM 2854 N N . ALA A 1 427 ? 22.93191 8.26010 85.86396 1.000 55.98411 400 ALA A N 1
ATOM 2855 C CA . ALA A 1 427 ? 23.45989 8.88015 87.07348 1.000 62.32155 400 ALA A CA 1
ATOM 2856 C C . ALA A 1 427 ? 24.50442 9.95045 86.78263 1.000 67.13128 400 ALA A C 1
ATOM 2857 O O . ALA A 1 427 ? 24.77021 10.78680 87.65244 1.000 65.23371 400 ALA A O 1
ATOM 2859 N N . LEU A 1 428 ? 25.10052 9.94591 85.58786 1.000 68.94196 401 LEU A N 1
ATOM 2860 C CA . LEU A 1 428 ? 26.11400 10.94563 85.26301 1.000 68.25513 401 LEU A CA 1
ATOM 2861 C C . LEU A 1 428 ? 25.52429 12.34746 85.17127 1.000 75.66623 401 LEU A C 1
ATOM 2862 O O . LEU A 1 428 ? 26.23309 13.33167 85.41339 1.000 79.28563 401 LEU A O 1
ATOM 2867 N N . ILE A 1 429 ? 24.24179 12.46013 84.82366 1.000 76.27453 402 ILE A N 1
ATOM 2868 C CA . ILE A 1 429 ? 23.60334 13.76779 84.71960 1.000 77.71663 402 ILE A CA 1
ATOM 2869 C C . ILE A 1 429 ? 23.60803 14.43340 86.08812 1.000 80.14554 402 ILE A C 1
ATOM 2870 O O . ILE A 1 429 ? 23.01105 13.92576 87.04561 1.000 80.20068 402 ILE A O 1
ATOM 2875 N N . GLN A 1 430 ? 24.28641 15.57202 86.18711 1.000 84.67395 403 GLN A N 1
ATOM 2876 C CA . GLN A 1 430 ? 24.38896 16.26408 87.46223 1.000 86.19151 403 GLN A CA 1
ATOM 2877 C C . GLN A 1 430 ? 23.03682 16.85542 87.85586 1.000 86.96774 403 GLN A C 1
ATOM 2878 O O . GLN A 1 430 ? 22.28393 17.31724 86.99214 1.000 83.95205 403 GLN A O 1
ATOM 2884 N N . PRO A 1 431 ? 22.69485 16.84769 89.15401 1.000 81.01175 404 PRO A N 1
ATOM 2885 C CA . PRO A 1 431 ? 21.44498 17.41845 89.66793 1.000 82.20308 404 PRO A CA 1
ATOM 2886 C C . PRO A 1 431 ? 21.30557 18.90569 89.35415 1.000 84.56377 404 PRO A C 1
ATOM 2887 O O . PRO A 1 431 ? 22.17266 19.68297 89.75507 1.000 86.87044 404 PRO A O 1
ATOM 2891 N N . SER A 1 436 ? 20.45824 21.36265 97.28681 1.000 75.16853 409 SER A N 1
ATOM 2892 C CA . SER A 1 436 ? 19.12110 21.09731 97.80362 1.000 84.08908 409 SER A CA 1
ATOM 2893 C C . SER A 1 436 ? 19.18344 20.45629 99.18729 1.000 86.11650 409 SER A C 1
ATOM 2894 O O . SER A 1 436 ? 20.18661 20.57352 99.89164 1.000 87.84092 409 SER A O 1
ATOM 2897 N N . SER A 1 437 ? 18.10414 19.77789 99.56792 1.000 84.61805 410 SER A N 1
ATOM 2898 C CA . SER A 1 437 ? 18.04419 19.12461 100.86685 1.000 80.60100 410 SER A CA 1
ATOM 2899 C C . SER A 1 437 ? 19.04511 17.97613 100.94150 1.000 82.39008 410 SER A C 1
ATOM 2900 O O . SER A 1 437 ? 19.35342 17.32179 99.94168 1.000 82.17446 410 SER A O 1
ATOM 2903 N N . LEU A 1 438 ? 19.55281 17.73281 102.15245 1.000 80.37871 411 LEU A N 1
ATOM 2904 C CA . LEU A 1 438 ? 20.55949 16.69270 102.33542 1.000 82.21054 411 LEU A CA 1
ATOM 2905 C C . LEU A 1 438 ? 19.95942 15.29526 102.25223 1.000 87.28530 411 LEU A C 1
ATOM 2906 O O . LEU A 1 438 ? 20.62755 14.36512 101.78530 1.000 84.76273 411 LEU A O 1
ATOM 2911 N N . PHE A 1 439 ? 18.71150 15.12402 102.69671 1.000 80.61265 412 PHE A N 1
ATOM 2912 C CA . PHE A 1 439 ? 18.11734 13.79126 102.71949 1.000 81.46668 412 PHE A CA 1
ATOM 2913 C C . PHE A 1 439 ? 17.84310 13.26759 101.31562 1.000 80.28737 412 PHE A C 1
ATOM 2914 O O . PHE A 1 439 ? 17.89408 12.05311 101.08905 1.000 76.50678 412 PHE A O 1
ATOM 2922 N N . VAL A 1 440 ? 17.55609 14.15680 100.36408 1.000 79.32665 413 VAL A N 1
ATOM 2923 C CA . VAL A 1 440 ? 17.43150 13.72848 98.97528 1.000 68.80979 413 VAL A CA 1
ATOM 2924 C C . VAL A 1 440 ? 18.80766 13.45353 98.38136 1.000 76.31139 413 VAL A C 1
ATOM 2925 O O . VAL A 1 440 ? 18.98397 12.51999 97.58908 1.000 70.37563 413 VAL A O 1
ATOM 2929 N N . SER A 1 441 ? 19.80688 14.25373 98.76247 1.000 76.38265 414 SER A N 1
ATOM 2930 C CA . SER A 1 441 ? 21.15289 14.06636 98.23083 1.000 77.18439 414 SER A CA 1
ATOM 2931 C C . SER A 1 441 ? 21.76454 12.74976 98.69029 1.000 66.24571 414 SER A C 1
ATOM 2932 O O . SER A 1 441 ? 22.60786 12.18024 97.98888 1.000 66.19380 414 SER A O 1
ATOM 2935 N N . GLU A 1 442 ? 21.35877 12.25187 99.86010 1.000 70.78998 415 GLU A N 1
ATOM 2936 C CA . GLU A 1 442 ? 21.93310 11.01113 100.36919 1.000 72.49139 415 GLU A CA 1
ATOM 2937 C C . GLU A 1 442 ? 21.43005 9.79988 99.59575 1.000 64.12816 415 GLU A C 1
ATOM 2938 O O . GLU A 1 442 ? 22.16524 8.81893 99.43653 1.000 64.67297 415 GLU A O 1
ATOM 2944 N N . ILE A 1 443 ? 20.18904 9.84746 99.10897 1.000 60.34425 416 ILE A N 1
ATOM 2945 C CA . ILE A 1 443 ? 19.65410 8.73051 98.33809 1.000 63.21780 416 ILE A CA 1
ATOM 2946 C C . ILE A 1 443 ? 20.36358 8.62160 96.99544 1.000 59.41540 416 ILE A C 1
ATOM 2947 O O . ILE A 1 443 ? 20.67451 7.51872 96.53074 1.000 60.82796 416 ILE A O 1
ATOM 2952 N N . ARG A 1 444 ? 20.63356 9.76020 96.35291 1.000 60.55395 417 ARG A N 1
ATOM 2953 C CA . ARG A 1 444 ? 21.41390 9.74543 95.12060 1.000 63.26785 417 ARG A CA 1
ATOM 2954 C C . ARG A 1 444 ? 22.77397 9.09992 95.34286 1.000 62.70409 417 ARG A C 1
ATOM 2955 O O . ARG A 1 444 ? 23.23414 8.30264 94.51697 1.000 64.34596 417 ARG A O 1
ATOM 2963 N N . GLU A 1 445 ? 23.42638 9.42359 96.46149 1.000 62.40149 418 GLU A N 1
ATOM 2964 C CA . GLU A 1 445 ? 24.72328 8.82605 96.75930 1.000 66.56456 418 GLU A CA 1
ATOM 2965 C C . GLU A 1 445 ? 24.60215 7.32343 96.97994 1.000 60.91268 418 GLU A C 1
ATOM 2966 O O . GLU A 1 445 ? 25.48867 6.56035 96.58072 1.000 64.42599 418 GLU A O 1
ATOM 2972 N N . LYS A 1 446 ? 23.51193 6.87804 97.60927 1.000 63.90341 419 LYS A N 1
ATOM 2973 C CA . LYS A 1 446 ? 23.29997 5.44441 97.78463 1.000 65.77667 419 LYS A CA 1
ATOM 2974 C C . LYS A 1 446 ? 23.03935 4.76040 96.44901 1.000 58.15629 419 LYS A C 1
ATOM 2975 O O . LYS A 1 446 ? 23.55549 3.66606 96.19449 1.000 55.58850 419 LYS A O 1
ATOM 2981 N N . LEU A 1 447 ? 22.24069 5.39118 95.58438 1.000 59.88023 420 LEU A N 1
ATOM 2982 C CA . LEU A 1 447 ? 21.95555 4.80945 94.27691 1.000 59.08136 420 LEU A CA 1
ATOM 2983 C C . LEU A 1 447 ? 23.21878 4.69938 93.43430 1.000 61.33828 420 LEU A C 1
ATOM 2984 O O . LEU A 1 447 ? 23.44500 3.67893 92.77376 1.000 56.45661 420 LEU A O 1
ATOM 2989 N N . ILE A 1 448 ? 24.05596 5.73975 93.44829 1.000 60.53719 421 ILE A N 1
ATOM 2990 C CA . ILE A 1 448 ? 25.28260 5.72168 92.65528 1.000 61.48169 421 ILE A CA 1
ATOM 2991 C C . ILE A 1 448 ? 26.18838 4.57883 93.09602 1.000 59.51527 421 ILE A C 1
ATOM 2992 O O . ILE A 1 448 ? 26.75646 3.86129 92.26361 1.000 65.55531 421 ILE A O 1
ATOM 2997 N N . GLN A 1 449 ? 26.33018 4.38481 94.40943 1.000 57.56537 422 GLN A N 1
ATOM 2998 C CA . GLN A 1 449 ? 27.13310 3.27409 94.91182 1.000 61.28973 422 GLN A CA 1
ATOM 2999 C C . GLN A 1 449 ? 26.55619 1.93411 94.47354 1.000 63.10629 422 GLN A C 1
ATOM 3000 O O . GLN A 1 449 ? 27.29772 1.03620 94.05861 1.000 66.72571 422 GLN A O 1
ATOM 3006 N N . ILE A 1 450 ? 25.23322 1.78164 94.55765 1.000 58.49342 423 ILE A N 1
ATOM 3007 C CA . ILE A 1 450 ? 24.59637 0.53081 94.15187 1.000 59.09484 423 ILE A CA 1
ATOM 3008 C C . ILE A 1 450 ? 24.75171 0.31669 92.65188 1.000 55.48133 423 ILE A C 1
ATOM 3009 O O . ILE A 1 450 ? 25.16550 -0.75629 92.19674 1.000 55.26834 423 ILE A O 1
ATOM 3014 N N . ILE A 1 451 ? 24.42082 1.34041 91.86312 1.000 54.04410 424 ILE A N 1
ATOM 3015 C CA . ILE A 1 451 ? 24.39412 1.19560 90.41010 1.000 51.86369 424 ILE A CA 1
ATOM 3016 C C . ILE A 1 451 ? 25.78706 0.88652 89.87374 1.000 57.74288 424 ILE A C 1
ATOM 3017 O O . ILE A 1 451 ? 25.96968 -0.02411 89.05742 1.000 54.94300 424 ILE A O 1
ATOM 3022 N N . TYR A 1 452 ? 26.79234 1.63579 90.32685 1.000 56.41459 425 TYR A N 1
ATOM 3023 C CA . TYR A 1 452 ? 28.13700 1.47407 89.78873 1.000 59.91321 425 TYR A CA 1
ATOM 3024 C C . TYR A 1 452 ? 28.84726 0.23402 90.31561 1.000 59.15651 425 TYR A C 1
ATOM 3025 O O . TYR A 1 452 ? 29.75805 -0.26822 89.64843 1.000 63.14758 425 TYR A O 1
ATOM 3034 N N . ASN A 1 453 ? 28.45710 -0.27652 91.48469 1.000 59.78856 426 ASN A N 1
ATOM 3035 C CA . ASN A 1 453 ? 29.03770 -1.53037 91.95321 1.000 62.22642 426 ASN A CA 1
ATOM 3036 C C . ASN A 1 453 ? 28.47115 -2.71703 91.18496 1.000 63.19735 426 ASN A C 1
ATOM 3037 O O . ASN A 1 453 ? 29.19961 -3.66600 90.87288 1.000 66.62698 426 ASN A O 1
ATOM 3042 N N . PHE A 1 454 ? 27.17587 -2.68116 90.86533 1.000 60.26297 427 PHE A N 1
ATOM 3043 C CA . PHE A 1 454 ? 26.58437 -3.75261 90.07259 1.000 62.62528 427 PHE A CA 1
ATOM 3044 C C . PHE A 1 454 ? 26.93576 -3.62422 88.59644 1.000 58.95506 427 PHE A C 1
ATOM 3045 O O . PHE A 1 454 ? 26.97942 -4.63403 87.88557 1.000 56.92705 427 PHE A O 1
ATOM 3053 N N . TYR A 1 455 ? 27.18513 -2.40197 88.12085 1.000 61.29206 428 TYR A N 1
ATOM 3054 C CA . TYR A 1 455 ? 27.67448 -2.22019 86.75776 1.000 60.81279 428 TYR A CA 1
ATOM 3055 C C . TYR A 1 455 ? 29.03040 -2.89172 86.57897 1.000 63.62860 428 TYR A C 1
ATOM 3056 O O . TYR A 1 455 ? 29.26165 -3.60406 85.59500 1.000 61.08610 428 TYR A O 1
ATOM 3065 N N . THR A 1 456 ? 29.93918 -2.67922 87.53418 1.000 66.31484 429 THR A N 1
ATOM 3066 C CA . THR A 1 456 ? 31.25234 -3.31227 87.47100 1.000 63.71423 429 THR A CA 1
ATOM 3067 C C . THR A 1 456 ? 31.13685 -4.83006 87.53560 1.000 61.70320 429 THR A C 1
ATOM 3068 O O . THR A 1 456 ? 31.90970 -5.54769 86.88925 1.000 69.17028 429 THR A O 1
ATOM 3072 N N . PHE A 1 457 ? 30.17065 -5.33762 88.30399 1.000 59.39102 430 PHE A N 1
ATOM 3073 C CA . PHE A 1 457 ? 30.00843 -6.78248 88.43310 1.000 62.58294 430 PHE A CA 1
ATOM 3074 C C . PHE A 1 457 ? 29.62976 -7.41614 87.09995 1.000 61.79673 430 PHE A C 1
ATOM 3075 O O . PHE A 1 457 ? 30.19731 -8.43981 86.70266 1.000 65.25560 430 PHE A O 1
ATOM 3083 N N . PHE A 1 458 ? 28.66775 -6.82025 86.39201 1.000 61.34195 431 PHE A N 1
ATOM 3084 C CA . PHE A 1 458 ? 28.23060 -7.38855 85.12239 1.000 62.86913 431 PHE A CA 1
ATOM 3085 C C . PHE A 1 458 ? 29.27912 -7.24844 84.02681 1.000 63.68421 431 PHE A C 1
ATOM 3086 O O . PHE A 1 458 ? 29.27327 -8.04150 83.07976 1.000 66.57678 431 PHE A O 1
ATOM 3094 N N . MET A 1 459 ? 30.17513 -6.26441 84.12760 1.000 62.20590 432 MET A N 1
ATOM 3095 C CA . MET A 1 459 ? 31.23575 -6.14465 83.13295 1.000 63.20521 432 MET A CA 1
ATOM 3096 C C . MET A 1 459 ? 32.28167 -7.23782 83.30991 1.000 60.72885 432 MET A C 1
ATOM 3097 O O . MET A 1 459 ? 32.76903 -7.80252 82.32422 1.000 77.17353 432 MET A O 1
ATOM 3102 N N . CYS A 1 460 ? 32.63856 -7.55179 84.55722 1.000 64.78277 433 CYS A N 1
ATOM 3103 C CA . CYS A 1 460 ? 33.57589 -8.64248 84.80081 1.000 63.51986 433 CYS A CA 1
ATOM 3104 C C . CYS A 1 460 ? 32.93123 -9.99980 84.55510 1.000 67.35911 433 CYS A C 1
ATOM 3105 O O . CYS A 1 460 ? 33.60834 -10.93622 84.11554 1.000 70.84761 433 CYS A O 1
ATOM 3108 N N . LEU A 1 461 ? 31.63028 -10.12214 84.82804 1.000 66.24687 434 LEU A N 1
ATOM 3109 C CA . LEU A 1 461 ? 30.95627 -11.40997 84.69962 1.000 63.29973 434 LEU A CA 1
ATOM 3110 C C . LEU A 1 461 ? 30.91124 -11.88088 83.25076 1.000 55.95056 434 LEU A C 1
ATOM 3111 O O . LEU A 1 461 ? 31.17228 -13.05549 82.96624 1.000 61.97150 434 LEU A O 1
ATOM 3116 N N . TYR A 1 462 ? 30.58046 -10.98507 82.32139 1.000 56.16693 435 TYR A N 1
ATOM 3117 C CA . TYR A 1 462 ? 30.44374 -11.37052 80.92086 1.000 64.97705 435 TYR A CA 1
ATOM 3118 C C . TYR A 1 462 ? 31.77663 -11.64872 80.23859 1.000 65.10880 435 TYR A C 1
ATOM 3119 O O . TYR A 1 462 ? 31.77743 -12.00171 79.05376 1.000 68.33848 435 TYR A O 1
ATOM 3128 N N . VAL A 1 463 ? 32.89834 -11.50780 80.94374 1.000 61.67894 436 VAL A N 1
ATOM 3129 C CA . VAL A 1 463 ? 34.20940 -11.83144 80.39251 1.000 66.26959 436 VAL A CA 1
ATOM 3130 C C . VAL A 1 463 ? 34.94541 -12.75714 81.35422 1.000 65.82964 436 VAL A C 1
ATOM 3131 O O . VAL A 1 463 ? 36.17468 -12.87826 81.29651 1.000 71.37308 436 VAL A O 1
ATOM 3135 N N . TYR A 1 464 ? 34.20107 -13.42493 82.23519 1.000 64.15479 437 TYR A N 1
ATOM 3136 C CA . TYR A 1 464 ? 34.79928 -14.23792 83.28525 1.000 65.40194 437 TYR A CA 1
ATOM 3137 C C . TYR A 1 464 ? 35.15917 -15.63113 82.78614 1.000 63.60894 437 TYR A C 1
ATOM 3138 O O . TYR A 1 464 ? 34.41796 -16.24263 82.01182 1.000 63.77777 437 TYR A O 1
ATOM 3147 N N . SER A 1 465 ? 36.30214 -16.12918 83.25353 1.000 66.63750 438 SER A N 1
ATOM 3148 C CA . SER A 1 465 ? 36.74955 -17.50274 83.06578 1.000 60.60371 438 SER A CA 1
ATOM 3149 C C . SER A 1 465 ? 37.91736 -17.73849 84.01634 1.000 60.45269 438 SER A C 1
ATOM 3150 O O . SER A 1 465 ? 38.71336 -16.81950 84.24571 1.000 66.17906 438 SER A O 1
ATOM 3153 N N . PRO A 1 466 ? 38.05969 -18.93366 84.60093 1.000 62.50545 439 PRO A N 1
ATOM 3154 C CA . PRO A 1 466 ? 39.18221 -19.15995 85.52442 1.000 60.70869 439 PRO A CA 1
ATOM 3155 C C . PRO A 1 466 ? 40.51732 -19.31142 84.81080 1.000 63.14203 439 PRO A C 1
ATOM 3156 O O . PRO A 1 466 ? 41.23119 -20.29690 85.01529 1.000 67.52040 439 PRO A O 1
ATOM 3160 N N . THR A 1 467 ? 40.86996 -18.33149 83.98221 1.000 63.30047 440 THR A N 1
ATOM 3161 C CA . THR A 1 467 ? 42.09887 -18.35607 83.20317 1.000 65.07160 440 THR A CA 1
ATOM 3162 C C . THR A 1 467 ? 42.80629 -17.01083 83.31306 1.000 66.76963 440 THR A C 1
ATOM 3163 O O . THR A 1 467 ? 42.26016 -16.03305 83.83156 1.000 67.65315 440 THR A O 1
ATOM 3167 N N . PHE A 1 468 ? 44.04319 -16.96625 82.80872 1.000 64.32096 441 PHE A N 1
ATOM 3168 C CA . PHE A 1 468 ? 44.78303 -15.70977 82.79110 1.000 67.28226 441 PHE A CA 1
ATOM 3169 C C . PHE A 1 468 ? 44.15130 -14.69071 81.85466 1.000 67.57616 441 PHE A C 1
ATOM 3170 O O . PHE A 1 468 ? 44.38098 -13.48822 82.02204 1.000 68.19165 441 PHE A O 1
ATOM 3178 N N . LEU A 1 469 ? 43.37037 -15.14813 80.87199 1.000 66.79881 442 LEU A N 1
ATOM 3179 C CA . LEU A 1 469 ? 42.71487 -14.22795 79.94973 1.000 62.81548 442 LEU A CA 1
ATOM 3180 C C . LEU A 1 469 ? 41.74646 -13.31064 80.68383 1.000 69.54910 442 LEU A C 1
ATOM 3181 O O . LEU A 1 469 ? 41.68381 -12.10787 80.40270 1.000 71.65494 442 LEU A O 1
ATOM 3186 N N . PHE A 1 470 ? 40.98483 -13.85975 81.63276 1.000 66.86189 443 PHE A N 1
ATOM 3187 C CA . PHE A 1 470 ? 40.06298 -13.03363 82.40433 1.000 67.70326 443 PHE A CA 1
ATOM 3188 C C . PHE A 1 470 ? 40.80505 -12.17238 83.41714 1.000 68.52253 443 PHE A C 1
ATOM 3189 O O . PHE A 1 470 ? 40.41040 -11.02826 83.67065 1.000 74.68565 443 PHE A O 1
ATOM 3197 N N . ASP A 1 471 ? 41.87655 -12.70660 84.01042 1.000 70.07422 444 ASP A N 1
ATOM 3198 C CA . ASP A 1 471 ? 42.64652 -11.93810 84.98406 1.000 74.84588 444 ASP A CA 1
ATOM 3199 C C . ASP A 1 471 ? 43.14682 -10.63136 84.38474 1.000 76.26651 444 ASP A C 1
ATOM 3200 O O . ASP A 1 471 ? 43.07686 -9.57752 85.02771 1.000 79.73206 444 ASP A O 1
ATOM 3205 N N . HIS A 1 472 ? 43.65171 -10.68006 83.15111 1.000 73.70011 445 HIS A N 1
ATOM 3206 C CA . HIS A 1 472 ? 44.09053 -9.46040 82.48263 1.000 77.96216 445 HIS A CA 1
ATOM 3207 C C . HIS A 1 472 ? 42.91693 -8.51978 82.24005 1.000 76.50731 445 HIS A C 1
ATOM 3208 O O . HIS A 1 472 ? 42.98925 -7.32488 82.54897 1.000 80.53926 445 HIS A O 1
ATOM 3215 N N . ARG A 1 473 ? 41.81926 -9.04709 81.68972 1.000 76.85268 446 ARG A N 1
ATOM 3216 C CA . ARG A 1 473 ? 40.64772 -8.21609 81.43186 1.000 71.53027 446 ARG A CA 1
ATOM 3217 C C . ARG A 1 473 ? 40.04380 -7.67745 82.72181 1.000 76.51404 446 ARG A C 1
ATOM 3218 O O . ARG A 1 473 ? 39.46237 -6.58684 82.72449 1.000 80.07949 446 ARG A O 1
ATOM 3226 N N . ARG A 1 474 ? 40.17081 -8.41938 83.82464 1.000 77.26351 447 ARG A N 1
ATOM 3227 C CA . ARG A 1 474 ? 39.64289 -7.93955 85.09785 1.000 77.29918 447 ARG A CA 1
ATOM 3228 C C . ARG A 1 474 ? 40.43203 -6.73861 85.60260 1.000 79.93681 447 ARG A C 1
ATOM 3229 O O . ARG A 1 474 ? 39.85502 -5.80328 86.16921 1.000 87.76925 447 ARG A O 1
ATOM 3237 N N . ARG A 1 475 ? 41.75235 -6.74536 85.40432 1.000 78.80419 448 ARG A N 1
ATOM 3238 C CA . ARG A 1 475 ? 42.57434 -5.63292 85.86889 1.000 85.76178 448 ARG A CA 1
ATOM 3239 C C . ARG A 1 475 ? 42.30312 -4.36979 85.06238 1.000 87.64617 448 ARG A C 1
ATOM 3240 O O . ARG A 1 475 ? 42.34200 -3.26016 85.60611 1.000 89.43010 448 ARG A O 1
ATOM 3248 N N . LEU A 1 476 ? 42.02464 -4.51642 83.76493 1.000 86.66026 449 LEU A N 1
ATOM 3249 C CA . LEU A 1 476 ? 41.71447 -3.35104 82.94462 1.000 86.95531 449 LEU A CA 1
ATOM 3250 C C . LEU A 1 476 ? 40.40105 -2.70454 83.36390 1.000 90.66639 449 LEU A C 1
ATOM 3251 O O . LEU A 1 476 ? 40.24394 -1.48520 83.23860 1.000 94.15722 449 LEU A O 1
ATOM 3256 N N . ILE A 1 477 ? 39.45718 -3.49687 83.87212 1.000 88.59409 450 ILE A N 1
ATOM 3257 C CA . ILE A 1 477 ? 38.15127 -2.96282 84.24240 1.000 86.64005 450 ILE A CA 1
ATOM 3258 C C . ILE A 1 477 ? 38.19219 -2.33054 85.62920 1.000 91.16986 450 ILE A C 1
ATOM 3259 O O . ILE A 1 477 ? 37.54595 -1.30602 85.87457 1.000 96.13569 450 ILE A O 1
ATOM 3264 N N . LEU A 1 478 ? 38.95513 -2.91553 86.55414 1.000 93.73638 451 LEU A N 1
ATOM 3265 C CA . LEU A 1 478 ? 38.98974 -2.39940 87.91947 1.000 92.74574 451 LEU A CA 1
ATOM 3266 C C . LEU A 1 478 ? 39.98198 -1.25065 88.06633 1.000 95.14341 451 LEU A C 1
ATOM 3267 O O . LEU A 1 478 ? 39.65387 -0.20937 88.64531 1.000 97.62568 451 LEU A O 1
ATOM 3272 N N . GLU A 1 479 ? 41.20118 -1.42173 87.55185 1.000 98.45037 452 GLU A N 1
ATOM 3273 C CA . GLU A 1 479 ? 42.24273 -0.42381 87.77386 1.000 101.75730 452 GLU A CA 1
ATOM 3274 C C . GLU A 1 479 ? 42.04162 0.81438 86.90750 1.000 101.43658 452 GLU A C 1
ATOM 3275 O O . GLU A 1 479 ? 42.30902 1.93499 87.35520 1.000 103.37171 452 GLU A O 1
ATOM 3281 N N . GLN A 1 480 ? 41.57535 0.63922 85.67186 1.000 98.91700 453 GLN A N 1
ATOM 3282 C CA . GLN A 1 480 ? 41.35912 1.76082 84.76865 1.000 97.10331 453 GLN A CA 1
ATOM 3283 C C . GLN A 1 480 ? 39.91525 2.24289 84.74178 1.000 95.32095 453 GLN A C 1
ATOM 3284 O O . GLN A 1 480 ? 39.63821 3.26850 84.11125 1.000 98.58103 453 GLN A O 1
ATOM 3290 N N . HIS A 1 481 ? 38.99965 1.53572 85.40837 1.000 99.54198 454 HIS A N 1
ATOM 3291 C CA . HIS A 1 481 ? 37.57630 1.88314 85.42266 1.000 96.69617 454 HIS A CA 1
ATOM 3292 C C . HIS A 1 481 ? 37.01681 1.99560 84.00608 1.000 96.55079 454 HIS A C 1
ATOM 3293 O O . HIS A 1 481 ? 36.23712 2.89817 83.69472 1.000 95.03672 454 HIS A O 1
ATOM 3300 N N . ARG A 1 482 ? 37.42138 1.06869 83.14171 1.000 95.05723 455 ARG A N 1
ATOM 3301 C CA . ARG A 1 482 ? 36.94172 1.05883 81.76745 1.000 95.37581 455 ARG A CA 1
ATOM 3302 C C . ARG A 1 482 ? 35.45759 0.72120 81.72249 1.000 88.25563 455 ARG A C 1
ATOM 3303 O O . ARG A 1 482 ? 34.98825 -0.18550 82.41619 1.000 85.42628 455 ARG A O 1
ATOM 3311 N N . SER A 1 483 ? 34.71905 1.45498 80.89770 1.000 86.52988 456 SER A N 1
ATOM 3312 C CA . SER A 1 483 ? 33.28362 1.24780 80.75888 1.000 83.53058 456 SER A CA 1
ATOM 3313 C C . SER A 1 483 ? 32.84350 1.82064 79.41723 1.000 82.73972 456 SER A C 1
ATOM 3314 O O . SER A 1 483 ? 33.66996 2.13370 78.55311 1.000 82.38147 456 SER A O 1
ATOM 3317 N N . THR A 1 484 ? 31.52904 1.95841 79.24338 1.000 80.01855 457 THR A N 1
ATOM 3318 C CA . THR A 1 484 ? 30.94969 2.53189 78.03485 1.000 74.67855 457 THR A CA 1
ATOM 3319 C C . THR A 1 484 ? 30.17423 3.81253 78.32830 1.000 66.57470 457 THR A C 1
ATOM 3320 O O . THR A 1 484 ? 29.26241 4.16727 77.57664 1.000 73.92033 457 THR A O 1
ATOM 3324 N N . LEU A 1 485 ? 30.52252 4.51765 79.40077 1.000 70.72203 458 LEU A N 1
ATOM 3325 C CA . LEU A 1 485 ? 29.77555 5.70240 79.79816 1.000 72.41864 458 LEU A CA 1
ATOM 3326 C C . LEU A 1 485 ? 30.09641 6.88055 78.88460 1.000 71.63707 458 LEU A C 1
ATOM 3327 O O . LEU A 1 485 ? 31.16401 6.94850 78.26994 1.000 66.62980 458 LEU A O 1
ATOM 3332 N N . ILE A 1 486 ? 29.15667 7.82168 78.81011 1.000 73.37904 459 ILE A N 1
ATOM 3333 C CA . ILE A 1 486 ? 29.24902 8.98002 77.92689 1.000 71.16736 459 ILE A CA 1
ATOM 3334 C C . ILE A 1 486 ? 29.53334 10.21401 78.76881 1.000 74.37401 459 ILE A C 1
ATOM 3335 O O . ILE A 1 486 ? 28.81674 10.49078 79.73820 1.000 80.57154 459 ILE A O 1
ATOM 3340 N N . GLY A 1 487 ? 30.56153 10.95420 78.39622 1.000 81.94631 460 GLY A N 1
ATOM 3341 C CA . GLY A 1 487 ? 30.88857 12.18906 79.08223 1.000 78.57108 460 GLY A CA 1
ATOM 3342 C C . GLY A 1 487 ? 32.36764 12.49161 78.98862 1.000 79.57098 460 GLY A C 1
ATOM 3343 O O . GLY A 1 487 ? 33.17971 11.66417 78.57859 1.000 73.77730 460 GLY A O 1
ATOM 3344 N N . SER A 1 488 ? 32.70734 13.71545 79.38304 1.000 82.73199 461 SER A N 1
ATOM 3345 C CA . SER A 1 488 ? 34.09618 14.14114 79.40215 1.000 85.98699 461 SER A CA 1
ATOM 3346 C C . SER A 1 488 ? 34.86402 13.39511 80.49008 1.000 87.98689 461 SER A C 1
ATOM 3347 O O . SER A 1 488 ? 34.28500 12.82581 81.41969 1.000 86.37800 461 SER A O 1
ATOM 3350 N N . LYS A 1 489 ? 36.19365 13.40386 80.36453 1.000 90.18485 462 LYS A N 1
ATOM 3351 C CA . LYS A 1 489 ? 37.02763 12.72094 81.34912 1.000 89.35190 462 LYS A CA 1
ATOM 3352 C C . LYS A 1 489 ? 36.87243 13.32905 82.73644 1.000 83.93204 462 LYS A C 1
ATOM 3353 O O . LYS A 1 489 ? 37.10625 12.64792 83.74129 1.000 90.13996 462 LYS A O 1
ATOM 3359 N N . GLU A 1 490 ? 36.47331 14.60040 82.81213 1.000 86.93640 463 GLU A N 1
ATOM 3360 C CA . GLU A 1 490 ? 36.29471 15.25045 84.10721 1.000 92.43881 463 GLU A CA 1
ATOM 3361 C C . GLU A 1 490 ? 35.10192 14.67155 84.86046 1.000 93.29516 463 GLU A C 1
ATOM 3362 O O . GLU A 1 490 ? 35.22423 14.27474 86.02542 1.000 94.77813 463 GLU A O 1
ATOM 3368 N N . GLU A 1 491 ? 33.93450 14.61882 84.21476 1.000 90.47677 464 GLU A N 1
ATOM 3369 C CA . GLU A 1 491 ? 32.75607 14.07048 84.87679 1.000 89.68419 464 GLU A CA 1
ATOM 3370 C C . GLU A 1 491 ? 32.80213 12.55138 84.97624 1.000 83.50654 464 GLU A C 1
ATOM 3371 O O . GLU A 1 491 ? 32.12041 11.97916 85.83339 1.000 80.57655 464 GLU A O 1
ATOM 3377 N N . LEU A 1 492 ? 33.58707 11.88679 84.12585 1.000 83.26362 465 LEU A N 1
ATOM 3378 C CA . LEU A 1 492 ? 33.76670 10.44545 84.26550 1.000 83.73165 465 LEU A CA 1
ATOM 3379 C C . LEU A 1 492 ? 34.57939 10.11694 85.51176 1.000 86.09360 465 LEU A C 1
ATOM 3380 O O . LEU A 1 492 ? 34.17579 9.27720 86.32358 1.000 81.37345 465 LEU A O 1
ATOM 3385 N N . GLN A 1 493 ? 35.72881 10.77462 85.68575 1.000 87.29383 466 GLN A N 1
ATOM 3386 C CA . GLN A 1 493 ? 36.51666 10.56512 86.89466 1.000 89.81387 466 GLN A CA 1
ATOM 3387 C C . GLN A 1 493 ? 35.82787 11.12924 88.12951 1.000 86.13624 466 GLN A C 1
ATOM 3388 O O . GLN A 1 493 ? 36.14363 10.70774 89.24709 1.000 91.62668 466 GLN A O 1
ATOM 3394 N N . HIS A 1 494 ? 34.89449 12.06748 87.95349 1.000 84.18940 467 HIS A N 1
ATOM 3395 C CA . HIS A 1 494 ? 34.18658 12.62717 89.09949 1.000 89.69136 467 HIS A CA 1
ATOM 3396 C C . HIS A 1 494 ? 33.21783 11.61567 89.69793 1.000 88.15294 467 HIS A C 1
ATOM 3397 O O . HIS A 1 494 ? 33.12797 11.48614 90.92436 1.000 94.03832 467 HIS A O 1
ATOM 3404 N N . VAL A 1 495 ? 32.48608 10.88691 88.85106 1.000 85.27588 468 VAL A N 1
ATOM 3405 C CA . VAL A 1 495 ? 31.52228 9.92191 89.36875 1.000 84.21289 468 VAL A CA 1
ATOM 3406 C C . VAL A 1 495 ? 32.23516 8.71222 89.96035 1.000 83.08896 468 VAL A C 1
ATOM 3407 O O . VAL A 1 495 ? 31.76089 8.12529 90.93968 1.000 87.29550 468 VAL A O 1
ATOM 3411 N N . TRP A 1 496 ? 33.38519 8.32648 89.40039 1.000 81.18214 469 TRP A N 1
ATOM 3412 C CA . TRP A 1 496 ? 34.13133 7.20298 89.95331 1.000 84.84192 469 TRP A CA 1
ATOM 3413 C C . TRP A 1 496 ? 34.83470 7.56496 91.25431 1.000 90.80635 469 TRP A C 1
ATOM 3414 O O . TRP A 1 496 ? 35.13240 6.66985 92.05289 1.000 88.64643 469 TRP A O 1
ATOM 3425 N N . SER A 1 497 ? 35.10705 8.85194 91.48551 1.000 90.83498 470 SER A N 1
ATOM 3426 C CA . SER A 1 497 ? 35.69300 9.26059 92.75702 1.000 93.34992 470 SER A CA 1
ATOM 3427 C C . SER A 1 497 ? 34.68712 9.14762 93.89419 1.000 89.77493 470 SER A C 1
ATOM 3428 O O . SER A 1 497 ? 35.07652 8.91276 95.04352 1.000 99.34810 470 SER A O 1
ATOM 3431 N N . ASN A 1 498 ? 33.39780 9.30929 93.59694 1.000 90.31352 471 ASN A N 1
ATOM 3432 C CA . ASN A 1 498 ? 32.33750 9.15561 94.58195 1.000 92.45034 471 ASN A CA 1
ATOM 3433 C C . ASN A 1 498 ? 31.84390 7.71748 94.69097 1.000 91.36407 471 ASN A C 1
ATOM 3434 O O . ASN A 1 498 ? 30.74535 7.48624 95.20928 1.000 95.88049 471 ASN A O 1
ATOM 3439 N N . VAL A 1 499 ? 32.62537 6.75132 94.21413 1.000 82.53634 472 VAL A N 1
ATOM 3440 C CA . VAL A 1 499 ? 32.25767 5.34169 94.25372 1.000 86.29104 472 VAL A CA 1
ATOM 3441 C C . VAL A 1 499 ? 33.37861 4.56704 94.93008 1.000 89.45092 472 VAL A C 1
ATOM 3442 O O . VAL A 1 499 ? 34.54508 4.68440 94.53793 1.000 91.69428 472 VAL A O 1
ATOM 3446 N N . THR A 1 500 ? 33.02496 3.78080 95.94397 1.000 87.55452 473 THR A N 1
ATOM 3447 C CA . THR A 1 500 ? 33.95718 2.89362 96.63146 1.000 92.98473 473 THR A CA 1
ATOM 3448 C C . THR A 1 500 ? 33.61815 1.46314 96.22971 1.000 88.55166 473 THR A C 1
ATOM 3449 O O . THR A 1 500 ? 32.59249 0.91985 96.65394 1.000 84.95497 473 THR A O 1
ATOM 3453 N N . LEU A 1 501 ? 34.47639 0.85809 95.41243 1.000 91.29099 474 LEU A N 1
ATOM 3454 C CA . LEU A 1 501 ? 34.21949 -0.47244 94.86434 1.000 91.86802 474 LEU A CA 1
ATOM 3455 C C . LEU A 1 501 ? 34.45927 -1.52079 95.94279 1.000 93.96106 474 LEU A C 1
ATOM 3456 O O . LEU A 1 501 ? 35.59988 -1.89369 96.22664 1.000 97.13195 474 LEU A O 1
ATOM 3461 N N . ASN A 1 502 ? 33.37271 -1.99956 96.54949 1.000 91.60603 475 ASN A N 1
ATOM 3462 C CA . ASN A 1 502 ? 33.41384 -3.14245 97.45375 1.000 94.70186 475 ASN A CA 1
ATOM 3463 C C . ASN A 1 502 ? 32.57528 -4.30015 96.92564 1.000 86.46208 475 ASN A C 1
ATOM 3464 O O . ASN A 1 502 ? 32.24984 -5.22226 97.67856 1.000 88.28929 475 ASN A O 1
ATOM 3469 N N . VAL A 1 503 ? 32.21927 -4.26738 95.63929 1.000 87.77158 476 VAL A N 1
ATOM 3470 C CA . VAL A 1 503 ? 31.37268 -5.30984 95.07317 1.000 87.02926 476 VAL A CA 1
ATOM 3471 C C . VAL A 1 503 ? 32.16026 -6.61089 94.94003 1.000 88.16320 476 VAL A C 1
ATOM 3472 O O . VAL A 1 503 ? 33.39566 -6.62886 94.86565 1.000 87.29454 476 VAL A O 1
ATOM 3476 N N . ASN A 1 504 ? 31.42337 -7.72123 94.92266 1.000 88.92468 477 ASN A N 1
ATOM 3477 C CA . ASN A 1 504 ? 32.01498 -9.04733 94.80422 1.000 89.23777 477 ASN A CA 1
ATOM 3478 C C . ASN A 1 504 ? 32.75292 -9.21363 93.48144 1.000 89.18837 477 ASN A C 1
ATOM 3479 O O . ASN A 1 504 ? 32.13955 -9.50458 92.44922 1.000 86.46067 477 ASN A O 1
ATOM 3484 N N . THR A 1 505 ? 34.07149 -9.02161 93.50561 1.000 85.54869 478 THR A N 1
ATOM 3485 C CA . THR A 1 505 ? 34.93977 -9.36001 92.38591 1.000 89.72566 478 THR A CA 1
ATOM 3486 C C . THR A 1 505 ? 35.85444 -10.53259 92.72932 1.000 92.95223 478 THR A C 1
ATOM 3487 O O . THR A 1 505 ? 36.88380 -10.73609 92.07578 1.000 87.78199 478 THR A O 1
ATOM 3491 N N . HIS A 1 506 ? 35.48939 -11.31063 93.74947 1.000 84.72586 479 HIS A N 1
ATOM 3492 C CA . HIS A 1 506 ? 36.28330 -12.45154 94.20018 1.000 87.41342 479 HIS A CA 1
ATOM 3493 C C . HIS A 1 506 ? 35.97517 -13.67930 93.33885 1.000 84.46767 479 HIS A C 1
ATOM 3494 O O . HIS A 1 506 ? 35.55381 -14.73284 93.81624 1.000 77.85251 479 HIS A O 1
ATOM 3501 N N . PHE A 1 507 ? 36.19112 -13.51788 92.03652 1.000 82.02596 480 PHE A N 1
ATOM 3502 C CA . PHE A 1 507 ? 35.88634 -14.57426 91.08437 1.000 78.81522 480 PHE A CA 1
ATOM 3503 C C . PHE A 1 507 ? 36.97685 -15.63870 91.11149 1.000 70.98899 480 PHE A C 1
ATOM 3504 O O . PHE A 1 507 ? 38.15718 -15.34544 91.32257 1.000 73.14333 480 PHE A O 1
ATOM 3512 N N . ALA A 1 508 ? 36.56806 -16.88531 90.89039 1.000 67.10754 481 ALA A N 1
ATOM 3513 C CA . ALA A 1 508 ? 37.47839 -18.02682 90.95918 1.000 70.14072 481 ALA A CA 1
ATOM 3514 C C . ALA A 1 508 ? 38.42770 -17.99578 89.76916 1.000 74.89304 481 ALA A C 1
ATOM 3515 O O . ALA A 1 508 ? 38.05053 -18.33892 88.64667 1.000 78.98950 481 ALA A O 1
ATOM 3517 N N . VAL A 1 509 ? 39.67065 -17.58340 90.01576 1.000 74.82854 482 VAL A N 1
ATOM 3518 C CA . VAL A 1 509 ? 40.71837 -17.58624 89.00020 1.000 79.01223 482 VAL A CA 1
ATOM 3519 C C . VAL A 1 509 ? 42.06978 -17.52084 89.70593 1.000 89.16493 482 VAL A C 1
ATOM 3520 O O . VAL A 1 509 ? 42.58249 -16.43711 90.01045 1.000 92.57158 482 VAL A O 1
ATOM 3524 N N . GLN A 1 510 ? 42.64746 -18.68603 89.99405 1.000 92.13331 483 GLN A N 1
ATOM 3525 C CA . GLN A 1 510 ? 43.87495 -18.75103 90.78148 1.000 98.68635 483 GLN A CA 1
ATOM 3526 C C . GLN A 1 510 ? 44.72984 -19.91479 90.30621 1.000 99.05145 483 GLN A C 1
ATOM 3527 O O . GLN A 1 510 ? 44.26231 -21.05737 90.26713 1.000 97.55127 483 GLN A O 1
ATOM 3533 N N . TYR A 1 511 ? 45.97766 -19.61783 89.94789 1.000 94.38860 484 TYR A N 1
ATOM 3534 C CA . TYR A 1 511 ? 47.00718 -20.62609 89.71365 1.000 92.87195 484 TYR A CA 1
ATOM 3535 C C . TYR A 1 511 ? 48.20068 -20.24098 90.57633 1.000 91.41088 484 TYR A C 1
ATOM 3536 O O . TYR A 1 511 ? 48.91618 -19.28472 90.25937 1.000 88.75094 484 TYR A O 1
ATOM 3545 N N . THR A 1 512 ? 48.40816 -20.97217 91.66530 1.000 89.55162 485 THR A N 1
ATOM 3546 C CA . THR A 1 512 ? 49.36257 -20.59882 92.69856 1.000 92.41985 485 THR A CA 1
ATOM 3547 C C . THR A 1 512 ? 50.62295 -21.45308 92.60280 1.000 89.85810 485 THR A C 1
ATOM 3548 O O . THR A 1 512 ? 50.76023 -22.31613 91.73066 1.000 87.86947 485 THR A O 1
ATOM 3552 N N . GLU A 1 513 ? 51.55510 -21.19450 93.52553 1.000 91.65003 486 GLU A N 1
ATOM 3553 C CA . GLU A 1 513 ? 52.79824 -21.95692 93.56246 1.000 93.82288 486 GLU A CA 1
ATOM 3554 C C . GLU A 1 513 ? 52.54632 -23.42270 93.88338 1.000 93.82358 486 GLU A C 1
ATOM 3555 O O . GLU A 1 513 ? 53.27224 -24.29685 93.39677 1.000 97.44600 486 GLU A O 1
ATOM 3561 N N . GLU A 1 514 ? 51.53143 -23.71209 94.70125 1.000 92.96716 487 GLU A N 1
ATOM 3562 C CA . GLU A 1 514 ? 51.20500 -25.10223 95.00077 1.000 97.63935 487 GLU A CA 1
ATOM 3563 C C . GLU A 1 514 ? 50.75405 -25.84073 93.74814 1.000 96.02790 487 GLU A C 1
ATOM 3564 O O . GLU A 1 514 ? 51.10696 -27.00875 93.54708 1.000 94.86445 487 GLU A O 1
ATOM 3570 N N . ASP A 1 515 ? 49.97552 -25.17594 92.89123 1.000 95.73804 488 ASP A N 1
ATOM 3571 C CA . ASP A 1 515 ? 49.63014 -25.76316 91.60112 1.000 94.90195 488 ASP A CA 1
ATOM 3572 C C . ASP A 1 515 ? 50.86096 -25.87546 90.71037 1.000 92.80819 488 ASP A C 1
ATOM 3573 O O . ASP A 1 515 ? 51.09092 -26.91150 90.07570 1.000 90.03626 488 ASP A O 1
ATOM 3578 N N . PHE A 1 516 ? 51.67074 -24.81565 90.66217 1.000 89.78357 489 PHE A N 1
ATOM 3579 C CA . PHE A 1 516 ? 52.84022 -24.79804 89.79016 1.000 89.97563 489 PHE A CA 1
ATOM 3580 C C . PHE A 1 516 ? 53.85139 -25.86465 90.19684 1.000 91.45736 489 PHE A C 1
ATOM 3581 O O . PHE A 1 516 ? 54.24980 -26.70683 89.38382 1.000 93.30433 489 PHE A O 1
ATOM 3589 N N . GLU A 1 517 ? 54.28122 -25.84126 91.46078 1.000 94.72257 490 GLU A N 1
ATOM 3590 C CA . GLU A 1 517 ? 55.31290 -26.76568 91.91765 1.000 94.33287 490 GLU A CA 1
ATOM 3591 C C . GLU A 1 517 ? 54.85020 -28.21709 91.89901 1.000 92.58100 490 GLU A C 1
ATOM 3592 O O . GLU A 1 517 ? 55.69252 -29.12118 91.90190 1.000 93.69536 490 GLU A O 1
ATOM 3598 N N . ALA A 1 518 ? 53.53821 -28.46274 91.87555 1.000 90.47854 491 ALA A N 1
ATOM 3599 C CA . ALA A 1 518 ? 53.05227 -29.83414 91.77262 1.000 93.75763 491 ALA A CA 1
ATOM 3600 C C . ALA A 1 518 ? 53.22025 -30.38386 90.36248 1.000 98.51369 491 ALA A C 1
ATOM 3601 O O . ALA A 1 518 ? 53.41068 -31.59289 90.18784 1.000 101.63800 491 ALA A O 1
ATOM 3603 N N . HIS A 1 519 ? 53.15564 -29.51996 89.35139 1.000 96.56042 492 HIS A N 1
ATOM 3604 C CA . HIS A 1 519 ? 53.29241 -29.93562 87.96294 1.000 94.56389 492 HIS A CA 1
ATOM 3605 C C . HIS A 1 519 ? 54.72399 -29.84010 87.45313 1.000 96.66962 492 HIS A C 1
ATOM 3606 O O . HIS A 1 519 ? 55.03043 -30.41159 86.40087 1.000 96.86877 492 HIS A O 1
ATOM 3613 N N . THR A 1 520 ? 55.60074 -29.13562 88.16757 1.000 96.84594 493 THR A N 1
ATOM 3614 C CA . THR A 1 520 ? 56.99987 -29.02114 87.77695 1.000 97.15003 493 THR A CA 1
ATOM 3615 C C . THR A 1 520 ? 57.88050 -29.81248 88.73520 1.000 101.16259 493 THR A C 1
ATOM 3616 O O . THR A 1 520 ? 58.76396 -29.24688 89.38761 1.000 103.29700 493 THR A O 1
ATOM 3620 N N . LYS A 1 521 ? 57.64572 -31.12279 88.82512 1.000 103.47646 494 LYS A N 1
ATOM 3621 C CA . LYS A 1 521 ? 58.37555 -31.94814 89.78261 1.000 107.16213 494 LYS A CA 1
ATOM 3622 C C . LYS A 1 521 ? 59.83487 -32.11112 89.37273 1.000 105.30975 494 LYS A C 1
ATOM 3623 O O . LYS A 1 521 ? 60.74747 -31.70646 90.10231 1.000 103.89376 494 LYS A O 1
ATOM 3629 N N . GLY A 1 522 ? 60.07542 -32.70469 88.20684 1.000 101.36773 495 GLY A N 1
ATOM 3630 C CA . GLY A 1 522 ? 61.43156 -32.94014 87.75186 1.000 104.58786 495 GLY A CA 1
ATOM 3631 C C . GLY A 1 522 ? 61.93146 -31.89841 86.77306 1.000 106.68769 495 GLY A C 1
ATOM 3632 O O . GLY A 1 522 ? 62.69948 -32.21288 85.85868 1.000 109.72733 495 GLY A O 1
ATOM 3633 N N . ALA A 1 523 ? 61.50596 -30.65181 86.95646 1.000 100.70503 496 ALA A N 1
ATOM 3634 C CA . ALA A 1 523 ? 61.90082 -29.57541 86.05982 1.000 96.53859 496 ALA A CA 1
ATOM 3635 C C . ALA A 1 523 ? 63.31617 -29.11246 86.38001 1.000 95.71004 496 ALA A C 1
ATOM 3636 O O . ALA A 1 523 ? 63.62218 -28.76877 87.52604 1.000 100.69631 496 ALA A O 1
ATOM 3638 N N . THR A 1 524 ? 64.17852 -29.10654 85.36682 1.000 91.42725 497 THR A N 1
ATOM 3639 C CA . THR A 1 524 ? 65.52551 -28.58840 85.53406 1.000 86.10184 497 THR A CA 1
ATOM 3640 C C . THR A 1 524 ? 65.49779 -27.06232 85.58688 1.000 83.42370 497 THR A C 1
ATOM 3641 O O . THR A 1 524 ? 64.48356 -26.42030 85.30128 1.000 84.99794 497 THR A O 1
ATOM 3645 N N . GLU A 1 525 ? 66.63874 -26.47733 85.95918 1.000 88.36259 498 GLU A N 1
ATOM 3646 C CA . GLU A 1 525 ? 66.69695 -25.02874 86.12277 1.000 89.75089 498 GLU A CA 1
ATOM 3647 C C . GLU A 1 525 ? 66.49983 -24.30282 84.79801 1.000 87.98121 498 GLU A C 1
ATOM 3648 O O . GLU A 1 525 ? 65.93995 -23.20136 84.77560 1.000 85.75704 498 GLU A O 1
ATOM 3654 N N . ALA A 1 526 ? 66.94358 -24.89792 83.68909 1.000 85.89512 499 ALA A N 1
ATOM 3655 C CA . ALA A 1 526 ? 66.70230 -24.28815 82.38590 1.000 83.27999 499 ALA A CA 1
ATOM 3656 C C . ALA A 1 526 ? 65.24423 -24.43983 81.97039 1.000 83.85636 499 ALA A C 1
ATOM 3657 O O . ALA A 1 526 ? 64.67606 -23.54218 81.33763 1.000 79.04583 499 ALA A O 1
ATOM 3659 N N . GLU A 1 527 ? 64.62281 -25.57049 82.31407 1.000 82.09779 500 GLU A N 1
ATOM 3660 C CA . GLU A 1 527 ? 63.20336 -25.74742 82.02704 1.000 81.37881 500 GLU A CA 1
ATOM 3661 C C . GLU A 1 527 ? 62.35003 -24.85116 82.91394 1.000 81.56955 500 GLU A C 1
ATOM 3662 O O . GLU A 1 527 ? 61.31983 -24.32916 82.47204 1.000 77.68399 500 GLU A O 1
ATOM 3668 N N . ARG A 1 528 ? 62.76797 -24.65703 84.16665 1.000 79.86274 501 ARG A N 1
ATOM 3669 C CA . ARG A 1 528 ? 62.00300 -23.82043 85.08450 1.000 77.60642 501 ARG A CA 1
ATOM 3670 C C . ARG A 1 528 ? 62.01373 -22.36218 84.64175 1.000 80.93924 501 ARG A C 1
ATOM 3671 O O . ARG A 1 528 ? 61.01431 -21.65174 84.80384 1.000 80.73128 501 ARG A O 1
ATOM 3679 N N . GLU A 1 529 ? 63.13257 -21.90008 84.07545 1.000 80.41143 502 GLU A N 1
ATOM 3680 C CA . GLU A 1 529 ? 63.20599 -20.52171 83.60058 1.000 80.35111 502 GLU A CA 1
ATOM 3681 C C . GLU A 1 529 ? 62.25110 -20.28736 82.43731 1.000 81.41627 502 GLU A C 1
ATOM 3682 O O . GLU A 1 529 ? 61.65925 -19.20810 82.31891 1.000 76.92152 502 GLU A O 1
ATOM 3688 N N . TYR A 1 530 ? 62.08832 -21.28565 81.56537 1.000 77.73969 503 TYR A N 1
ATOM 3689 C CA . TYR A 1 530 ? 61.12488 -21.15408 80.47765 1.000 75.75446 503 TYR A CA 1
ATOM 3690 C C . TYR A 1 530 ? 59.69553 -21.14506 81.00359 1.000 74.35869 503 TYR A C 1
ATOM 3691 O O . TYR A 1 530 ? 58.86806 -20.34406 80.55302 1.000 74.08021 503 TYR A O 1
ATOM 3700 N N . LEU A 1 531 ? 59.38499 -22.03434 81.94996 1.000 74.31891 504 LEU A N 1
ATOM 3701 C CA . LEU A 1 531 ? 58.02822 -22.10407 82.48264 1.000 73.76107 504 LEU A CA 1
ATOM 3702 C C . LEU A 1 531 ? 57.66403 -20.83043 83.23584 1.000 74.65263 504 LEU A C 1
ATOM 3703 O O . LEU A 1 531 ? 56.55850 -20.30107 83.07395 1.000 68.68473 504 LEU A O 1
ATOM 3708 N N . TYR A 1 532 ? 58.58250 -20.32117 84.06156 1.000 76.12344 505 TYR A N 1
ATOM 3709 C CA . TYR A 1 532 ? 58.34277 -19.05189 84.74211 1.000 78.22852 505 TYR A CA 1
ATOM 3710 C C . TYR A 1 532 ? 58.14921 -17.91882 83.74286 1.000 75.90963 505 TYR A C 1
ATOM 3711 O O . TYR A 1 532 ? 57.28788 -17.05175 83.93289 1.000 73.49305 505 TYR A O 1
ATOM 3720 N N . ARG A 1 533 ? 58.94368 -17.91083 82.67045 1.000 68.45746 506 ARG A N 1
ATOM 3721 C CA . ARG A 1 533 ? 58.83561 -16.85356 81.67134 1.000 70.20498 506 ARG A CA 1
ATOM 3722 C C . ARG A 1 533 ? 57.50277 -16.92019 80.93607 1.000 72.15696 506 ARG A C 1
ATOM 3723 O O . ARG A 1 533 ? 56.90331 -15.88255 80.63056 1.000 70.00230 506 ARG A O 1
ATOM 3731 N N . ASP A 1 534 ? 57.02261 -18.13114 80.64481 1.000 67.67788 507 ASP A N 1
ATOM 3732 C CA . ASP A 1 534 ? 55.73655 -18.27247 79.97073 1.000 65.92914 507 ASP A CA 1
ATOM 3733 C C . ASP A 1 534 ? 54.58777 -17.85614 80.88147 1.000 70.19560 507 ASP A C 1
ATOM 3734 O O . ASP A 1 534 ? 53.61350 -17.24766 80.42312 1.000 65.47503 507 ASP A O 1
ATOM 3739 N N . LEU A 1 535 ? 54.68593 -18.17175 82.17516 1.000 68.81331 508 LEU A N 1
ATOM 3740 C CA . LEU A 1 535 ? 53.63480 -17.78989 83.11272 1.000 67.62382 508 LEU A CA 1
ATOM 3741 C C . LEU A 1 535 ? 53.61429 -16.28299 83.33847 1.000 71.59913 508 LEU A C 1
ATOM 3742 O O . LEU A 1 535 ? 52.54299 -15.69180 83.51896 1.000 72.27714 508 LEU A O 1
ATOM 3747 N N . HIS A 1 536 ? 54.78755 -15.64470 83.33334 1.000 69.70152 509 HIS A N 1
ATOM 3748 C CA . HIS A 1 536 ? 54.84340 -14.19984 83.53296 1.000 68.45548 509 HIS A CA 1
ATOM 3749 C C . HIS A 1 536 ? 54.24112 -13.45205 82.35018 1.000 71.38611 509 HIS A C 1
ATOM 3750 O O . HIS A 1 536 ? 53.55845 -12.43786 82.53352 1.000 71.49951 509 HIS A O 1
ATOM 3757 N N . SER A 1 537 ? 54.47738 -13.93636 81.12912 1.000 69.36082 510 SER A N 1
ATOM 3758 C CA . SER A 1 537 ? 53.91707 -13.27924 79.95458 1.000 69.92485 510 SER A CA 1
ATOM 3759 C C . SER A 1 537 ? 52.40418 -13.43474 79.87217 1.000 71.53540 510 SER A C 1
ATOM 3760 O O . SER A 1 537 ? 51.75873 -12.69933 79.11774 1.000 68.03566 510 SER A O 1
ATOM 3763 N N . LYS A 1 538 ? 51.82641 -14.36687 80.62894 1.000 66.92576 511 LYS A N 1
ATOM 3764 C CA . LYS A 1 538 ? 50.38650 -14.58901 80.62162 1.000 68.69526 511 LYS A CA 1
ATOM 3765 C C . LYS A 1 538 ? 49.68184 -14.02755 81.84787 1.000 68.54205 511 LYS A C 1
ATOM 3766 O O . LYS A 1 538 ? 48.53805 -13.57609 81.73449 1.000 68.09238 511 LYS A O 1
ATOM 3772 N N . TRP A 1 539 ? 50.33166 -14.03903 83.01189 1.000 69.09039 512 TRP A N 1
ATOM 3773 C CA . TRP A 1 539 ? 49.73560 -13.53570 84.24314 1.000 71.34046 512 TRP A CA 1
ATOM 3774 C C . TRP A 1 539 ? 50.28228 -12.18949 84.68809 1.000 78.17525 512 TRP A C 1
ATOM 3775 O O . TRP A 1 539 ? 49.55336 -11.42338 85.32132 1.000 83.79704 512 TRP A O 1
ATOM 3786 N N . GLY A 1 540 ? 51.53997 -11.88397 84.38199 1.000 80.67213 513 GLY A N 1
ATOM 3787 C CA . GLY A 1 540 ? 52.13591 -10.63780 84.81953 1.000 76.60968 513 GLY A CA 1
ATOM 3788 C C . GLY A 1 540 ? 52.76951 -10.73892 86.19154 1.000 85.27669 513 GLY A C 1
ATOM 3789 O O . GLY A 1 540 ? 53.98756 -10.90290 86.30932 1.000 89.24729 513 GLY A O 1
ATOM 3790 N N . VAL A 1 541 ? 51.95379 -10.65344 87.23914 1.000 90.35268 514 VAL A N 1
ATOM 3791 C CA . VAL A 1 541 ? 52.43108 -10.68677 88.61538 1.000 92.87928 514 VAL A CA 1
ATOM 3792 C C . VAL A 1 541 ? 51.79431 -11.86574 89.33832 1.000 95.31383 514 VAL A C 1
ATOM 3793 O O . VAL A 1 541 ? 50.61783 -12.18070 89.12491 1.000 85.62476 514 VAL A O 1
ATOM 3797 N N . HIS A 1 542 ? 52.58157 -12.51809 90.18853 1.000 102.56589 515 HIS A N 1
ATOM 3798 C CA . HIS A 1 542 ? 52.10260 -13.62409 91.01119 1.000 103.05211 515 HIS A CA 1
ATOM 3799 C C . HIS A 1 542 ? 53.04502 -13.86601 92.18487 1.000 99.65913 515 HIS A C 1
ATOM 3800 O O . HIS A 1 542 ? 54.18626 -14.28913 91.99809 1.000 98.72386 515 HIS A O 1
#

Sequence (466 aa):
STVDFKKLIEQLRARATDKAEALNTVSQLEIGAVDAQDVTASAVRAFVGALPSSGYHFGFVRQNVVFYLLSHATVQTARDPLYAAEQLHEQLDRFLRHQHDEDRLPFYHNGATLTAFQKLLQTLREIQTVIAEQSQPLVRRVITQLETAATEARPYVNCRAVAELLDLTYQRLIYWACTLMPYVLFRRDTDTELDTVLLMHFFYTHYRSVNGDLAVEFQNYVKNSVRHMSSFVSSSPGAEHMRDVSYKLFVGNLQARDASGLMFPIISTRISTVNLYLSPERMFFHPGLISRLLSEEVSPRANLDAYARVCDRVLEDHLHTPRRVQRLLDLTQMVMRLVELGFNHDTCAAYAQMALIQPSSLFVSEIREKLIQIIYNFYTFFMCLYVYSPTFLFDHRRRLILEQHRSTLIGSKEELQHVWSNVTLNVNTHFAVQYTEEDFEAHTKGATEAEREYLYRDLHSKWGVH

Radius of gyration: 27.89 Å; Cα contacts (8 Å, |Δi|>4): 582; chains: 1; bounding box: 84×65×45 Å

Solvent-accessible surface area: 22532 Å² total; per-residue (Å²): 142,56,22,74,0,134,108,4,6,100,55,0,125,88,90,34,138,77,86,46,80,0,45,83,3,1,16,92,0,10,120,17,8,0,36,4,96,53,0,54,10,74,10,0,95,33,0,14,55,4,5,10,91,59,28,112,10,0,35,3,0,83,63,5,1,0,13,0,0,2,2,2,0,6,1,118,86,21,252,57,20,5,122,8,0,44,67,2,25,91,50,0,27,132,10,39,170,121,88,145,187,143,105,109,3,52,83,9,38,29,47,41,1,11,89,29,6,71,117,8,6,112,25,1,72,96,0,39,61,29,10,55,124,90,130,184,73,48,30,78,132,4,2,77,59,0,37,68,11,10,83,96,8,81,13,13,10,12,2,54,0,4,0,8,1,0,14,72,12,1,50,104,1,6,139,21,6,13,41,43,2,35,5,90,118,15,113,80,149,106,24,45,31,1,0,9,0,5,0,3,33,15,0,11,63,72,14,137,96,49,2,53,79,2,10,99,78,0,70,87,46,15,134,106,51,22,200,92,43,98,51,2,24,69,113,101,50,2,19,121,77,0,130,55,6,1,18,24,3,87,69,3,48,2,109,19,204,70,28,118,87,96,158,12,23,32,1,12,0,151,6,52,17,0,54,136,58,5,18,37,54,1,0,4,12,0,41,0,0,0,13,31,0,2,28,28,101,30,44,128,197,26,88,13,93,21,1,18,131,4,0,49,101,5,46,123,93,37,22,101,86,32,238,141,36,17,123,1,68,33,1,16,82,22,4,46,119,0,0,57,25,1,0,12,65,85,19,0,26,58,7,0,55,25,0,10,117,107,82,122,59,144,173,15,27,84,8,20,95,38,0,12,44,0,0,0,0,0,3,1,2,2,25,0,3,64,35,0,0,27,0,8,26,0,7,104,69,37,79,58,24,47,128,106,65,137,39,106,19,126,34,61,168,124,68,44,114,88,7,22,79,83,15,88,52,72,6,9,30,54,7,10,15,117,19,58,96,149,31,13,91,46,12,10,142,28,21,59,124,48,14,71,111,9,8,82,107,11,30,96,80,18,38,43,109,134